Protein AF-0000000077539557 (afdb_homodimer)

pLDDT: mean 85.51, std 18.71, range [27.14, 98.75]

Nearest PDB structures (foldseek):
  7ya9-assembly1_A-2  TM=4.392E-01  e=1.458E+00  Homo sapiens
  8u1z-assembly1_A  TM=3.941E-01  e=1.534E+00  Homo sapiens
  3edt-assembly1_B  TM=2.872E-01  e=6.046E+00  Homo sapiens
  8u1z-assembly1_A  TM=3.940E-01  e=2.177E+00  Homo sapiens
  3edt-assembly1_B  TM=2.871E-01  e=6.018E+00  Homo sapiens

Solvent-accessible surface area (backbone atoms only — not comparable to full-atom values): 35504 Å² total; per-residue (Å²): 126,71,52,76,47,76,48,86,55,90,79,53,55,95,87,56,82,53,79,44,74,63,74,60,65,66,40,41,37,71,49,12,65,49,45,28,46,45,49,70,37,95,41,80,33,36,48,53,44,96,84,65,46,62,60,82,87,81,81,91,69,56,66,68,38,50,48,46,54,50,31,50,55,67,65,38,62,87,77,43,76,77,71,62,54,70,69,52,48,32,51,33,34,53,50,31,56,72,35,56,26,50,79,78,42,42,69,60,50,49,48,37,47,59,70,46,57,81,71,56,74,93,58,68,51,73,64,35,53,44,45,33,43,34,17,59,60,70,64,34,54,71,54,27,30,51,29,51,44,36,45,33,36,56,38,34,54,81,68,72,51,84,94,46,92,48,62,61,69,57,42,50,50,41,42,50,52,36,39,52,46,46,46,53,53,54,51,50,51,54,48,45,50,51,45,30,48,76,41,53,90,84,32,67,49,56,22,14,30,49,32,15,41,51,48,26,56,32,46,76,69,58,39,52,78,62,61,78,52,90,76,37,73,78,41,21,49,53,59,53,51,49,50,45,69,63,51,81,64,67,71,36,26,54,79,51,75,77,59,85,82,75,60,74,63,76,42,79,52,64,54,79,81,38,67,42,66,72,42,40,67,60,53,52,49,44,65,69,62,58,74,85,59,53,66,77,79,52,57,77,68,57,72,70,67,68,69,70,72,120,125,72,52,77,46,77,47,86,54,92,78,53,58,97,86,56,83,55,79,44,74,61,74,60,65,66,40,41,36,72,50,12,66,50,44,29,46,44,49,69,36,93,41,79,32,37,49,53,44,97,82,65,47,61,59,82,86,83,81,88,69,56,67,70,38,49,48,46,54,51,32,48,54,70,66,40,62,86,76,43,76,76,71,62,55,71,69,50,47,34,51,34,34,51,50,32,56,71,35,57,26,49,81,77,42,43,69,60,49,50,49,35,47,60,69,48,56,80,71,56,74,94,58,67,52,74,65,32,52,44,44,33,42,36,16,60,60,71,65,33,55,72,54,28,30,51,29,50,45,35,45,33,35,56,36,34,55,80,67,71,49,84,94,47,91,49,61,61,69,58,41,50,48,42,42,50,52,34,40,52,46,45,46,53,53,54,51,48,50,55,47,45,49,52,45,31,48,77,42,51,89,84,34,66,49,55,23,14,29,49,32,17,39,50,49,27,55,32,45,76,70,57,39,53,79,60,61,77,51,89,78,37,73,79,41,22,51,54,57,52,52,48,51,45,69,63,52,81,64,67,69,36,25,53,78,50,73,79,57,83,82,73,56,73,64,77,38,81,52,66,55,80,80,37,68,46,63,72,42,40,67,58,53,52,48,44,65,68,63,57,74,85,59,54,65,77,80,51,58,80,69,57,72,70,67,68,69,71,71,122

Foldseek 3Di:
DFDFDQDPDVPDPDPDGDTDTDADLVLLLVQFVQSVCQCCHPDPQVDQPPVRDGDDDDPDADPVLVVLVRCLSVVVVVPHDQEDDLVSLLSVLVVCQVRVRLPSCQVSLVSHCVVCVVVDDLADDPSLVSLCSSCLSNVPFVSNLSSLVNCLFPPQDQDDCVVRPDPPVSSVVSLVLFQVLVCLLLVVLVVLLVCLVPDDPDDVVLSVVQNVLSLVLCVVVPCNVVHADPPNHRDGLNVSLVSLVPRDDDWDFDADPPDPPPPPPPSPDTDDDHSSVVSVVSNVVSVVPRDRDGSVVCVVPVVPPPPPPD/DFDFDQDPDVPDPDPDGDTDTDADLVLLLVQFVQSVCQCCHPDPQVDQPPVRDGDDDDPDADPVLVVLVRCLSVVVVVPHDQEDDLVSLLSVLVVCVVRVRLPSCQVSLVSHCVVCVVVDDLADDPSLVSLCSSCLSNVPFVSNLSSLVNCLFPPQDQDDCVVRPDPPVSSVVSLVLFQVLVCLLLVVLVVLLVCLVPDDPDDVVLSVVQNVLSLVLCVVVPCNVVHADPPNHRDGLNVSLVSLVPRDFDWDFDPDPPDPPPPPPPSPDTDDDHSSVVSVVSNVCSVVPRDRDGSVVCVVPVVPPPPPPD

Organism: Fusarium solani (NCBI:txid169388)

InterPro domains:
  IPR011333 SKP1/BTB/POZ domain superfamily [G3DSA:3.30.710.10] (14-123)

Secondary structure (DSSP, 8-state):
----EE---TTS-TT---EE----HHHHHHH-HHHHHHHHSSSGGGS--TTS-------S--HHHHHHHH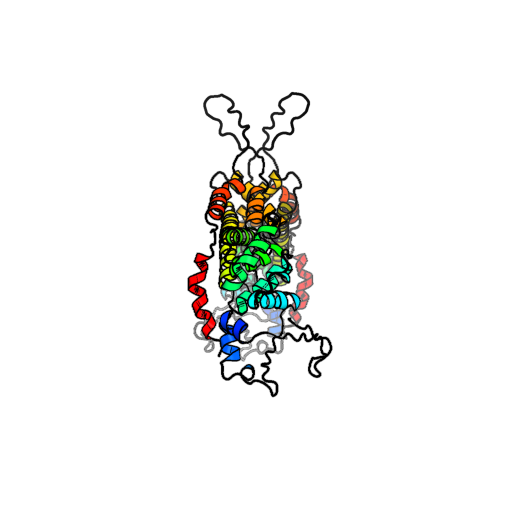HHHTT-GGGS-S---HHHHHHHHHHHHHHT-HHHHHHHHHHHHHHHHTT--SS-SHHHHHHHHHHHHTT-HHHHHHHHHHHHHH--S----TTS---HHHHHHHHHHHHHHHHHHHHHHHHHHHHHHH--SS-HHHHHHHHHHHHHHHHHTT-TTTTP-TT-TT--HHHHHHHHHT------B------TTSS-----PPP---HHHHHHHHHHHHHHHS----THHHHGGGGGSGGG--/----EE---TTS-TT---EE----HHHHHHH-HHHHHHHHSSSGGGS--TTS-------S--HHHHHHHHHHHTT-GGGS-S---HHHHHHHHHHHHHHT-HHHHHHHHHHHHHHHHTT--SS-SHHHHHHHHHHHHTT-HHHHHHHHHHHHHH--S----TTS---HHHHHHHHHHHHHHHHHHHHHHHHHHHHHHH--SS-HHHHHHHHHHHHHHHHHTT-TTTTP-TT-TT--HHHHHHHHHT------B------TTSS-----PPP---HHHHHHHHHHHHHHHS----THHHHGGGGGSGGG--

Radius of gyration: 45.43 Å; Cα contacts (8 Å, |Δi|>4): 745; chains: 2; bounding box: 87×124×84 Å

Sequence (620 aa):
MTERTLGESPGIRHGQVCYQMLASSAHLTQASPVFRKMLNGLFTEAVADSQGLYRITTTGWDPEALVIVLDIMHGHSRSVPRQLTLEMIAKVAMIVDYYDCLEIVEVFAGIWVDALAESQSGTYGKDSILWLLVSWVFQRQDIFEKMTGLALRHSERLITTGDVPIPHVILRRINEERQSALAQIFSKLYELLNTLCQESECSYECSSILLGSLMKELDKRGILKPQIKKPFEGYNIASAVKMIDTFASPTWYSRAERSNSGYYHSYNSVHTCSISGKMRPTVDRVKSKVPVLTLKDFRFSADYGQDAVPMTERTLGESPGIRHGQVCYQMLASSAHLTQASPVFRKMLNGLFTEAVADSQGLYRITTTGWDPEALVIVLDIMHGHSRSVPRQLTLEMIAKVAMIVDYYDCLEIVEVFAGIWVDALAESQSGTYGKDSILWLLVSWVFQRQDIFEKMTGLALRHSERLITTGDVPIPHVILRRINEERQSALAQIFSKLYELLNTLCQESECSYECSSILLGSLMKELDKRGILKPQIKKPFEGYNIASAVKMIDTFASPTWYSRAERSNSGYYHSYNSVHTCSISGKMRPTVDRVKSKVPVLTLKDFRFSADYGQDAVP

Structure (mmCIF, N/CA/C/O backbone):
data_AF-0000000077539557-model_v1
#
loop_
_entity.id
_entity.type
_entity.pdbx_description
1 polymer 'BTB domain-containing protein'
#
loop_
_atom_site.group_PDB
_atom_site.id
_atom_site.type_symbol
_atom_site.label_atom_id
_atom_site.label_alt_id
_atom_site.label_comp_id
_atom_site.label_asym_id
_atom_site.label_entity_id
_atom_site.label_seq_id
_atom_site.pdbx_PDB_ins_code
_atom_site.Cartn_x
_atom_site.Cartn_y
_atom_site.Cartn_z
_atom_site.occupancy
_atom_site.B_iso_or_equiv
_atom_site.auth_seq_id
_atom_site.auth_comp_id
_atom_site.auth_asym_id
_atom_site.auth_atom_id
_atom_site.pdbx_PDB_model_num
ATOM 1 N N . MET A 1 1 ? -16.844 -64.312 -30.141 1 27.16 1 MET A N 1
ATOM 2 C CA . MET A 1 1 ? -17.109 -63.219 -31.094 1 27.16 1 MET A CA 1
ATOM 3 C C . MET A 1 1 ? -17.953 -62.156 -30.469 1 27.16 1 MET A C 1
ATOM 5 O O . MET A 1 1 ? -19.031 -62.438 -29.922 1 27.16 1 MET A O 1
ATOM 9 N N . THR A 1 2 ? -17.281 -61.125 -29.938 1 37.91 2 THR A N 1
ATOM 10 C CA . THR A 1 2 ? -18.031 -60.031 -29.312 1 37.91 2 THR A CA 1
ATOM 11 C C . THR A 1 2 ? -19.031 -59.438 -30.297 1 37.91 2 THR A C 1
ATOM 13 O O . THR A 1 2 ? -18.656 -58.938 -31.359 1 37.91 2 THR A O 1
ATOM 16 N N . GLU A 1 3 ? -20.203 -60.094 -30.453 1 37.19 3 GLU A N 1
ATOM 17 C CA . GLU A 1 3 ? -21.234 -59.562 -31.344 1 37.19 3 GLU A CA 1
ATOM 18 C C . GLU A 1 3 ? -21.75 -58.219 -30.875 1 37.19 3 GLU A C 1
ATOM 20 O O . GLU A 1 3 ? -22.094 -58.062 -29.703 1 37.19 3 GLU A O 1
ATOM 25 N N . ARG A 1 4 ? -21.359 -57.094 -31.625 1 45 4 ARG A N 1
ATOM 26 C CA . ARG A 1 4 ? -21.828 -55.75 -31.453 1 45 4 ARG A CA 1
ATOM 27 C C . ARG A 1 4 ? -23.297 -55.594 -31.859 1 45 4 ARG A C 1
ATOM 29 O O . ARG A 1 4 ? -23.656 -55.875 -33 1 45 4 ARG A O 1
ATOM 36 N N . THR A 1 5 ? -24.234 -56.094 -31.031 1 40.53 5 THR A N 1
ATOM 37 C CA . THR A 1 5 ? -25.594 -55.719 -31.469 1 40.53 5 THR A CA 1
ATOM 38 C C . THR A 1 5 ? -25.969 -54.344 -30.953 1 40.53 5 THR A C 1
ATOM 40 O O . THR A 1 5 ? -25.875 -54.062 -29.75 1 40.53 5 THR A O 1
ATOM 43 N N . LEU A 1 6 ? -25.938 -53.312 -31.781 1 41.06 6 LEU A N 1
ATOM 44 C CA . LEU A 1 6 ? -26.391 -51.969 -31.5 1 41.06 6 LEU A CA 1
ATOM 45 C C . LEU A 1 6 ? -27.891 -51.938 -31.234 1 41.06 6 LEU A C 1
ATOM 47 O O . LEU A 1 6 ? -28.688 -52.406 -32.062 1 41.06 6 LEU A O 1
ATOM 51 N N . GLY A 1 7 ? -28.406 -52.625 -30.312 1 38.09 7 GLY A N 1
ATOM 52 C CA . GLY A 1 7 ? -29.859 -52.531 -30.203 1 38.09 7 GLY A CA 1
ATOM 53 C C . GLY A 1 7 ? -30.312 -51.344 -29.359 1 38.09 7 GLY A C 1
ATOM 54 O O . GLY A 1 7 ? -29.562 -50.812 -28.547 1 38.09 7 GLY A O 1
ATOM 55 N N . GLU A 1 8 ? -31.219 -50.531 -29.906 1 38.41 8 GLU A N 1
ATOM 56 C CA . GLU A 1 8 ? -31.969 -49.5 -29.188 1 38.41 8 GLU A CA 1
ATOM 57 C C . GLU A 1 8 ? -32.75 -50.125 -28.016 1 38.41 8 GLU A C 1
ATOM 59 O O . GLU A 1 8 ? -33.594 -50.969 -28.219 1 38.41 8 GLU A O 1
ATOM 64 N N . SER A 1 9 ? -32.094 -50.375 -26.969 1 43.72 9 SER A N 1
ATOM 65 C CA . SER A 1 9 ? -32.969 -50.844 -25.891 1 43.72 9 SER A CA 1
ATOM 66 C C . SER A 1 9 ? -33.906 -49.719 -25.422 1 43.72 9 SER A C 1
ATOM 68 O O . SER A 1 9 ? -33.531 -48.562 -25.375 1 43.72 9 SER A O 1
ATOM 70 N N . PRO A 1 10 ? -35.156 -50 -25.359 1 47.28 10 PRO A N 1
ATOM 71 C CA . PRO A 1 10 ? -36.281 -49.094 -25.141 1 47.28 10 PRO A CA 1
ATOM 72 C C . PRO A 1 10 ? -36.031 -48.156 -23.938 1 47.28 10 PRO A C 1
ATOM 74 O O . PRO A 1 10 ? -36.656 -47.094 -23.859 1 47.28 10 PRO A O 1
ATOM 77 N N . GLY A 1 11 ? -35.219 -48.406 -23.094 1 44.97 11 GLY A N 1
ATOM 78 C CA . GLY A 1 11 ? -35 -47.625 -21.891 1 44.97 11 GLY A CA 1
ATOM 79 C C . GLY A 1 11 ? -33.906 -46.594 -22.047 1 44.97 11 GLY A C 1
ATOM 80 O O . GLY A 1 11 ? -33.438 -46.031 -21.047 1 44.97 11 GLY A O 1
ATOM 81 N N . ILE A 1 12 ? -33.219 -46.719 -23.062 1 45.81 12 ILE A N 1
ATOM 82 C CA . ILE A 1 12 ? -32.125 -45.781 -23.156 1 45.81 12 ILE A CA 1
ATOM 83 C C . ILE A 1 12 ? -32.688 -44.375 -23.406 1 45.81 12 ILE A C 1
ATOM 85 O O . ILE A 1 12 ? -33.562 -44.188 -24.25 1 45.81 12 ILE A O 1
ATOM 89 N N . ARG A 1 13 ? -32.406 -43.531 -22.5 1 49.19 13 ARG A N 1
ATOM 90 C CA . ARG A 1 13 ? -32.781 -42.125 -22.719 1 49.19 13 ARG A CA 1
ATOM 91 C C . ARG A 1 13 ? -32.438 -41.688 -24.125 1 49.19 13 ARG A C 1
ATOM 93 O O . ARG A 1 13 ? -31.578 -42.25 -24.781 1 49.19 13 ARG A O 1
ATOM 100 N N . HIS A 1 14 ? -33.281 -40.688 -24.578 1 45.56 14 HIS A N 1
ATOM 101 C CA . HIS A 1 14 ? -33.094 -39.969 -25.828 1 45.56 14 HIS A CA 1
ATOM 102 C C . HIS A 1 14 ? -31.672 -39.438 -25.953 1 45.56 14 HIS A C 1
ATOM 104 O O . HIS A 1 14 ? -31.188 -38.781 -25.031 1 45.56 14 HIS A O 1
ATOM 110 N N . GLY A 1 15 ? -30.734 -40.094 -26.875 1 53.22 15 GLY A N 1
ATOM 111 C CA . GLY A 1 15 ? -29.375 -39.656 -27.188 1 53.22 15 GLY A CA 1
ATOM 112 C C . GLY A 1 15 ? -28.312 -40.625 -26.688 1 53.22 15 GLY A C 1
ATOM 113 O O . GLY A 1 15 ? -27.125 -40.438 -26.969 1 53.22 15 GLY A O 1
ATOM 114 N N . GLN A 1 16 ? -28.719 -41.438 -25.75 1 55.78 16 GLN A N 1
ATOM 115 C CA . GLN A 1 16 ? -27.672 -42.312 -25.25 1 55.78 16 GLN A CA 1
ATOM 116 C C . GLN A 1 16 ? -27.547 -43.562 -26.109 1 55.78 16 GLN A C 1
ATOM 118 O O . GLN A 1 16 ? -28.547 -44.094 -26.594 1 55.78 16 GLN A O 1
ATOM 123 N N . VAL A 1 17 ? -26.438 -43.781 -26.641 1 58.5 17 VAL A N 1
ATOM 124 C CA . VAL A 1 17 ? -26.172 -45 -27.422 1 58.5 17 VAL A CA 1
ATOM 125 C C . VAL A 1 17 ? -25.859 -46.156 -26.484 1 58.5 17 VAL A C 1
ATOM 127 O O . VAL A 1 17 ? -25.094 -46 -25.547 1 58.5 17 VAL A O 1
ATOM 130 N N . CYS A 1 18 ? -26.703 -47.156 -26.469 1 61.56 18 CYS A N 1
ATOM 131 C CA . CYS A 1 18 ? -26.484 -48.375 -25.688 1 61.56 18 CYS A CA 1
ATOM 132 C C . CYS A 1 18 ? -25.734 -49.438 -26.5 1 61.56 18 CYS A C 1
ATOM 134 O O . CYS A 1 18 ? -26.047 -49.656 -27.672 1 61.56 18 CYS A O 1
ATOM 136 N N . TYR A 1 19 ? -24.625 -49.75 -26 1 69 19 TYR A N 1
ATOM 137 C CA . TYR A 1 19 ? -23.859 -50.844 -26.594 1 69 19 TYR A CA 1
ATOM 138 C C . TYR A 1 19 ? -24.047 -52.125 -25.797 1 69 19 TYR A C 1
ATOM 140 O O . TYR A 1 19 ? -24.125 -52.125 -24.562 1 69 19 TYR A O 1
ATOM 148 N N . GLN A 1 20 ? -24.406 -53.156 -26.5 1 70.31 20 GLN A N 1
ATOM 149 C CA . GLN A 1 20 ? -24.484 -54.469 -25.859 1 70.31 20 GLN A CA 1
ATOM 150 C C . GLN A 1 20 ? -23.344 -55.375 -26.297 1 70.31 20 GLN A C 1
ATOM 152 O O . GLN A 1 20 ? -23.016 -55.438 -27.484 1 70.31 20 GLN A O 1
ATOM 157 N N . MET A 1 21 ? -22.656 -55.906 -25.297 1 73.81 21 MET A N 1
ATOM 158 C CA . MET A 1 21 ? -21.531 -56.812 -25.562 1 73.81 21 MET A CA 1
ATOM 159 C C . MET A 1 21 ? -21.703 -58.125 -24.812 1 73.81 21 MET A C 1
ATOM 161 O O . MET A 1 21 ? -22.203 -58.125 -23.688 1 73.81 21 MET A O 1
ATOM 165 N N . LEU A 1 22 ? -21.469 -59.125 -25.594 1 76.81 22 LEU A N 1
ATOM 166 C CA . LEU A 1 22 ? -21.469 -60.438 -24.953 1 76.81 22 LEU A CA 1
ATOM 167 C C . LEU A 1 22 ? -20.062 -60.844 -24.516 1 76.81 22 LEU A C 1
ATOM 169 O O . LEU A 1 22 ? -19.109 -60.75 -25.281 1 76.81 22 LEU A O 1
ATOM 173 N N . ALA A 1 23 ? -20.016 -61.156 -23.203 1 81.75 23 ALA A N 1
ATOM 174 C CA . ALA A 1 23 ? -18.734 -61.531 -22.625 1 81.75 23 ALA A CA 1
ATOM 175 C C . ALA A 1 23 ? -18.859 -62.75 -21.719 1 81.75 23 ALA A C 1
ATOM 177 O O . ALA A 1 23 ? -19.953 -63.031 -21.188 1 81.75 23 ALA A O 1
ATOM 178 N N . SER A 1 24 ? -17.766 -63.531 -21.703 1 84.69 24 SER A N 1
ATOM 179 C CA . SER A 1 24 ? -17.734 -64.688 -20.812 1 84.69 24 SER A CA 1
ATOM 180 C C . SER A 1 24 ? -17.641 -64.25 -19.359 1 84.69 24 SER A C 1
ATOM 182 O O . SER A 1 24 ? -16.719 -63.562 -18.969 1 84.69 24 SER A O 1
ATOM 184 N N . SER A 1 25 ? -18.594 -64.688 -18.578 1 82.88 25 SER A N 1
ATOM 185 C CA . SER A 1 25 ? -18.578 -64.438 -17.141 1 82.88 25 SER A CA 1
ATOM 186 C C . SER A 1 25 ? -17.328 -65.062 -16.484 1 82.88 25 SER A C 1
ATOM 188 O O . SER A 1 25 ? -16.75 -64.438 -15.57 1 82.88 25 SER A O 1
ATOM 190 N N . ALA A 1 26 ? -16.891 -66.062 -16.969 1 86 26 ALA A N 1
ATOM 191 C CA . ALA A 1 26 ? -15.711 -66.75 -16.438 1 86 26 ALA A CA 1
ATOM 192 C C . ALA A 1 26 ? -14.461 -65.875 -16.656 1 86 26 ALA A C 1
ATOM 194 O O . ALA A 1 26 ? -13.68 -65.688 -15.727 1 86 26 ALA A O 1
ATOM 195 N N . HIS A 1 27 ? -14.312 -65.438 -17.797 1 88.38 27 HIS A N 1
ATOM 196 C CA . HIS A 1 27 ? -13.164 -64.562 -18.125 1 88.38 27 HIS A CA 1
ATOM 197 C C . HIS A 1 27 ? -13.188 -63.281 -17.328 1 88.38 27 HIS A C 1
ATOM 199 O O . HIS A 1 27 ? -12.156 -62.844 -16.828 1 88.38 27 HIS A O 1
ATOM 205 N N . LEU A 1 28 ? -14.375 -62.75 -17.234 1 89.62 28 LEU A N 1
ATOM 206 C CA . LEU A 1 28 ? -14.516 -61.5 -16.516 1 89.62 28 LEU A CA 1
ATOM 207 C C . LEU A 1 28 ? -14.164 -61.656 -15.039 1 89.62 28 LEU A C 1
ATOM 209 O O . LEU A 1 28 ? -13.414 -60.875 -14.477 1 89.62 28 LEU A O 1
ATOM 213 N N . THR A 1 29 ? -14.68 -62.688 -14.461 1 88.62 29 THR A N 1
ATOM 214 C CA . THR A 1 29 ? -14.469 -62.969 -13.039 1 88.62 29 THR A CA 1
ATOM 215 C C . THR A 1 29 ? -13.008 -63.281 -12.758 1 88.62 29 THR A C 1
ATOM 217 O O . THR A 1 29 ? -12.484 -62.938 -11.695 1 88.62 29 THR A O 1
ATOM 220 N N . GLN A 1 30 ? -12.383 -63.844 -13.656 1 90.5 30 GLN A N 1
ATOM 221 C CA . GLN A 1 30 ? -10.984 -64.188 -13.477 1 90.5 30 GLN A CA 1
ATOM 222 C C . GLN A 1 30 ? -10.086 -62.969 -13.609 1 90.5 30 GLN A C 1
ATOM 224 O O . GLN A 1 30 ? -9.102 -62.844 -12.883 1 90.5 30 GLN A O 1
ATOM 229 N N . ALA A 1 31 ? -10.477 -62.094 -14.477 1 90.81 31 ALA A N 1
ATOM 230 C CA . ALA A 1 31 ? -9.633 -60.969 -14.867 1 90.81 31 ALA A CA 1
ATOM 231 C C . ALA A 1 31 ? -9.797 -59.812 -13.906 1 90.81 31 ALA A C 1
ATOM 233 O O . ALA A 1 31 ? -8.93 -58.938 -13.82 1 90.81 31 ALA A O 1
ATOM 234 N N . SER A 1 32 ? -10.922 -59.688 -13.164 1 92.5 32 SER A N 1
ATOM 235 C CA . SER A 1 32 ? -11.258 -58.5 -12.391 1 92.5 32 SER A CA 1
ATOM 236 C C . SER A 1 32 ? -12 -58.875 -11.109 1 92.5 32 SER A C 1
ATOM 238 O O . SER A 1 32 ? -13.047 -59.5 -11.148 1 92.5 32 SER A O 1
ATOM 240 N N . PRO A 1 33 ? -11.484 -58.438 -9.969 1 91.5 33 PRO A N 1
ATOM 241 C CA . PRO A 1 33 ? -12.234 -58.656 -8.727 1 91.5 33 PRO A CA 1
ATOM 242 C C . PRO A 1 33 ? -13.578 -57.938 -8.703 1 91.5 33 PRO A C 1
ATOM 244 O O . PRO A 1 33 ? -14.523 -58.406 -8.07 1 91.5 33 PRO A O 1
ATOM 247 N N . VAL A 1 34 ? -13.664 -56.875 -9.414 1 89.88 34 VAL A N 1
ATOM 248 C CA . VAL A 1 34 ? -14.898 -56.094 -9.469 1 89.88 34 VAL A CA 1
ATOM 249 C C . VAL A 1 34 ? -15.961 -56.875 -10.234 1 89.88 34 VAL A C 1
ATOM 251 O O . VAL A 1 34 ? -17.094 -57.031 -9.758 1 89.88 34 VAL A O 1
ATOM 254 N N . PHE A 1 35 ? -15.594 -57.406 -11.305 1 86.62 35 PHE A N 1
ATOM 255 C CA . PHE A 1 35 ? -16.531 -58.219 -12.062 1 86.62 35 PHE A CA 1
ATOM 256 C C . PHE A 1 35 ? -16.906 -59.469 -11.266 1 86.62 35 PHE A C 1
ATOM 258 O O . PHE A 1 35 ? -18.047 -59.938 -11.32 1 86.62 35 PHE A O 1
ATOM 265 N N . ARG A 1 36 ? -15.953 -59.969 -10.555 1 87.81 36 ARG A N 1
ATOM 266 C CA . ARG A 1 36 ? -16.219 -61.125 -9.711 1 87.81 36 ARG A CA 1
ATOM 267 C C . ARG A 1 36 ? -17.297 -60.812 -8.672 1 87.81 36 ARG A C 1
ATOM 269 O O . ARG A 1 36 ? -18.219 -61.594 -8.484 1 87.81 36 ARG A O 1
ATOM 276 N N . LYS A 1 37 ? -17.188 -59.688 -8.133 1 86.12 37 LYS A N 1
ATOM 277 C CA . LYS A 1 37 ? -18.172 -59.281 -7.137 1 86.12 37 LYS A CA 1
ATOM 278 C C . LYS A 1 37 ? -19.531 -59.031 -7.777 1 86.12 37 LYS A C 1
ATOM 280 O O . LYS A 1 37 ? -20.562 -59.406 -7.219 1 86.12 37 LYS A O 1
ATOM 285 N N . MET A 1 38 ? -19.547 -58.438 -8.906 1 83 38 MET A N 1
ATOM 286 C CA . MET A 1 38 ? -20.797 -58.094 -9.602 1 83 38 MET A CA 1
ATOM 287 C C . MET A 1 38 ? -21.547 -59.344 -10.016 1 83 38 MET A C 1
ATOM 289 O O . MET A 1 38 ? -22.781 -59.406 -9.953 1 83 38 MET A O 1
ATOM 293 N N . LEU A 1 39 ? -20.797 -60.344 -10.367 1 82.69 39 LEU A N 1
ATOM 294 C CA . LEU A 1 39 ? -21.406 -61.5 -10.969 1 82.69 39 LEU A CA 1
ATOM 295 C C . LEU A 1 39 ? -21.672 -62.594 -9.922 1 82.69 39 LEU A C 1
ATOM 297 O O . LEU A 1 39 ? -22.5 -63.469 -10.133 1 82.69 39 LEU A O 1
ATOM 301 N N . ASN A 1 40 ? -20.875 -62.625 -8.852 1 76.88 40 ASN A N 1
ATOM 302 C CA . ASN A 1 40 ? -21.094 -63.594 -7.805 1 76.88 40 ASN A CA 1
ATOM 303 C C . ASN A 1 40 ? -21.891 -63.031 -6.648 1 76.88 40 ASN A C 1
ATOM 305 O O . ASN A 1 40 ? -22.312 -63.75 -5.742 1 76.88 40 ASN A O 1
ATOM 309 N N . GLY A 1 41 ? -22.078 -61.75 -6.625 1 65.81 41 GLY A N 1
ATOM 310 C CA . GLY A 1 41 ? -22.734 -61.156 -5.473 1 65.81 41 GLY A CA 1
ATOM 311 C C . GLY A 1 41 ? -24.25 -61.188 -5.586 1 65.81 41 GLY A C 1
ATOM 312 O O . GLY A 1 41 ? -24.812 -61.875 -6.438 1 65.81 41 GLY A O 1
ATOM 313 N N . LEU A 1 42 ? -24.859 -60.625 -4.621 1 60.38 42 LEU A N 1
ATOM 314 C CA . LEU A 1 42 ? -26.312 -60.531 -4.406 1 60.38 42 LEU A CA 1
ATOM 315 C C . LEU A 1 42 ? -26.906 -59.438 -5.289 1 60.38 42 LEU A C 1
ATOM 317 O O . LEU A 1 42 ? -28.094 -59.125 -5.176 1 60.38 42 LEU A O 1
ATOM 321 N N . PHE A 1 43 ? -26.062 -59.094 -6.188 1 60.59 43 PHE A N 1
ATOM 322 C CA . PHE A 1 43 ? -26.562 -57.969 -6.969 1 60.59 43 PHE A CA 1
ATOM 323 C C . PHE A 1 43 ? -27.406 -58.438 -8.141 1 60.59 43 PHE A C 1
ATOM 325 O O . PHE A 1 43 ? -27.312 -59.625 -8.531 1 60.59 43 PHE A O 1
ATOM 332 N N . THR A 1 44 ? -28.266 -57.594 -8.57 1 57.16 44 THR A N 1
ATOM 333 C CA . THR A 1 44 ? -29.203 -57.875 -9.656 1 57.16 44 THR A CA 1
ATOM 334 C C . THR A 1 44 ? -28.469 -58.469 -10.859 1 57.16 44 THR A C 1
ATOM 336 O O . THR A 1 44 ? -29.031 -59.281 -11.602 1 57.16 44 THR A O 1
ATOM 339 N N . GLU A 1 45 ? -27.156 -58.219 -10.891 1 61.16 45 GLU A N 1
ATOM 340 C CA . GLU A 1 45 ? -26.344 -58.656 -12.016 1 61.16 45 GLU A CA 1
ATOM 341 C C . GLU A 1 45 ? -26 -60.125 -11.891 1 61.16 45 GLU A C 1
ATOM 343 O O . GLU A 1 45 ? -25.625 -60.781 -12.883 1 61.16 45 GLU A O 1
ATOM 348 N N . ALA A 1 46 ? -26.25 -60.562 -10.688 1 66.75 46 ALA A N 1
ATOM 349 C CA . ALA A 1 46 ? -25.859 -61.938 -10.414 1 66.75 46 ALA A CA 1
ATOM 350 C C . ALA A 1 46 ? -26.953 -62.906 -10.805 1 66.75 46 ALA A C 1
ATOM 352 O O . ALA A 1 46 ? -26.844 -64.125 -10.57 1 66.75 46 ALA A O 1
ATOM 353 N N . VAL A 1 47 ? -28.062 -62.312 -11.344 1 67.38 47 VAL A N 1
ATOM 354 C CA . VAL A 1 47 ? -29.141 -63.188 -11.727 1 67.38 47 VAL A CA 1
ATOM 355 C C . VAL A 1 47 ? -29.203 -63.312 -13.25 1 67.38 47 VAL A C 1
ATOM 357 O O . VAL A 1 47 ? -29.344 -62.312 -13.953 1 67.38 47 VAL A O 1
ATOM 360 N N . ALA A 1 48 ? -28.906 -64.562 -13.711 1 70.94 48 ALA A N 1
ATOM 361 C CA . ALA A 1 48 ? -28.969 -64.812 -15.148 1 70.94 48 ALA A CA 1
ATOM 362 C C . ALA A 1 48 ? -30.406 -64.688 -15.656 1 70.94 48 ALA A C 1
ATOM 364 O O . ALA A 1 48 ? -31.359 -65.062 -14.938 1 70.94 48 ALA A O 1
ATOM 365 N N . ASP A 1 49 ? -30.547 -64.125 -16.703 1 69.12 49 ASP A N 1
ATOM 366 C CA . ASP A 1 49 ? -31.875 -64.125 -17.297 1 69.12 49 ASP A CA 1
ATOM 367 C C . ASP A 1 49 ? -32.281 -65.5 -17.828 1 69.12 49 ASP A C 1
ATOM 369 O O . ASP A 1 49 ? -31.594 -66.5 -17.562 1 69.12 49 ASP A O 1
ATOM 373 N N . SER A 1 50 ? -33.375 -65.5 -18.438 1 70.69 50 SER A N 1
ATOM 374 C CA . SER A 1 50 ? -33.969 -66.75 -18.922 1 70.69 50 SER A CA 1
ATOM 375 C C . SER A 1 50 ? -33.062 -67.438 -19.922 1 70.69 50 SER A C 1
ATOM 377 O O . SER A 1 50 ? -33.125 -68.625 -20.094 1 70.69 50 SER A O 1
ATOM 379 N N . GLN A 1 51 ? -32.219 -66.688 -20.484 1 71.19 51 GLN A N 1
ATOM 380 C CA . GLN A 1 51 ? -31.297 -67.312 -21.453 1 71.19 51 GLN A CA 1
ATOM 381 C C . GLN A 1 51 ? -29.953 -67.625 -20.828 1 71.19 51 GLN A C 1
ATOM 383 O O . GLN A 1 51 ? -29 -68 -21.531 1 71.19 51 GLN A O 1
ATOM 388 N N . GLY A 1 52 ? -29.875 -67.375 -19.531 1 70 52 GLY A N 1
ATOM 389 C CA . GLY A 1 52 ? -28.641 -67.688 -18.828 1 70 52 GLY A CA 1
ATOM 390 C C . GLY A 1 52 ? -27.625 -66.562 -18.922 1 70 52 GLY A C 1
ATOM 391 O O . GLY A 1 52 ? -26.438 -66.812 -18.625 1 70 52 GLY A O 1
ATOM 392 N N . LEU A 1 53 ? -28.094 -65.438 -19.484 1 74 53 LEU A N 1
ATOM 393 C CA . LEU A 1 53 ? -27.188 -64.312 -19.656 1 74 53 LEU A CA 1
ATOM 394 C C . LEU A 1 53 ? -27.266 -63.375 -18.469 1 74 53 LEU A C 1
ATOM 396 O O . LEU A 1 53 ? -28.359 -63.125 -17.938 1 74 53 LEU A O 1
ATOM 400 N N . TYR A 1 54 ? -26.062 -63.062 -17.984 1 72.88 54 TYR A N 1
ATOM 401 C CA . TYR A 1 54 ? -25.969 -62 -17 1 72.88 54 TYR A CA 1
ATOM 402 C C . TYR A 1 54 ? -25.938 -60.656 -17.672 1 72.88 54 TYR A C 1
ATOM 404 O O . TYR A 1 54 ? -25.344 -60.5 -18.75 1 72.88 54 TYR A O 1
ATOM 412 N N . ARG A 1 55 ? -26.594 -59.688 -17.109 1 73.62 55 ARG A N 1
ATOM 413 C CA . ARG A 1 55 ? -26.609 -58.344 -17.703 1 73.62 55 ARG A CA 1
ATOM 414 C C . ARG A 1 55 ? -25.969 -57.312 -16.781 1 73.62 55 ARG A C 1
ATOM 416 O O . ARG A 1 55 ? -26.375 -57.156 -15.625 1 73.62 55 ARG A O 1
ATOM 423 N N . ILE A 1 56 ? -24.891 -56.844 -17.25 1 74.5 56 ILE A N 1
ATOM 424 C CA . ILE A 1 56 ? -24.219 -55.75 -16.531 1 74.5 56 ILE A CA 1
ATOM 425 C C . ILE A 1 56 ? -24.391 -54.438 -17.312 1 74.5 56 ILE A C 1
ATOM 427 O O . ILE A 1 56 ? -24.094 -54.375 -18.5 1 74.5 56 ILE A O 1
ATOM 431 N N . THR A 1 57 ? -24.984 -53.5 -16.625 1 74.06 57 THR A N 1
ATOM 432 C CA . THR A 1 57 ? -25.141 -52.188 -17.234 1 74.06 57 THR A CA 1
ATOM 433 C C . THR A 1 57 ? -24.109 -51.188 -16.672 1 74.06 57 THR A C 1
ATOM 435 O O . THR A 1 57 ? -23.938 -51.094 -15.445 1 74.06 57 THR A O 1
ATOM 438 N N . THR A 1 58 ? -23.297 -50.688 -17.516 1 77.38 58 THR A N 1
ATOM 439 C CA . THR A 1 58 ? -22.328 -49.688 -17.109 1 77.38 58 THR A CA 1
ATOM 440 C C . THR A 1 58 ? -22.531 -48.406 -17.891 1 77.38 58 THR A C 1
ATOM 442 O O . THR A 1 58 ? -23.016 -48.406 -19.016 1 77.38 58 THR A O 1
ATOM 445 N N . THR A 1 59 ? -22.422 -47.312 -17.156 1 77 59 THR A N 1
ATOM 446 C CA . THR A 1 59 ? -22.562 -46 -17.797 1 77 59 THR A CA 1
ATOM 447 C C . THR A 1 59 ? -21.281 -45.188 -17.656 1 77 59 THR A C 1
ATOM 449 O O . THR A 1 59 ? -20.531 -45.375 -16.703 1 77 59 THR A O 1
ATOM 452 N N . GLY A 1 60 ? -20.969 -44.469 -18.734 1 82.06 60 GLY A N 1
ATOM 453 C CA . GLY A 1 60 ? -19.922 -43.469 -18.594 1 82.06 60 GLY A CA 1
ATOM 454 C C . GLY A 1 60 ? -18.625 -43.844 -19.281 1 82.06 60 GLY A C 1
ATOM 455 O O . GLY A 1 60 ? -17.719 -43.031 -19.438 1 82.06 60 GLY A O 1
ATOM 456 N N . TRP A 1 61 ? -18.594 -45.219 -19.672 1 88.31 61 TRP A N 1
ATOM 457 C CA . TRP A 1 61 ? -17.359 -45.656 -20.328 1 88.31 61 TRP A CA 1
ATOM 458 C C . TRP A 1 61 ? -17.406 -45.375 -21.828 1 88.31 61 TRP A C 1
ATOM 460 O O . TRP A 1 61 ? -18.469 -45.469 -22.438 1 88.31 61 TRP A O 1
ATOM 470 N N . ASP A 1 62 ? -16.281 -45.062 -22.359 1 90.5 62 ASP A N 1
ATOM 471 C CA . ASP A 1 62 ? -16.141 -45.062 -23.812 1 90.5 62 ASP A CA 1
ATOM 472 C C . ASP A 1 62 ? -16.312 -46.469 -24.375 1 90.5 62 ASP A C 1
ATOM 474 O O . ASP A 1 62 ? -15.617 -47.406 -23.953 1 90.5 62 ASP A O 1
ATOM 478 N N . PRO A 1 63 ? -17.219 -46.656 -25.312 1 90.12 63 PRO A N 1
ATOM 479 C CA . PRO A 1 63 ? -17.5 -48 -25.781 1 90.12 63 PRO A CA 1
ATOM 480 C C . PRO A 1 63 ? -16.297 -48.656 -26.469 1 90.12 63 PRO A C 1
ATOM 482 O O . PRO A 1 63 ? -16.078 -49.875 -26.328 1 90.12 63 PRO A O 1
ATOM 485 N N . GLU A 1 64 ? -15.602 -47.906 -27.219 1 92 64 GLU A N 1
ATOM 486 C CA . GLU A 1 64 ? -14.438 -48.469 -27.891 1 92 64 GLU A CA 1
ATOM 487 C C . GLU A 1 64 ? -13.375 -48.906 -26.891 1 92 64 GLU A C 1
ATOM 489 O O . GLU A 1 64 ? -12.781 -50 -27.031 1 92 64 GLU A O 1
ATOM 494 N N . ALA A 1 65 ? -13.164 -48.156 -25.875 1 95.75 65 ALA A N 1
ATOM 495 C CA . ALA A 1 65 ? -12.203 -48.469 -24.828 1 95.75 65 ALA A CA 1
ATOM 496 C C . ALA A 1 65 ? -12.641 -49.75 -24.078 1 95.75 65 ALA A C 1
ATOM 498 O O . ALA A 1 65 ? -11.812 -50.594 -23.781 1 95.75 65 ALA A O 1
ATOM 499 N N . LEU A 1 66 ? -13.883 -49.812 -23.859 1 94 66 LEU A N 1
ATOM 500 C CA . LEU A 1 66 ? -14.406 -50.969 -23.141 1 94 66 LEU A CA 1
ATOM 501 C C . LEU A 1 66 ? -14.219 -52.219 -23.969 1 94 66 LEU A C 1
ATOM 503 O O . LEU A 1 66 ? -13.836 -53.281 -23.438 1 94 66 LEU A O 1
ATOM 507 N N . VAL A 1 67 ? -14.453 -52.125 -25.234 1 92.31 67 VAL A N 1
ATOM 508 C CA . VAL A 1 67 ? -14.312 -53.25 -26.125 1 92.31 67 VAL A CA 1
ATOM 509 C C . VAL A 1 67 ? -12.859 -53.75 -26.125 1 92.31 67 VAL A C 1
ATOM 511 O O . VAL A 1 67 ? -12.594 -54.938 -26.094 1 92.31 67 VAL A O 1
ATOM 514 N N . ILE A 1 68 ? -12.008 -52.875 -26.109 1 95.88 68 ILE A N 1
ATOM 515 C CA . ILE A 1 68 ? -10.586 -53.188 -26.109 1 95.88 68 ILE A CA 1
ATOM 516 C C . ILE A 1 68 ? -10.258 -54 -24.844 1 95.88 68 ILE A C 1
ATOM 518 O O . ILE A 1 68 ? -9.609 -55.031 -24.922 1 95.88 68 ILE A O 1
ATOM 522 N N . VAL A 1 69 ? -10.75 -53.594 -23.672 1 96 69 VAL A N 1
ATOM 523 C CA . VAL A 1 69 ? -10.477 -54.25 -22.406 1 96 69 VAL A CA 1
ATOM 524 C C . VAL A 1 69 ? -11.125 -55.625 -22.406 1 96 69 VAL A C 1
ATOM 526 O O . VAL A 1 69 ? -10.508 -56.625 -21.984 1 96 69 VAL A O 1
ATOM 529 N N . LEU A 1 70 ? -12.312 -55.719 -22.969 1 93 70 LEU A N 1
ATOM 530 C CA . LEU A 1 70 ? -13.023 -57 -23.031 1 93 70 LEU A CA 1
ATOM 531 C C . LEU A 1 70 ? -12.312 -57.969 -23.969 1 93 70 LEU A C 1
ATOM 533 O O . LEU A 1 70 ? -12.227 -59.156 -23.688 1 93 70 LEU A O 1
ATOM 537 N N . ASP A 1 71 ? -11.859 -57.438 -25.062 1 93.56 71 ASP A N 1
ATOM 538 C CA . ASP A 1 71 ? -11.117 -58.281 -26 1 93.56 71 ASP A CA 1
ATOM 539 C C . ASP A 1 71 ? -9.867 -58.844 -25.344 1 93.56 71 ASP A C 1
ATOM 541 O O . ASP A 1 71 ? -9.562 -60.031 -25.516 1 93.56 71 ASP A O 1
ATOM 545 N N . ILE A 1 72 ? -9.219 -58.062 -24.578 1 95.25 72 ILE A N 1
ATOM 546 C CA . ILE A 1 72 ? -8.023 -58.5 -23.875 1 95.25 72 ILE A CA 1
ATOM 547 C C . ILE A 1 72 ? -8.391 -59.562 -22.844 1 95.25 72 ILE A C 1
ATOM 549 O O . ILE A 1 72 ? -7.754 -60.625 -22.781 1 95.25 72 ILE A O 1
ATOM 553 N N . MET A 1 73 ? -9.438 -59.375 -22.094 1 92.75 73 MET A N 1
ATOM 554 C CA . MET A 1 73 ? -9.883 -60.312 -21.062 1 92.75 73 MET A CA 1
ATOM 555 C C . MET A 1 73 ? -10.25 -61.656 -21.672 1 92.75 73 MET A C 1
ATOM 557 O O . MET A 1 73 ? -10.109 -62.688 -21.016 1 92.75 73 MET A O 1
ATOM 561 N N . HIS A 1 74 ? -10.648 -61.625 -22.953 1 92.81 74 HIS A N 1
ATOM 562 C CA . HIS A 1 74 ? -11.109 -62.844 -23.609 1 92.81 74 HIS A CA 1
ATOM 563 C C . HIS A 1 74 ? -10.016 -63.469 -24.469 1 92.81 74 HIS A C 1
ATOM 565 O O . HIS A 1 74 ? -10.234 -64.438 -25.141 1 92.81 74 HIS A O 1
ATOM 571 N N . GLY A 1 75 ? -8.852 -62.75 -24.547 1 90.62 75 GLY A N 1
ATOM 572 C CA . GLY A 1 75 ? -7.727 -63.312 -25.297 1 90.62 75 GLY A CA 1
ATOM 573 C C . GLY A 1 75 ? -7.824 -63.062 -26.781 1 90.62 75 GLY A C 1
ATOM 574 O O . GLY A 1 75 ? -7.195 -63.75 -27.578 1 90.62 75 GLY A O 1
ATOM 575 N N . HIS A 1 76 ? -8.656 -62.094 -27.188 1 90.44 76 HIS A N 1
ATOM 576 C CA . HIS A 1 76 ? -8.766 -61.75 -28.594 1 90.44 76 HIS A CA 1
ATOM 577 C C . HIS A 1 76 ? -7.648 -60.781 -29.016 1 90.44 76 HIS A C 1
ATOM 579 O O . HIS A 1 76 ? -7.918 -59.656 -29.453 1 90.44 76 HIS A O 1
ATOM 585 N N . SER A 1 77 ? -6.504 -61.219 -29 1 90.19 77 SER A N 1
ATOM 586 C CA . SER A 1 77 ? -5.32 -60.406 -29.203 1 90.19 77 SER A CA 1
ATOM 587 C C . SER A 1 77 ? -5.281 -59.78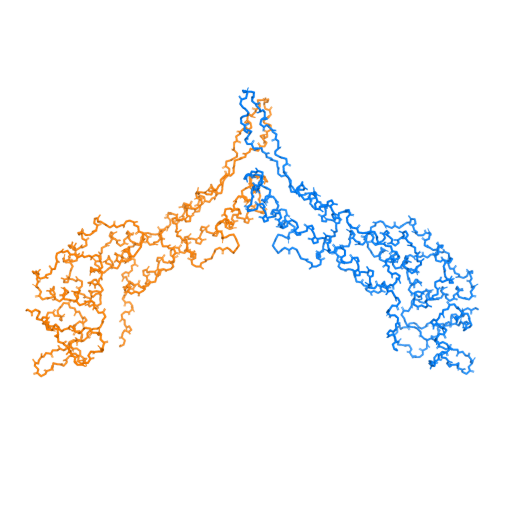1 -30.594 1 90.19 77 SER A C 1
ATOM 589 O O . SER A 1 77 ? -4.754 -58.688 -30.797 1 90.19 77 SER A O 1
ATOM 591 N N . ARG A 1 78 ? -5.867 -60.438 -31.562 1 92 78 ARG A N 1
ATOM 592 C CA . ARG A 1 78 ? -5.859 -59.969 -32.938 1 92 78 ARG A CA 1
ATOM 593 C C . ARG A 1 78 ? -6.785 -58.75 -33.094 1 92 78 ARG A C 1
ATOM 595 O O . ARG A 1 78 ? -6.582 -57.938 -33.969 1 92 78 ARG A O 1
ATOM 602 N N . SER A 1 79 ? -7.676 -58.719 -32.281 1 91.62 79 SER A N 1
ATOM 603 C CA . SER A 1 79 ? -8.664 -57.656 -32.344 1 91.62 79 SER A CA 1
ATOM 604 C C . SER A 1 79 ? -8.219 -56.438 -31.562 1 91.62 79 SER A C 1
ATOM 606 O O . SER A 1 79 ? -8.836 -55.375 -31.656 1 91.62 79 SER A O 1
ATOM 608 N N . VAL A 1 80 ? -7.168 -56.5 -30.844 1 94.94 80 VAL A N 1
ATOM 609 C CA . VAL A 1 80 ? -6.68 -55.406 -30.016 1 94.94 80 VAL A CA 1
ATOM 610 C C . VAL A 1 80 ? -5.73 -54.531 -30.828 1 94.94 80 VAL A C 1
ATOM 612 O O . VAL A 1 80 ? -4.723 -55 -31.359 1 94.94 80 VAL A O 1
ATOM 615 N N . PRO A 1 81 ? -6.07 -53.312 -30.953 1 96.19 81 PRO A N 1
ATOM 616 C CA . PRO A 1 81 ? -5.184 -52.438 -31.719 1 96.19 81 PRO A CA 1
ATOM 617 C C . PRO A 1 81 ? -3.775 -52.344 -31.125 1 96.19 81 PRO A C 1
ATOM 619 O O . PRO A 1 81 ? -3.615 -52.375 -29.906 1 96.19 81 PRO A O 1
ATOM 622 N N . ARG A 1 82 ? -2.795 -52.188 -31.953 1 93.88 82 ARG A N 1
ATOM 623 C CA . ARG A 1 82 ? -1.405 -52.125 -31.516 1 93.88 82 ARG A CA 1
ATOM 624 C C . ARG A 1 82 ? -0.982 -50.688 -31.203 1 93.88 82 ARG A C 1
ATOM 626 O O . ARG A 1 82 ? 0.028 -50.469 -30.531 1 93.88 82 ARG A O 1
ATOM 633 N N . GLN A 1 83 ? -1.759 -49.781 -31.75 1 94.81 83 GLN A N 1
ATOM 634 C CA . GLN A 1 83 ? -1.518 -48.344 -31.484 1 94.81 83 GLN A CA 1
ATOM 635 C C . GLN A 1 83 ? -2.801 -47.656 -31.047 1 94.81 83 GLN A C 1
ATOM 637 O O . GLN A 1 83 ? -3.875 -47.906 -31.594 1 94.81 83 GLN A O 1
ATOM 642 N N . LEU A 1 84 ? -2.584 -46.812 -30.047 1 96.62 84 LEU A N 1
ATOM 643 C CA . LEU A 1 84 ? -3.689 -46 -29.547 1 96.62 84 LEU A CA 1
ATOM 644 C C . LEU A 1 84 ? -3.252 -44.562 -29.359 1 96.62 84 LEU A C 1
ATOM 646 O O . LEU A 1 84 ? -2.064 -44.281 -29.188 1 96.62 84 LEU A O 1
ATOM 650 N N . THR A 1 85 ? -4.152 -43.625 -29.531 1 96.19 85 THR A N 1
ATOM 651 C CA . THR A 1 85 ? -3.891 -42.25 -29.125 1 96.19 85 THR A CA 1
ATOM 652 C C . THR A 1 85 ? -3.783 -42.125 -27.609 1 96.19 85 THR A C 1
ATOM 654 O O . THR A 1 85 ? -4.219 -43.031 -26.875 1 96.19 85 THR A O 1
ATOM 657 N N . LEU A 1 86 ? -3.199 -41.094 -27.172 1 96.38 86 LEU A N 1
ATOM 658 C CA . LEU A 1 86 ? -3.09 -40.875 -25.734 1 96.38 86 LEU A CA 1
ATOM 659 C C . LEU A 1 86 ? -4.469 -40.812 -25.078 1 96.38 86 LEU A C 1
ATOM 661 O O . LEU A 1 86 ? -4.672 -41.406 -24.016 1 96.38 86 LEU A O 1
ATOM 665 N N . GLU A 1 87 ? -5.422 -40.188 -25.688 1 96.38 87 GLU A N 1
ATOM 666 C CA . GLU A 1 87 ? -6.781 -40.094 -25.172 1 96.38 87 GLU A CA 1
ATOM 667 C C . GLU A 1 87 ? -7.391 -41.5 -25 1 96.38 87 GLU A C 1
ATOM 669 O O . GLU A 1 87 ? -8.023 -41.781 -23.984 1 96.38 87 GLU A O 1
ATOM 674 N N . MET A 1 88 ? -7.184 -42.281 -25.938 1 97.38 88 MET A N 1
ATOM 675 C CA . MET A 1 88 ? -7.738 -43.656 -25.891 1 97.38 88 MET A CA 1
ATOM 676 C C . MET A 1 88 ? -7.047 -44.469 -24.812 1 97.38 88 MET A C 1
ATOM 678 O O . MET A 1 88 ? -7.695 -45.25 -24.094 1 97.38 88 MET A O 1
ATOM 682 N N . ILE A 1 89 ? -5.742 -44.375 -24.766 1 97.75 89 ILE A N 1
ATOM 683 C CA . ILE A 1 89 ? -5.012 -45.062 -23.719 1 97.75 89 ILE A CA 1
ATOM 684 C C . ILE A 1 89 ? -5.535 -44.656 -22.344 1 97.75 89 ILE A C 1
ATOM 686 O O . ILE A 1 89 ? -5.699 -45.469 -21.453 1 97.75 89 ILE A O 1
ATOM 690 N N . ALA A 1 90 ? -5.773 -43.344 -22.203 1 96.81 90 ALA A N 1
ATOM 691 C CA . ALA A 1 90 ? -6.305 -42.812 -20.953 1 96.81 90 ALA A CA 1
ATOM 692 C C . ALA A 1 90 ? -7.676 -43.406 -20.641 1 96.81 90 ALA A C 1
ATOM 694 O O . ALA A 1 90 ? -7.957 -43.781 -19.5 1 96.81 90 ALA A O 1
ATOM 695 N N . LYS A 1 91 ? -8.5 -43.469 -21.609 1 96.69 91 LYS A N 1
ATOM 696 C CA . LYS A 1 91 ? -9.82 -44.062 -21.422 1 96.69 91 LYS A CA 1
ATOM 697 C C . LYS A 1 91 ? -9.711 -45.531 -21 1 96.69 91 LYS A C 1
ATOM 699 O O . LYS A 1 91 ? -10.445 -46 -20.125 1 96.69 91 LYS A O 1
ATOM 704 N N . VAL A 1 92 ? -8.867 -46.25 -21.609 1 97.69 92 VAL A N 1
ATOM 705 C CA . VAL A 1 92 ? -8.602 -47.656 -21.25 1 97.69 92 VAL A CA 1
ATOM 706 C C . VAL A 1 92 ? -8.086 -47.719 -19.812 1 97.69 92 VAL A C 1
ATOM 708 O O . VAL A 1 92 ? -8.539 -48.562 -19.016 1 97.69 92 VAL A O 1
ATOM 711 N N . ALA A 1 93 ? -7.184 -46.812 -19.547 1 97.75 93 ALA A N 1
ATOM 712 C CA . ALA A 1 93 ? -6.613 -46.75 -18.188 1 97.75 93 ALA A CA 1
ATOM 713 C C . ALA A 1 93 ? -7.703 -46.562 -17.141 1 97.75 93 ALA A C 1
ATOM 715 O O . ALA A 1 93 ? -7.664 -47.188 -16.078 1 97.75 93 ALA A O 1
ATOM 716 N N . MET A 1 94 ? -8.641 -45.719 -17.422 1 96.38 94 MET A N 1
ATOM 717 C CA . MET A 1 94 ? -9.742 -45.5 -16.484 1 96.38 94 MET A CA 1
ATOM 718 C C . MET A 1 94 ? -10.516 -46.781 -16.219 1 96.38 94 MET A C 1
ATOM 720 O O . MET A 1 94 ? -10.844 -47.062 -15.07 1 96.38 94 MET A O 1
ATOM 724 N N . ILE A 1 95 ? -10.773 -47.5 -17.172 1 95.75 95 ILE A N 1
ATOM 725 C CA . ILE A 1 95 ? -11.516 -48.75 -17.062 1 95.75 95 ILE A CA 1
ATOM 726 C C . ILE A 1 95 ? -10.688 -49.75 -16.281 1 95.75 95 ILE A C 1
ATOM 728 O O . ILE A 1 95 ? -11.195 -50.438 -15.391 1 95.75 95 ILE A O 1
ATOM 732 N N . VAL A 1 96 ? -9.469 -49.875 -16.641 1 96.81 96 VAL A N 1
ATOM 733 C CA . VAL A 1 96 ? -8.555 -50.812 -15.992 1 96.81 96 VAL A CA 1
ATOM 734 C C . VAL A 1 96 ? -8.461 -50.5 -14.5 1 96.81 96 VAL A C 1
ATOM 736 O O . VAL A 1 96 ? -8.469 -51.406 -13.664 1 96.81 96 VAL A O 1
ATOM 739 N N . ASP A 1 97 ? -8.344 -49.25 -14.211 1 94.62 97 ASP A N 1
ATOM 740 C CA . ASP A 1 97 ? -8.266 -48.812 -12.82 1 94.62 97 ASP A CA 1
ATOM 741 C C . ASP A 1 97 ? -9.547 -49.125 -12.062 1 94.62 97 ASP A C 1
ATOM 743 O O . ASP A 1 97 ? -9.492 -49.656 -10.938 1 94.62 97 ASP A O 1
ATOM 747 N N . TYR A 1 98 ? -10.656 -48.875 -12.672 1 92.94 98 TYR A N 1
ATOM 748 C CA . TYR A 1 98 ? -11.945 -49.125 -12.039 1 92.94 98 TYR A CA 1
ATOM 749 C C . TYR A 1 98 ? -12.172 -50.625 -11.797 1 92.94 98 TYR A C 1
ATOM 751 O O . TYR A 1 98 ? -12.602 -51.031 -10.719 1 92.94 98 TYR A O 1
ATOM 759 N N . TYR A 1 99 ? -11.875 -51.438 -12.766 1 93.75 99 TYR A N 1
ATOM 760 C CA . TYR A 1 99 ? -12.164 -52.844 -12.68 1 93.75 99 TYR A CA 1
ATOM 761 C C . TYR A 1 99 ? -10.977 -53.625 -12.117 1 93.75 99 TYR A C 1
ATOM 763 O O . TYR A 1 99 ? -11.016 -54.844 -12.008 1 93.75 99 TYR A O 1
ATOM 771 N N . ASP A 1 100 ? -9.891 -52.906 -11.789 1 94.44 100 ASP A N 1
ATOM 772 C CA . ASP A 1 100 ? -8.711 -53.5 -11.148 1 94.44 100 ASP A CA 1
ATOM 773 C C . ASP A 1 100 ? -8.18 -54.688 -11.938 1 94.44 100 ASP A C 1
ATOM 775 O O . ASP A 1 100 ? -8.016 -55.781 -11.398 1 94.44 100 ASP A O 1
ATOM 779 N N . CYS A 1 101 ? -7.895 -54.469 -13.188 1 95.75 101 CYS A N 1
ATOM 780 C CA . CYS A 1 101 ? -7.469 -55.562 -14.055 1 95.75 101 CYS A CA 1
ATOM 781 C C . CYS A 1 101 ? -6.184 -55.188 -14.789 1 95.75 101 CYS A C 1
ATOM 783 O O . CYS A 1 101 ? -6.035 -55.5 -15.977 1 95.75 101 CYS A O 1
ATOM 785 N N . LEU A 1 102 ? -5.289 -54.562 -14.133 1 95.5 102 LEU A N 1
ATOM 786 C CA . LEU A 1 102 ? -4.016 -54.125 -14.711 1 95.5 102 LEU A CA 1
ATOM 787 C C . LEU A 1 102 ? -3.223 -55.344 -15.211 1 95.5 102 LEU A C 1
ATOM 789 O O . LEU A 1 102 ? -2.623 -55.281 -16.281 1 95.5 102 LEU A O 1
ATOM 793 N N . GLU A 1 103 ? -3.262 -56.406 -14.531 1 94.31 103 GLU A N 1
ATOM 794 C CA . GLU A 1 103 ? -2.422 -57.562 -14.82 1 94.31 103 GLU A CA 1
ATOM 795 C C . GLU A 1 103 ? -2.666 -58.094 -16.234 1 94.31 103 GLU A C 1
ATOM 797 O O . GLU A 1 103 ? -1.719 -58.375 -16.969 1 94.31 103 GLU A O 1
ATOM 802 N N . ILE A 1 104 ? -3.92 -58.125 -16.594 1 94.25 104 ILE A N 1
ATOM 803 C CA . ILE A 1 104 ? -4.254 -58.75 -17.875 1 94.25 104 ILE A CA 1
ATOM 804 C C . ILE A 1 104 ? -3.967 -57.781 -19.016 1 94.25 104 ILE A C 1
ATOM 806 O O . ILE A 1 104 ? -3.809 -58.156 -20.172 1 94.25 104 ILE A O 1
ATOM 810 N N . VAL A 1 105 ? -3.865 -56.531 -18.688 1 96.31 105 VAL A N 1
ATOM 811 C CA . VAL A 1 105 ? -3.73 -55.5 -19.719 1 96.31 105 VAL A CA 1
ATOM 812 C C . VAL A 1 105 ? -2.275 -55.031 -19.812 1 96.31 105 VAL A C 1
ATOM 814 O O . VAL A 1 105 ? -1.896 -54.344 -20.75 1 96.31 105 VAL A O 1
ATOM 817 N N . GLU A 1 106 ? -1.443 -55.406 -19 1 95.81 106 GLU A N 1
ATOM 818 C CA . GLU A 1 106 ? -0.113 -54.844 -18.766 1 95.81 106 GLU A CA 1
ATOM 819 C C . GLU A 1 106 ? 0.745 -54.906 -20.016 1 95.81 106 GLU A C 1
ATOM 821 O O . GLU A 1 106 ? 1.41 -53.938 -20.359 1 95.81 106 GLU A O 1
ATOM 826 N N . VAL A 1 107 ? 0.76 -56.062 -20.688 1 95.25 107 VAL A N 1
ATOM 827 C CA . VAL A 1 107 ? 1.593 -56.25 -21.875 1 95.25 107 VAL A CA 1
ATOM 828 C C . VAL A 1 107 ? 1.179 -55.25 -22.969 1 95.25 107 VAL A C 1
ATOM 830 O O . VAL A 1 107 ? 2.023 -54.562 -23.547 1 95.25 107 VAL A O 1
ATOM 833 N N . PHE A 1 108 ? -0.122 -55.188 -23.219 1 96.62 108 PHE A N 1
ATOM 834 C CA . PHE A 1 108 ? -0.627 -54.281 -24.234 1 96.62 108 PHE A CA 1
ATOM 835 C C . PHE A 1 108 ? -0.37 -52.812 -23.828 1 96.62 108 PHE A C 1
ATOM 837 O O . PHE A 1 108 ? 0.033 -52 -24.656 1 96.62 108 PHE A O 1
ATOM 844 N N . ALA A 1 109 ? -0.606 -52.562 -22.547 1 96.75 109 ALA A N 1
ATOM 845 C CA . ALA A 1 109 ? -0.352 -51.219 -22.031 1 96.75 109 ALA A CA 1
ATOM 846 C C . ALA A 1 109 ? 1.096 -50.781 -22.266 1 96.75 109 ALA A C 1
ATOM 848 O O . ALA A 1 109 ? 1.362 -49.656 -22.672 1 96.75 109 ALA A O 1
ATOM 849 N N . GLY A 1 110 ? 2.031 -51.656 -22.031 1 96.62 110 GLY A N 1
ATOM 850 C CA . GLY A 1 110 ? 3.438 -51.406 -22.281 1 96.62 110 GLY A CA 1
ATOM 851 C C . GLY A 1 110 ? 3.725 -51.031 -23.719 1 96.62 110 GLY A C 1
ATOM 852 O O . GLY A 1 110 ? 4.465 -50.062 -23.984 1 96.62 110 GLY A O 1
ATOM 853 N N . ILE A 1 111 ? 3.098 -51.75 -24.609 1 95.75 111 ILE A N 1
ATOM 854 C CA . ILE A 1 111 ? 3.279 -51.531 -26.031 1 95.75 111 ILE A CA 1
ATOM 855 C C . ILE A 1 111 ? 2.744 -50.125 -26.406 1 95.75 111 ILE A C 1
ATOM 857 O O . ILE A 1 111 ? 3.43 -49.344 -27.062 1 95.75 111 ILE A O 1
ATOM 861 N N . TRP A 1 112 ? 1.485 -49.844 -25.969 1 97.12 112 TRP A N 1
ATOM 862 C CA . TRP A 1 112 ? 0.843 -48.562 -26.281 1 97.12 112 TRP A CA 1
ATOM 863 C C . TRP A 1 112 ? 1.65 -47.406 -25.734 1 97.12 112 TRP A C 1
ATOM 865 O O . TRP A 1 112 ? 1.909 -46.438 -26.453 1 97.12 112 TRP A O 1
ATOM 875 N N . VAL A 1 113 ? 2.127 -47.5 -24.516 1 96.94 113 VAL A N 1
ATOM 876 C CA . VAL A 1 113 ? 2.809 -46.406 -23.812 1 96.94 113 VAL A CA 1
ATOM 877 C C . VAL A 1 113 ? 4.188 -46.188 -24.438 1 96.94 113 VAL A C 1
ATOM 879 O O . VAL A 1 113 ? 4.582 -45.062 -24.688 1 96.94 113 VAL A O 1
ATOM 882 N N . ASP A 1 114 ? 4.891 -47.219 -24.734 1 95.12 114 ASP A N 1
ATOM 883 C CA . ASP A 1 114 ? 6.227 -47.125 -25.312 1 95.12 114 ASP A CA 1
ATOM 884 C C . ASP A 1 114 ? 6.172 -46.469 -26.703 1 95.12 114 ASP A C 1
ATOM 886 O O . ASP A 1 114 ? 7.066 -45.719 -27.078 1 95.12 114 ASP A O 1
ATOM 890 N N . ALA A 1 115 ? 5.133 -46.75 -27.375 1 94.38 115 ALA A N 1
ATOM 891 C CA . ALA A 1 115 ? 4.984 -46.219 -28.719 1 94.38 115 ALA A CA 1
ATOM 892 C C . ALA A 1 115 ? 4.805 -44.688 -28.688 1 94.38 115 ALA A C 1
ATOM 894 O O . ALA A 1 115 ? 5.246 -43.969 -29.594 1 94.38 115 ALA A O 1
ATOM 895 N N . LEU A 1 116 ? 4.203 -44.188 -27.609 1 94.25 116 LEU A N 1
ATOM 896 C CA . LEU A 1 116 ? 3.873 -42.781 -27.531 1 94.25 116 LEU A CA 1
ATOM 897 C C . LEU A 1 116 ? 4.879 -42.031 -26.656 1 94.25 116 LEU A C 1
ATOM 899 O O . LEU A 1 116 ? 4.977 -40.812 -26.734 1 94.25 116 LEU A O 1
ATOM 903 N N . ALA A 1 117 ? 5.594 -42.781 -25.859 1 87 117 ALA A N 1
ATOM 904 C CA . ALA A 1 117 ? 6.453 -42.156 -24.844 1 87 117 ALA A CA 1
ATOM 905 C C . ALA A 1 117 ? 7.551 -41.312 -25.5 1 87 117 ALA A C 1
ATOM 907 O O . ALA A 1 117 ? 7.941 -40.281 -24.969 1 87 117 ALA A O 1
ATOM 908 N N . GLU A 1 118 ? 7.906 -41.688 -26.672 1 83.62 118 GLU A N 1
ATOM 909 C CA . GLU A 1 118 ? 8.984 -41 -27.375 1 83.62 118 GLU A CA 1
ATOM 910 C C . GLU A 1 118 ? 8.516 -39.625 -27.859 1 83.62 118 GLU A C 1
ATOM 912 O O . GLU A 1 118 ? 9.32 -38.688 -27.984 1 83.62 118 GLU A O 1
ATOM 917 N N . SER A 1 119 ? 7.203 -39.469 -28.062 1 83.44 119 SER A N 1
ATOM 918 C CA . SER A 1 119 ? 6.668 -38.25 -28.625 1 83.44 119 SER A CA 1
ATOM 919 C C . SER A 1 119 ? 5.988 -37.406 -27.547 1 83.44 119 SER A C 1
ATOM 921 O O . SER A 1 119 ? 5.289 -36.438 -27.844 1 83.44 119 SER A O 1
ATOM 923 N N . GLN A 1 120 ? 6.328 -37.719 -26.344 1 84.75 120 GLN A N 1
ATOM 924 C CA . GLN A 1 120 ? 5.707 -37.031 -25.234 1 84.75 120 GLN A CA 1
ATOM 925 C C . GLN A 1 120 ? 6.152 -35.562 -25.172 1 84.75 120 GLN A C 1
ATOM 927 O O . GLN A 1 120 ? 7.344 -35.281 -25.312 1 84.75 120 GLN A O 1
ATOM 932 N N . SER A 1 121 ? 5.152 -34.688 -25.094 1 78.69 121 SER A N 1
ATOM 933 C CA . SER A 1 121 ? 5.457 -33.281 -24.953 1 78.69 121 SER A CA 1
ATOM 934 C C . SER A 1 121 ? 6.117 -32.969 -23.609 1 78.69 121 SER A C 1
ATOM 936 O O . SER A 1 121 ? 5.805 -33.625 -22.609 1 78.69 121 SER A O 1
ATOM 938 N N . GLY A 1 122 ? 7.055 -32.125 -23.578 1 85.38 122 GLY A N 1
ATOM 939 C CA . GLY A 1 122 ? 7.68 -31.641 -22.359 1 85.38 122 GLY A CA 1
ATOM 940 C C . GLY A 1 122 ? 6.969 -30.438 -21.766 1 85.38 122 GLY A C 1
ATOM 941 O O . GLY A 1 122 ? 7.445 -29.828 -20.812 1 85.38 122 GLY A O 1
ATOM 942 N N . THR A 1 123 ? 5.793 -30.172 -22.344 1 92 123 THR A N 1
ATOM 943 C CA . THR A 1 123 ? 5.062 -28.984 -21.906 1 92 123 THR A CA 1
ATOM 944 C C . THR A 1 123 ? 3.855 -29.391 -21.062 1 92 123 THR A C 1
ATOM 946 O O . THR A 1 123 ? 3.186 -30.375 -21.359 1 92 123 THR A O 1
ATOM 949 N N . TYR A 1 124 ? 3.674 -28.656 -20.047 1 95.19 124 TYR A N 1
ATOM 950 C CA . TYR A 1 124 ? 2.529 -28.906 -19.172 1 95.19 124 TYR A CA 1
ATOM 951 C C . TYR A 1 124 ? 1.224 -28.562 -19.875 1 95.19 124 TYR A C 1
ATOM 953 O O . TYR A 1 124 ? 1.106 -27.484 -20.484 1 95.19 124 TYR A O 1
ATOM 961 N N . GLY A 1 125 ? 0.244 -29.391 -19.75 1 93.5 125 GLY A N 1
ATOM 962 C CA . GLY A 1 125 ? -1.066 -29.219 -20.359 1 93.5 125 GLY A CA 1
ATOM 963 C C . GLY A 1 125 ? -1.99 -30.391 -20.156 1 93.5 125 GLY A C 1
ATOM 964 O O . GLY A 1 125 ? -1.784 -31.203 -19.25 1 93.5 125 GLY A O 1
ATOM 965 N N . LYS A 1 126 ? -2.99 -30.469 -21 1 92.31 126 LYS A N 1
ATOM 966 C CA . LYS A 1 126 ? -3.975 -31.547 -20.922 1 92.31 126 LYS A CA 1
ATOM 967 C C . LYS A 1 126 ? -3.311 -32.906 -21.078 1 92.31 126 LYS A C 1
ATOM 969 O O . LYS A 1 126 ? -3.629 -33.844 -20.344 1 92.31 126 LYS A O 1
ATOM 974 N N . ASP A 1 127 ? -2.387 -32.938 -21.984 1 93.81 127 ASP A N 1
ATOM 975 C CA . ASP A 1 127 ? -1.703 -34.219 -22.266 1 93.81 127 ASP A CA 1
ATOM 976 C C . ASP A 1 127 ? -0.906 -34.656 -21.047 1 93.81 127 ASP A C 1
ATOM 978 O O . ASP A 1 127 ? -0.835 -35.875 -20.75 1 93.81 127 ASP A O 1
ATOM 982 N N . SER A 1 128 ? -0.308 -33.719 -20.344 1 95 128 SER A N 1
ATOM 983 C CA . SER A 1 128 ? 0.471 -34.094 -19.172 1 95 128 SER A CA 1
ATOM 984 C C . SER A 1 128 ? -0.409 -34.75 -18.109 1 95 128 SER A C 1
ATOM 986 O O . SER A 1 128 ? 0.023 -35.656 -17.406 1 95 128 SER A O 1
ATOM 988 N N . ILE A 1 129 ? -1.613 -34.281 -18.031 1 94.94 129 ILE A N 1
ATOM 989 C CA . ILE A 1 129 ? -2.545 -34.812 -17.047 1 94.94 129 ILE A CA 1
ATOM 990 C C . ILE A 1 129 ? -2.971 -36.219 -17.469 1 94.94 129 ILE A C 1
ATOM 992 O O . ILE A 1 129 ? -3.068 -37.125 -16.625 1 94.94 129 ILE A O 1
ATOM 996 N N . LEU A 1 130 ? -3.195 -36.406 -18.734 1 95.5 130 LEU A N 1
ATOM 997 C CA . LEU A 1 130 ? -3.539 -37.719 -19.234 1 95.5 130 LEU A CA 1
ATOM 998 C C . LEU A 1 130 ? -2.395 -38.688 -19 1 95.5 130 LEU A C 1
ATOM 1000 O O . LEU A 1 130 ? -2.621 -39.844 -18.578 1 95.5 130 LEU A O 1
ATOM 1004 N N . TRP A 1 131 ? -1.22 -38.25 -19.281 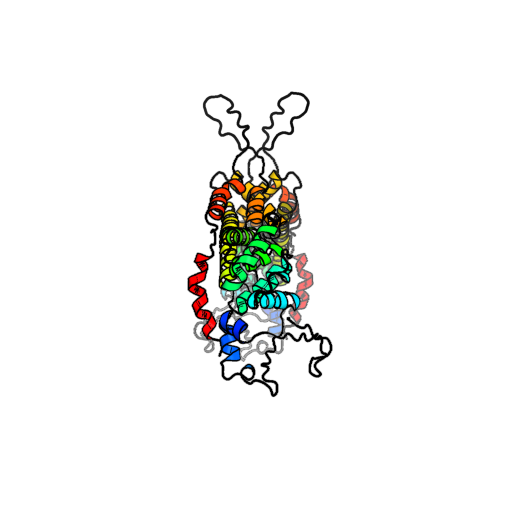1 96.5 131 TRP A N 1
ATOM 1005 C CA . TRP A 1 131 ? -0.044 -39.094 -19.047 1 96.5 131 TRP A CA 1
ATOM 1006 C C . TRP A 1 131 ? 0.116 -39.406 -17.562 1 96.5 131 TRP A C 1
ATOM 1008 O O . TRP A 1 131 ? 0.582 -40.5 -17.219 1 96.5 131 TRP A O 1
ATOM 1018 N N . LEU A 1 132 ? -0.25 -38.438 -16.734 1 96.75 132 LEU A N 1
ATOM 1019 C CA . LEU A 1 132 ? -0.189 -38.688 -15.305 1 96.75 132 LEU A CA 1
ATOM 1020 C C . LEU A 1 132 ? -1.109 -39.844 -14.906 1 96.75 132 LEU A C 1
ATOM 1022 O O . LEU A 1 132 ? -0.697 -40.75 -14.188 1 96.75 132 LEU A O 1
ATOM 1026 N N . LEU A 1 133 ? -2.301 -39.812 -15.414 1 96.81 133 LEU A N 1
ATOM 1027 C CA . LEU A 1 133 ? -3.232 -40.906 -15.164 1 96.81 133 LEU A CA 1
ATOM 1028 C C . LEU A 1 133 ? -2.678 -42.25 -15.695 1 96.81 133 LEU A C 1
ATOM 1030 O O . LEU A 1 133 ? -2.654 -43.25 -14.977 1 96.81 133 LEU A O 1
ATOM 1034 N N . VAL A 1 134 ? -2.229 -42.219 -16.906 1 97.25 134 VAL A N 1
ATOM 1035 C CA . VAL A 1 134 ? -1.73 -43.406 -17.594 1 97.25 134 VAL A CA 1
ATOM 1036 C C . VAL A 1 134 ? -0.549 -43.969 -16.828 1 97.25 134 VAL A C 1
ATOM 1038 O O . VAL A 1 134 ? -0.49 -45.188 -16.594 1 97.25 134 VAL A O 1
ATOM 1041 N N . SER A 1 135 ? 0.307 -43.094 -16.422 1 96.94 135 SER A N 1
ATOM 1042 C CA . SER A 1 135 ? 1.506 -43.562 -15.727 1 96.94 135 SER A CA 1
ATOM 1043 C C . SER A 1 135 ? 1.171 -44.094 -14.336 1 96.94 135 SER A C 1
ATOM 1045 O O . SER A 1 135 ? 1.818 -45.031 -13.844 1 96.94 135 SER A O 1
ATOM 1047 N N . TRP A 1 136 ? 0.153 -43.531 -13.734 1 97 136 TRP A N 1
ATOM 1048 C CA . TRP A 1 136 ? -0.304 -44 -12.438 1 97 136 TRP A CA 1
ATOM 1049 C C . TRP A 1 136 ? -0.923 -45.406 -12.555 1 97 136 TRP A C 1
ATOM 1051 O O . TRP A 1 136 ? -0.523 -46.312 -11.844 1 97 136 TRP A O 1
ATOM 10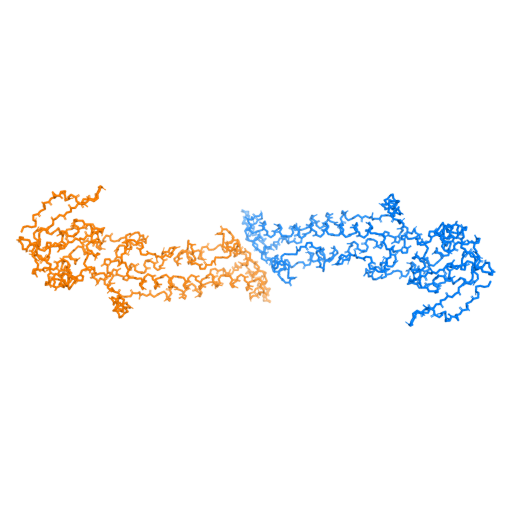61 N N . VAL A 1 137 ? -1.825 -45.562 -13.477 1 97.25 137 VAL A N 1
ATOM 1062 C CA . VAL A 1 137 ? -2.592 -46.781 -13.609 1 97.25 137 VAL A CA 1
ATOM 1063 C C . VAL A 1 137 ? -1.682 -47.906 -14.102 1 97.25 137 VAL A C 1
ATOM 1065 O O . VAL A 1 137 ? -1.726 -49.031 -13.57 1 97.25 137 VAL A O 1
ATOM 1068 N N . PHE A 1 138 ? -0.816 -47.594 -15.062 1 97.56 138 PHE A N 1
ATOM 1069 C CA . PHE A 1 138 ? 0.002 -48.656 -15.672 1 97.56 138 PHE A CA 1
ATOM 1070 C C . PHE A 1 138 ? 1.371 -48.719 -15 1 97.56 138 PHE A C 1
ATOM 1072 O O . PHE A 1 138 ? 2.281 -49.375 -15.516 1 97.56 138 PHE A O 1
ATOM 1079 N N . GLN A 1 139 ? 1.601 -47.969 -13.977 1 96.56 139 GLN A N 1
ATOM 1080 C CA . GLN A 1 139 ? 2.742 -48.062 -13.078 1 96.56 139 GLN A CA 1
ATOM 1081 C C . GLN A 1 139 ? 4.051 -47.75 -13.805 1 96.56 139 GLN A C 1
ATOM 1083 O O . GLN A 1 139 ? 5.027 -48.5 -13.664 1 96.56 139 GLN A O 1
ATOM 1088 N N . ARG A 1 140 ? 3.996 -46.688 -14.602 1 96.69 140 ARG A N 1
ATOM 1089 C CA . ARG A 1 140 ? 5.199 -46.25 -15.297 1 96.69 140 ARG A CA 1
ATOM 1090 C C . ARG A 1 140 ? 5.898 -45.125 -14.508 1 96.69 140 ARG A C 1
ATOM 1092 O O . ARG A 1 140 ? 5.594 -43.938 -14.68 1 96.69 140 ARG A O 1
ATOM 1099 N N . GLN A 1 141 ? 6.918 -45.531 -13.766 1 96.69 141 GLN A N 1
ATOM 1100 C CA . GLN A 1 141 ? 7.594 -44.656 -12.836 1 96.69 141 GLN A CA 1
ATOM 1101 C C . GLN A 1 141 ? 8.227 -43.469 -13.562 1 96.69 141 GLN A C 1
ATOM 1103 O O . GLN A 1 141 ? 8.117 -42.312 -13.117 1 96.69 141 GLN A O 1
ATOM 1108 N N . ASP A 1 142 ? 8.938 -43.688 -14.625 1 95.69 142 ASP A N 1
ATOM 1109 C CA . ASP A 1 142 ? 9.664 -42.656 -15.352 1 95.69 142 ASP A CA 1
ATOM 1110 C C . ASP A 1 142 ? 8.711 -41.562 -15.867 1 95.69 142 ASP A C 1
ATOM 1112 O O . ASP A 1 142 ? 8.953 -40.375 -15.688 1 95.69 142 ASP A O 1
ATOM 1116 N N . ILE A 1 143 ? 7.578 -41.969 -16.438 1 97.06 143 ILE A N 1
ATOM 1117 C CA . ILE A 1 143 ? 6.598 -41.031 -16.969 1 97.06 143 ILE A CA 1
ATOM 1118 C C . ILE A 1 143 ? 5.898 -40.312 -15.836 1 97.06 143 ILE A C 1
ATOM 1120 O O . ILE A 1 143 ? 5.652 -39.094 -15.922 1 97.06 143 ILE A O 1
ATOM 1124 N N . PHE A 1 144 ? 5.652 -41.031 -14.766 1 97.38 144 PHE A N 1
ATOM 1125 C CA . PHE A 1 144 ? 4.992 -40.438 -13.602 1 97.38 144 PHE A CA 1
ATOM 1126 C C . PHE A 1 144 ? 5.816 -39.312 -13.008 1 97.38 144 PHE A C 1
ATOM 1128 O O . PHE A 1 144 ? 5.297 -38.219 -12.766 1 97.38 144 PHE A O 1
ATOM 1135 N N . GLU A 1 145 ? 7.082 -39.594 -12.844 1 97.38 145 GLU A N 1
ATOM 1136 C CA . GLU A 1 145 ? 7.992 -38.562 -12.305 1 97.38 145 GLU A CA 1
ATOM 1137 C C . GLU A 1 145 ? 8.062 -37.344 -13.211 1 97.38 145 GLU A C 1
ATOM 1139 O O . GLU A 1 145 ? 8.016 -36.219 -12.727 1 97.38 145 GLU A O 1
ATOM 1144 N N . LYS A 1 146 ? 8.148 -37.625 -14.445 1 96.81 146 LYS A N 1
ATOM 1145 C CA . LYS A 1 146 ? 8.234 -36.531 -15.414 1 96.81 146 LYS A CA 1
ATOM 1146 C C . LYS A 1 146 ? 6.969 -35.688 -15.398 1 96.81 146 LYS A C 1
ATOM 1148 O O . LYS A 1 146 ? 7.047 -34.469 -15.359 1 96.81 146 LYS A O 1
ATOM 1153 N N . MET A 1 147 ? 5.805 -36.312 -15.375 1 96.69 147 MET A N 1
ATOM 1154 C CA . MET A 1 147 ? 4.543 -35.594 -15.469 1 96.69 147 MET A CA 1
ATOM 1155 C C . MET A 1 147 ? 4.242 -34.844 -14.172 1 96.69 147 MET A C 1
ATOM 1157 O O . MET A 1 147 ? 3.732 -33.719 -14.188 1 96.69 147 MET A O 1
ATOM 1161 N N . THR A 1 148 ? 4.531 -35.469 -13.031 1 97.44 148 THR A N 1
ATOM 1162 C CA . THR A 1 148 ? 4.359 -34.781 -11.766 1 97.44 148 THR A CA 1
ATOM 1163 C C . THR A 1 148 ? 5.301 -33.562 -11.68 1 97.44 148 THR A C 1
ATOM 1165 O O . THR A 1 148 ? 4.914 -32.5 -11.188 1 97.44 148 THR A O 1
ATOM 1168 N N . GLY A 1 149 ? 6.52 -33.781 -12.133 1 97 149 GLY A N 1
ATOM 1169 C CA . GLY A 1 149 ? 7.465 -32.688 -12.18 1 97 149 GLY A CA 1
ATOM 1170 C C . GLY A 1 149 ? 6.984 -31.516 -13.023 1 97 149 GLY A C 1
ATOM 1171 O O . GLY A 1 149 ? 7.098 -30.359 -12.617 1 97 149 GLY A O 1
ATOM 1172 N N . LEU A 1 150 ? 6.484 -31.828 -14.188 1 97 150 LEU A N 1
ATOM 1173 C CA . LEU A 1 150 ? 5.934 -30.812 -15.07 1 97 150 LEU A CA 1
ATOM 1174 C C . LEU A 1 150 ? 4.789 -30.062 -14.391 1 97 150 LEU A C 1
ATOM 1176 O O . LEU A 1 150 ? 4.73 -28.828 -14.43 1 97 150 LEU A O 1
ATOM 1180 N N . ALA A 1 151 ? 3.895 -30.781 -13.789 1 97 151 ALA A N 1
ATOM 1181 C CA . ALA A 1 151 ? 2.752 -30.172 -13.109 1 97 151 ALA A CA 1
ATOM 1182 C C . ALA A 1 151 ? 3.207 -29.297 -11.953 1 97 151 ALA A C 1
ATOM 1184 O O . ALA A 1 151 ? 2.703 -28.188 -11.781 1 97 151 ALA A O 1
ATOM 1185 N N . LEU A 1 152 ? 4.148 -29.766 -11.227 1 97.31 152 LEU A N 1
ATOM 1186 C CA . LEU A 1 152 ? 4.68 -29.047 -10.07 1 97.31 152 LEU A CA 1
ATOM 1187 C C . LEU A 1 152 ? 5.309 -27.734 -10.5 1 97.31 152 LEU A C 1
ATOM 1189 O O . LEU A 1 152 ? 5.055 -26.688 -9.891 1 97.31 152 LEU A O 1
ATOM 1193 N N . ARG A 1 153 ? 6.043 -27.75 -11.555 1 97.5 153 ARG A N 1
ATOM 1194 C CA . ARG A 1 153 ? 6.871 -26.609 -11.938 1 97.5 153 ARG A CA 1
ATOM 1195 C C . ARG A 1 153 ? 6.105 -25.641 -12.844 1 97.5 153 ARG A C 1
ATOM 1197 O O . ARG A 1 153 ? 6.422 -24.453 -12.906 1 97.5 153 ARG A O 1
ATOM 1204 N N . HIS A 1 154 ? 4.992 -26.172 -13.5 1 97.81 154 HIS A N 1
ATOM 1205 C CA . HIS A 1 154 ? 4.469 -25.359 -14.586 1 97.81 154 HIS A CA 1
ATOM 1206 C C . HIS A 1 154 ? 2.957 -25.188 -14.461 1 97.81 154 HIS A C 1
ATOM 1208 O O . HIS A 1 154 ? 2.344 -24.469 -15.266 1 97.81 154 HIS A O 1
ATOM 1214 N N . SER A 1 155 ? 2.318 -25.828 -13.461 1 97.44 155 SER A N 1
ATOM 1215 C CA . SER A 1 155 ? 0.899 -25.562 -13.266 1 97.44 155 SER A CA 1
ATOM 1216 C C . SER A 1 155 ? 0.682 -24.156 -12.703 1 97.44 155 SER A C 1
ATOM 1218 O O . SER A 1 155 ? 1.412 -23.719 -11.812 1 97.44 155 SER A O 1
ATOM 1220 N N . GLU A 1 156 ? -0.351 -23.484 -13.195 1 97.19 156 GLU A N 1
ATOM 1221 C CA . GLU A 1 156 ? -0.568 -22.109 -12.789 1 97.19 156 GLU A CA 1
ATOM 1222 C C . GLU A 1 156 ? -1.807 -21.969 -11.906 1 97.19 156 GLU A C 1
ATOM 1224 O O . GLU A 1 156 ? -2.193 -20.859 -11.531 1 97.19 156 GLU A O 1
ATOM 1229 N N . ARG A 1 157 ? -2.494 -23.078 -11.695 1 96.5 157 ARG A N 1
ATOM 1230 C CA . ARG A 1 157 ? -3.691 -23.125 -10.867 1 96.5 157 ARG A CA 1
ATOM 1231 C C . ARG A 1 157 ? -3.785 -24.453 -10.109 1 96.5 157 ARG A C 1
ATOM 1233 O O . ARG A 1 157 ? -2.994 -25.359 -10.352 1 96.5 157 ARG A O 1
ATOM 1240 N N . LEU A 1 158 ? -4.695 -24.453 -9.211 1 96.38 158 LEU A N 1
ATOM 1241 C CA . LEU A 1 158 ? -4.969 -25.703 -8.539 1 96.38 158 LEU A CA 1
ATOM 1242 C C . LEU A 1 158 ? -5.438 -26.766 -9.531 1 96.38 158 LEU A C 1
ATOM 1244 O O . LEU A 1 158 ? -6.324 -26.516 -10.352 1 96.38 158 LEU A O 1
ATOM 1248 N N . ILE A 1 159 ? -4.758 -27.891 -9.469 1 95.12 159 ILE A N 1
ATOM 1249 C CA . ILE A 1 159 ? -5.156 -29 -10.328 1 95.12 159 ILE A CA 1
ATOM 1250 C C . ILE A 1 159 ? -6.312 -29.766 -9.688 1 95.12 159 ILE A C 1
ATOM 1252 O O . ILE A 1 159 ? -6.238 -30.156 -8.523 1 95.12 159 ILE A O 1
ATOM 1256 N N . THR A 1 160 ? -7.344 -29.875 -10.438 1 89.62 160 THR A N 1
ATOM 1257 C CA . THR A 1 160 ? -8.508 -30.625 -9.977 1 89.62 160 THR A CA 1
ATOM 1258 C C . THR A 1 160 ? -8.766 -31.828 -10.891 1 89.62 160 THR A C 1
ATOM 1260 O O . THR A 1 160 ? -8.25 -31.891 -12 1 89.62 160 THR A O 1
ATOM 1263 N N . THR A 1 161 ? -9.352 -32.938 -10.43 1 75.31 161 THR A N 1
ATOM 1264 C CA . THR A 1 161 ? -9.547 -34.219 -11.117 1 75.31 161 THR A CA 1
ATOM 1265 C C . THR A 1 161 ? -10.453 -34.031 -12.336 1 75.31 161 THR A C 1
ATOM 1267 O O . THR A 1 161 ? -10.266 -34.688 -13.352 1 75.31 161 THR A O 1
ATOM 1270 N N . GLY A 1 162 ? -11.141 -32.969 -12.344 1 77.62 162 GLY A N 1
ATOM 1271 C CA . GLY A 1 162 ? -12.148 -32.906 -13.391 1 77.62 162 GLY A CA 1
ATOM 1272 C C . GLY A 1 162 ? -12.719 -34.281 -13.734 1 77.62 162 GLY A C 1
ATOM 1273 O O . GLY A 1 162 ? -13.195 -35 -12.859 1 77.62 162 GLY A O 1
ATOM 1274 N N . ASP A 1 163 ? -12.586 -34.781 -15.016 1 79.94 163 ASP A N 1
ATOM 1275 C CA . ASP A 1 163 ? -13.133 -36.062 -15.516 1 79.94 163 ASP A CA 1
ATOM 1276 C C . ASP A 1 163 ? -12.07 -37.156 -15.508 1 79.94 163 ASP A C 1
ATOM 1278 O O . ASP A 1 163 ? -12.352 -38.281 -15.875 1 79.94 163 ASP A O 1
ATOM 1282 N N . VAL A 1 164 ? -10.93 -36.812 -15 1 86.12 164 VAL A N 1
ATOM 1283 C CA . VAL A 1 164 ? -9.828 -37.781 -14.984 1 86.12 164 VAL A CA 1
ATOM 1284 C C . VAL A 1 164 ? -9.633 -38.312 -13.57 1 86.12 164 VAL A C 1
ATOM 1286 O O . VAL A 1 164 ? -9.398 -37.562 -12.633 1 86.12 164 VAL A O 1
ATOM 1289 N N . PRO A 1 165 ? -9.836 -39.625 -13.453 1 91.81 165 PRO A N 1
ATOM 1290 C CA . PRO A 1 165 ? -9.797 -40.188 -12.102 1 91.81 165 PRO A CA 1
ATOM 1291 C C . PRO A 1 165 ? -8.375 -40.344 -11.578 1 91.81 165 PRO A C 1
ATOM 1293 O O . PRO A 1 165 ? -7.973 -41.469 -11.25 1 91.81 165 PRO A O 1
ATOM 1296 N N . ILE A 1 166 ? -7.68 -39.312 -11.438 1 93.75 166 ILE A N 1
ATOM 1297 C CA . ILE A 1 166 ? -6.406 -39.312 -10.727 1 93.75 166 ILE A CA 1
ATOM 1298 C C . ILE A 1 166 ? -6.656 -39.25 -9.219 1 93.75 166 ILE A C 1
ATOM 1300 O O . ILE A 1 166 ? -7.469 -38.469 -8.75 1 93.75 166 ILE A O 1
ATOM 1304 N N . PRO A 1 167 ? -5.965 -40.125 -8.523 1 93.69 167 PRO A N 1
ATOM 1305 C CA . PRO A 1 167 ? -6.164 -40.094 -7.07 1 93.69 167 PRO A CA 1
ATOM 1306 C C . PRO A 1 167 ? -5.957 -38.688 -6.496 1 93.69 167 PRO A C 1
ATOM 1308 O O . PRO A 1 167 ? -4.973 -38 -6.824 1 93.69 167 PRO A O 1
ATOM 1311 N N . HIS A 1 168 ? -6.828 -38.312 -5.59 1 93.12 168 HIS A N 1
ATOM 1312 C CA . HIS A 1 168 ? -6.809 -37 -5.008 1 93.12 168 HIS A CA 1
ATOM 1313 C C . HIS A 1 168 ? -5.516 -36.75 -4.242 1 93.12 168 HIS A C 1
ATOM 1315 O O . HIS A 1 168 ? -5.043 -35.594 -4.172 1 93.12 168 HIS A O 1
ATOM 1321 N N . VAL A 1 169 ? -5 -37.719 -3.662 1 95.12 169 VAL A N 1
ATOM 1322 C CA . VAL A 1 169 ? -3.807 -37.562 -2.832 1 95.12 169 VAL A CA 1
ATOM 1323 C C . VAL A 1 169 ? -2.639 -37.094 -3.686 1 95.12 169 VAL A C 1
ATOM 1325 O O . VAL A 1 169 ? -1.794 -36.312 -3.215 1 95.12 169 VAL A O 1
ATOM 1328 N N . ILE A 1 170 ? -2.58 -37.5 -4.922 1 96.69 170 ILE A N 1
ATOM 1329 C CA . ILE A 1 170 ? -1.514 -37.094 -5.832 1 96.69 170 ILE A CA 1
ATOM 1330 C C . ILE A 1 170 ? -1.658 -35.625 -6.172 1 96.69 170 ILE A C 1
ATOM 1332 O O . ILE A 1 170 ? -0.702 -34.844 -6.043 1 96.69 170 ILE A O 1
ATOM 1336 N N . LEU A 1 171 ? -2.854 -35.25 -6.574 1 96.44 171 LEU A N 1
ATOM 1337 C CA . LEU A 1 171 ? -3.113 -33.875 -6.961 1 96.44 171 LEU A CA 1
ATOM 1338 C C . LEU A 1 171 ? -2.936 -32.938 -5.77 1 96.44 171 LEU A C 1
ATOM 1340 O O . LEU A 1 171 ? -2.4 -31.828 -5.918 1 96.44 171 LEU A O 1
ATOM 1344 N N . ARG A 1 172 ? -3.418 -33.375 -4.66 1 96.19 172 ARG A N 1
ATOM 1345 C CA . ARG A 1 172 ? -3.258 -32.562 -3.443 1 96.19 172 ARG A CA 1
ATOM 1346 C C . ARG A 1 172 ? -1.784 -32.312 -3.139 1 96.19 172 ARG A C 1
ATOM 1348 O O . ARG A 1 172 ? -1.393 -31.203 -2.801 1 96.19 172 ARG A O 1
ATOM 1355 N N . ARG A 1 173 ? -0.995 -33.344 -3.256 1 97.38 173 ARG A N 1
ATOM 1356 C CA . ARG A 1 173 ? 0.436 -33.25 -2.996 1 97.38 173 ARG A CA 1
ATOM 1357 C C . ARG A 1 173 ? 1.09 -32.281 -3.973 1 97.38 173 ARG A C 1
ATOM 1359 O O . ARG A 1 173 ? 1.885 -31.422 -3.57 1 97.38 173 ARG A O 1
ATOM 1366 N N . ILE A 1 174 ? 0.788 -32.375 -5.219 1 97.94 174 ILE A N 1
ATOM 1367 C CA . ILE A 1 174 ? 1.33 -31.469 -6.234 1 97.94 174 ILE A CA 1
ATOM 1368 C C . ILE A 1 174 ? 0.942 -30.031 -5.918 1 97.94 174 ILE A C 1
ATOM 1370 O O . ILE A 1 174 ? 1.795 -29.141 -5.91 1 97.94 174 ILE A O 1
ATOM 1374 N N . ASN A 1 175 ? -0.359 -29.812 -5.629 1 98 175 ASN A N 1
ATOM 1375 C CA . ASN A 1 175 ? -0.871 -28.484 -5.316 1 98 175 ASN A CA 1
ATOM 1376 C C . ASN A 1 175 ? -0.199 -27.906 -4.078 1 98 175 ASN A C 1
ATOM 1378 O O . ASN A 1 175 ? 0.17 -26.734 -4.062 1 98 175 ASN A O 1
ATOM 1382 N N . GLU A 1 176 ? -0.043 -28.719 -3.088 1 97.94 176 GLU A N 1
ATOM 1383 C CA . GLU A 1 176 ? 0.56 -28.281 -1.836 1 97.94 176 GLU A CA 1
ATOM 1384 C C . GLU A 1 176 ? 2.025 -27.906 -2.033 1 97.94 176 GLU A C 1
ATOM 1386 O O . GLU A 1 176 ? 2.482 -26.875 -1.529 1 97.94 176 GLU A O 1
ATOM 1391 N N . GLU A 1 177 ? 2.727 -28.719 -2.758 1 98.12 177 GLU A N 1
ATOM 1392 C CA . GLU A 1 177 ? 4.141 -28.469 -3.004 1 98.12 177 GLU A CA 1
ATOM 1393 C C . GLU A 1 177 ? 4.332 -27.203 -3.854 1 98.12 177 GLU A C 1
ATOM 1395 O O . GLU A 1 177 ? 5.227 -26.406 -3.592 1 98.12 177 GLU A O 1
ATOM 1400 N N . ARG A 1 178 ? 3.555 -27.031 -4.863 1 98.38 178 ARG A N 1
ATOM 1401 C CA . ARG A 1 178 ? 3.609 -25.844 -5.699 1 98.38 178 ARG A CA 1
ATOM 1402 C C . ARG A 1 178 ? 3.344 -24.578 -4.875 1 98.38 178 ARG A C 1
ATOM 1404 O O . ARG A 1 178 ? 4.105 -23.609 -4.945 1 98.38 178 ARG A O 1
ATOM 1411 N N . GLN A 1 179 ? 2.291 -24.656 -4.113 1 98.44 179 GLN A N 1
ATOM 1412 C CA . GLN A 1 179 ? 1.909 -23.5 -3.311 1 98.44 179 GLN A CA 1
ATOM 1413 C C . GLN A 1 179 ? 2.979 -23.172 -2.271 1 98.44 179 GLN A C 1
ATOM 1415 O O . GLN A 1 179 ? 3.248 -22 -1.993 1 98.44 179 GLN A O 1
ATOM 1420 N N . SER A 1 180 ? 3.531 -24.188 -1.688 1 98.25 180 SER A N 1
ATOM 1421 C CA . SER A 1 180 ? 4.59 -24 -0.703 1 98.25 180 SER A CA 1
ATOM 1422 C C . SER A 1 180 ? 5.801 -23.312 -1.323 1 98.25 180 SER A C 1
ATOM 1424 O O . SER A 1 180 ? 6.363 -22.391 -0.732 1 98.25 180 SER A O 1
ATOM 1426 N N . ALA A 1 181 ? 6.191 -23.766 -2.482 1 98.56 181 ALA A N 1
ATOM 1427 C CA . ALA A 1 181 ? 7.324 -23.172 -3.189 1 98.56 181 ALA A CA 1
ATOM 1428 C C . ALA A 1 181 ? 7.059 -21.719 -3.539 1 98.56 181 ALA A C 1
ATOM 1430 O O . ALA A 1 181 ? 7.898 -20.844 -3.289 1 98.56 181 ALA A O 1
ATOM 1431 N N . LEU A 1 182 ? 5.914 -21.438 -4.062 1 98.75 182 LEU A N 1
ATOM 1432 C CA . LEU A 1 182 ? 5.547 -20.078 -4.453 1 98.75 182 LEU A CA 1
ATOM 1433 C C . LEU A 1 182 ? 5.418 -19.172 -3.229 1 98.75 182 LEU A C 1
ATOM 1435 O O . LEU A 1 182 ? 5.785 -18 -3.281 1 98.75 182 LEU A O 1
ATOM 1439 N N . ALA A 1 183 ? 4.891 -19.734 -2.152 1 98.69 183 ALA A N 1
ATOM 1440 C CA . ALA A 1 183 ? 4.785 -18.984 -0.908 1 98.69 183 ALA A CA 1
ATOM 1441 C C . ALA A 1 183 ? 6.156 -18.516 -0.434 1 98.69 183 ALA A C 1
ATOM 1443 O O . ALA A 1 183 ? 6.305 -17.375 0.028 1 98.69 183 ALA A O 1
ATOM 1444 N N . GLN A 1 184 ? 7.109 -19.375 -0.528 1 98.56 184 GLN A N 1
ATOM 1445 C CA . GLN A 1 184 ? 8.461 -19.016 -0.11 1 98.56 184 GLN A CA 1
ATOM 1446 C C . GLN A 1 184 ? 9.016 -17.875 -0.952 1 98.56 184 GLN A C 1
ATOM 1448 O O . GLN A 1 184 ? 9.602 -16.938 -0.419 1 98.56 184 GLN A O 1
ATOM 1453 N N . ILE A 1 185 ? 8.789 -17.922 -2.225 1 98.69 185 ILE A N 1
ATOM 1454 C CA . ILE A 1 185 ? 9.312 -16.922 -3.148 1 98.69 185 ILE A CA 1
ATOM 1455 C C . ILE A 1 185 ? 8.633 -15.586 -2.885 1 98.69 185 ILE A C 1
ATOM 1457 O O . ILE A 1 185 ? 9.312 -14.57 -2.672 1 98.69 185 ILE A O 1
ATOM 1461 N N . PHE A 1 186 ? 7.328 -15.562 -2.848 1 98.75 186 PHE A N 1
ATOM 1462 C CA . PHE A 1 186 ? 6.59 -14.305 -2.746 1 98.75 186 PHE A CA 1
ATOM 1463 C C . PHE A 1 186 ? 6.707 -13.727 -1.342 1 98.75 186 PHE A C 1
ATOM 1465 O O . PHE A 1 186 ? 6.742 -12.508 -1.172 1 98.75 186 PHE A O 1
ATOM 1472 N N . SER A 1 187 ? 6.75 -14.609 -0.339 1 98.5 187 SER A N 1
ATOM 1473 C CA . SER A 1 187 ? 6.984 -14.117 1.014 1 98.5 187 SER A CA 1
ATOM 1474 C C . SER A 1 187 ? 8.328 -13.398 1.114 1 98.5 187 SER A C 1
ATOM 1476 O O . SER A 1 187 ? 8.422 -12.344 1.736 1 98.5 187 SER A O 1
ATOM 1478 N N . LYS A 1 188 ? 9.352 -13.977 0.524 1 98.62 188 LYS A N 1
ATOM 1479 C CA . LYS A 1 188 ? 10.68 -13.367 0.562 1 98.62 188 LYS A CA 1
ATOM 1480 C C . LYS A 1 188 ? 10.695 -12.047 -0.197 1 98.62 188 LYS A C 1
ATOM 1482 O O . LYS A 1 188 ? 11.367 -11.102 0.214 1 98.62 188 LYS A O 1
ATOM 1487 N N . LEU A 1 189 ? 10 -11.984 -1.317 1 98.44 189 LEU A N 1
ATOM 1488 C CA . LEU A 1 189 ? 9.914 -10.758 -2.1 1 98.44 189 LEU A CA 1
ATOM 1489 C C . LEU A 1 189 ? 9.297 -9.633 -1.277 1 98.44 189 LEU A C 1
ATOM 1491 O O . LEU A 1 189 ? 9.828 -8.523 -1.237 1 98.44 189 LEU A O 1
ATOM 1495 N N . TYR A 1 190 ? 8.242 -9.906 -0.656 1 98.25 190 TYR A N 1
ATOM 1496 C CA . TYR A 1 190 ? 7.547 -8.891 0.126 1 98.25 190 TYR A CA 1
ATOM 1497 C C . TYR A 1 190 ? 8.32 -8.555 1.394 1 98.25 190 TYR A C 1
ATOM 1499 O O . TYR A 1 190 ? 8.305 -7.41 1.855 1 98.25 190 TYR A O 1
ATOM 1507 N N . GLU A 1 191 ? 8.977 -9.562 1.969 1 98.12 191 GLU A N 1
ATOM 1508 C CA . GLU A 1 191 ? 9.898 -9.289 3.068 1 98.12 191 GLU A CA 1
ATOM 1509 C C . GLU A 1 191 ? 11.008 -8.336 2.633 1 98.12 191 GLU A C 1
ATOM 1511 O O . GLU A 1 191 ? 11.391 -7.434 3.385 1 98.12 191 GLU A O 1
ATOM 1516 N N . LEU A 1 192 ? 11.492 -8.602 1.487 1 98.31 192 LEU A N 1
ATOM 1517 C CA . LEU A 1 192 ? 12.547 -7.758 0.944 1 98.31 192 LEU A CA 1
ATOM 1518 C C . LEU A 1 192 ? 12.062 -6.324 0.77 1 98.31 192 LEU A C 1
ATOM 1520 O O . LEU A 1 192 ? 12.789 -5.375 1.067 1 98.31 192 LEU A O 1
ATOM 1524 N N . LEU A 1 193 ? 10.836 -6.121 0.257 1 97.94 193 LEU A N 1
ATOM 1525 C CA . LEU A 1 193 ? 10.227 -4.801 0.152 1 97.94 193 LEU A CA 1
ATOM 1526 C C . LEU A 1 193 ? 10.266 -4.074 1.492 1 97.94 193 LEU A C 1
ATOM 1528 O O . LEU A 1 193 ? 10.695 -2.922 1.564 1 97.94 193 LEU A O 1
ATOM 1532 N N . ASN A 1 194 ? 9.906 -4.781 2.512 1 97.12 194 ASN A N 1
ATOM 1533 C CA . ASN A 1 194 ? 9.844 -4.207 3.852 1 97.12 194 ASN A CA 1
ATOM 1534 C C . ASN A 1 194 ? 11.242 -3.91 4.395 1 97.12 194 ASN A C 1
ATOM 1536 O O . ASN A 1 194 ? 11.477 -2.852 4.98 1 97.12 194 ASN A O 1
ATOM 1540 N N . THR A 1 195 ? 12.117 -4.82 4.18 1 97.62 195 THR A N 1
ATOM 1541 C CA . THR A 1 195 ? 13.477 -4.672 4.68 1 97.62 195 THR A CA 1
ATOM 1542 C C . THR A 1 195 ? 14.18 -3.5 4 1 97.62 195 THR A C 1
ATOM 1544 O O . THR A 1 195 ? 14.844 -2.701 4.66 1 97.62 195 THR A O 1
ATOM 1547 N N . LEU A 1 196 ? 14.023 -3.434 2.703 1 98.06 196 LEU A N 1
ATOM 1548 C CA . LEU A 1 196 ? 14.648 -2.35 1.955 1 98.06 196 LEU A CA 1
ATOM 1549 C C . LEU A 1 196 ? 14.086 -0.998 2.383 1 98.06 196 LEU A C 1
ATOM 1551 O O . LEU A 1 196 ? 14.789 0.014 2.344 1 98.06 196 LEU A O 1
ATOM 1555 N N . CYS A 1 197 ? 12.844 -0.965 2.756 1 97.56 197 CYS A N 1
ATOM 1556 C CA . CYS A 1 197 ? 12.188 0.269 3.176 1 97.56 197 CYS A CA 1
ATOM 1557 C C . CYS A 1 197 ? 12.672 0.701 4.555 1 97.56 197 CYS A C 1
ATOM 1559 O O . CYS A 1 197 ? 12.828 1.895 4.816 1 97.56 197 CYS A O 1
ATOM 1561 N N . GLN A 1 198 ? 13 -0.208 5.434 1 94.88 198 GLN A N 1
ATOM 1562 C CA . GLN A 1 198 ? 13.258 0.084 6.84 1 94.88 198 GLN A CA 1
ATOM 1563 C C . GLN A 1 198 ? 14.75 0.116 7.133 1 94.88 198 GLN A C 1
ATOM 1565 O O . GLN A 1 198 ? 15.188 0.735 8.109 1 94.88 198 GLN A O 1
ATOM 1570 N N . GLU A 1 199 ? 15.477 -0.586 6.32 1 87.69 199 GLU A N 1
ATOM 1571 C CA . GLU A 1 199 ? 16.906 -0.751 6.59 1 87.69 199 GLU A CA 1
ATOM 1572 C C . GLU A 1 199 ? 17.734 -0.419 5.355 1 87.69 199 GLU A C 1
ATOM 1574 O O . GLU A 1 199 ? 17.219 -0.36 4.242 1 87.69 199 GLU A O 1
ATOM 1579 N N . SER A 1 200 ? 18.953 -0.09 5.637 1 87.44 200 SER A N 1
ATOM 1580 C CA . SER A 1 200 ? 19.969 0.115 4.598 1 87.44 200 SER A CA 1
ATOM 1581 C C . SER A 1 200 ? 21.203 -0.729 4.859 1 87.44 200 SER A C 1
ATOM 1583 O O . SER A 1 200 ? 22.141 -0.273 5.512 1 87.44 200 SER A O 1
ATOM 1585 N N . GLU A 1 201 ? 21.156 -1.906 4.379 1 87.12 201 GLU A N 1
ATOM 1586 C CA . GLU A 1 201 ? 22.266 -2.838 4.617 1 87.12 201 GLU A CA 1
ATOM 1587 C C . GLU A 1 201 ? 23.531 -2.379 3.916 1 87.12 201 GLU A C 1
ATOM 1589 O O . GLU A 1 201 ? 24.625 -2.418 4.5 1 87.12 201 GLU A O 1
ATOM 1594 N N . CYS A 1 202 ? 23.453 -1.964 2.777 1 92.69 202 CYS A N 1
ATOM 1595 C CA . CYS A 1 202 ? 24.594 -1.522 1.965 1 92.69 202 CYS A CA 1
ATOM 1596 C C . CYS A 1 202 ? 24.75 -0.009 2.031 1 92.69 202 CYS A C 1
ATOM 1598 O O . CYS A 1 202 ? 25.703 0.493 2.635 1 92.69 202 CYS A O 1
ATOM 1600 N N . SER A 1 203 ? 23.953 0.763 1.55 1 94.06 203 SER A N 1
ATOM 1601 C CA . SER A 1 203 ? 23.891 2.219 1.614 1 94.06 203 SER A CA 1
ATOM 1602 C C . SER A 1 203 ? 22.469 2.727 1.462 1 94.06 203 SER A C 1
ATOM 1604 O O . SER A 1 203 ? 21.578 1.979 1.042 1 94.06 203 SER A O 1
ATOM 1606 N N . TYR A 1 204 ? 22.297 3.885 1.864 1 95.88 204 TYR A N 1
ATOM 1607 C CA . TYR A 1 204 ? 20.984 4.504 1.704 1 95.88 204 TYR A CA 1
ATOM 1608 C C . TYR A 1 204 ? 20.578 4.535 0.238 1 95.88 204 TYR A C 1
ATOM 1610 O O . TYR A 1 204 ? 19.422 4.242 -0.096 1 95.88 204 TYR A O 1
ATOM 1618 N N . GLU A 1 205 ? 21.484 4.875 -0.611 1 95.19 205 GLU A N 1
ATOM 1619 C CA . GLU A 1 205 ? 21.234 4.941 -2.049 1 95.19 205 GLU A CA 1
ATOM 1620 C C . GLU A 1 205 ? 20.891 3.566 -2.615 1 95.19 205 GLU A C 1
ATOM 1622 O O . GLU A 1 205 ? 19.938 3.424 -3.389 1 95.19 205 GLU A O 1
ATOM 1627 N N . CYS A 1 206 ? 21.625 2.588 -2.176 1 95.69 206 CYS A N 1
ATOM 1628 C CA . CYS A 1 206 ? 21.422 1.227 -2.662 1 95.69 206 CYS A CA 1
ATOM 1629 C C . CYS A 1 206 ? 20.031 0.709 -2.289 1 95.69 206 CYS A C 1
ATOM 1631 O O . CYS A 1 206 ? 19.297 0.232 -3.148 1 95.69 206 CYS A O 1
ATOM 1633 N N . SER A 1 207 ? 19.688 0.824 -0.972 1 97.5 207 SER A N 1
ATOM 1634 C CA . SER A 1 207 ? 18.391 0.334 -0.523 1 97.5 207 SER A CA 1
ATOM 1635 C C . SER A 1 207 ? 17.25 1.104 -1.183 1 97.5 207 SER A C 1
ATOM 1637 O O . SER A 1 207 ? 16.203 0.532 -1.493 1 97.5 207 SER A O 1
ATOM 1639 N N . SER A 1 208 ? 17.469 2.395 -1.436 1 97.88 208 SER A N 1
ATOM 1640 C CA . SER A 1 208 ? 16.438 3.213 -2.049 1 97.88 208 SER A CA 1
ATOM 1641 C C . SER A 1 208 ? 16.188 2.799 -3.494 1 97.88 208 SER A C 1
ATOM 1643 O O . SER A 1 208 ? 15.039 2.617 -3.904 1 97.88 208 SER A O 1
ATOM 1645 N N . ILE A 1 209 ? 17.266 2.66 -4.234 1 97.56 209 ILE A N 1
ATOM 1646 C CA . ILE A 1 209 ? 17.094 2.369 -5.652 1 97.56 209 ILE A CA 1
ATOM 1647 C C . ILE A 1 209 ? 16.562 0.951 -5.828 1 97.56 209 ILE A C 1
ATOM 1649 O O . ILE A 1 209 ? 15.742 0.694 -6.715 1 97.56 209 ILE A O 1
ATOM 1653 N N . LEU A 1 210 ? 17 0.016 -4.953 1 98.25 210 LEU A N 1
ATOM 1654 C CA . LEU A 1 210 ? 16.484 -1.348 -5.016 1 98.25 210 LEU A CA 1
ATOM 1655 C C . LEU A 1 210 ? 15.008 -1.392 -4.625 1 98.25 210 LEU A C 1
ATOM 1657 O O . LEU A 1 210 ? 14.219 -2.092 -5.258 1 98.25 210 LEU A O 1
ATOM 1661 N N . LEU A 1 211 ? 14.664 -0.66 -3.596 1 98.44 211 LEU A N 1
ATOM 1662 C CA . LEU A 1 211 ? 13.273 -0.586 -3.166 1 98.44 211 LEU A CA 1
ATOM 1663 C C . LEU A 1 211 ? 12.383 -0.061 -4.289 1 98.44 211 LEU A C 1
ATOM 1665 O O . LEU A 1 211 ? 11.359 -0.668 -4.613 1 98.44 211 LEU A O 1
ATOM 1669 N N . GLY A 1 212 ? 12.773 1.059 -4.871 1 98.5 212 GLY A N 1
ATOM 1670 C CA . GLY A 1 212 ? 12 1.628 -5.961 1 98.5 212 GLY A CA 1
ATOM 1671 C C . GLY A 1 212 ? 11.875 0.699 -7.152 1 98.5 212 GLY A C 1
ATOM 1672 O O . GLY A 1 212 ? 10.789 0.561 -7.727 1 98.5 212 GLY A O 1
ATOM 1673 N N . SER A 1 213 ? 12.961 0.084 -7.516 1 98.12 213 SER A N 1
ATOM 1674 C CA . SER A 1 213 ? 12.938 -0.827 -8.656 1 98.12 213 SER A CA 1
ATOM 1675 C C . SER A 1 213 ? 12.039 -2.029 -8.383 1 98.12 213 SER A C 1
ATOM 1677 O O . SER A 1 213 ? 11.312 -2.473 -9.273 1 98.12 213 SER A O 1
ATOM 1679 N N . LEU A 1 214 ? 12.164 -2.555 -7.164 1 98.44 214 LEU A N 1
ATOM 1680 C CA . LEU A 1 214 ? 11.32 -3.688 -6.801 1 98.44 214 LEU A CA 1
ATOM 1681 C C . LEU A 1 214 ? 9.844 -3.297 -6.836 1 98.44 214 LEU A C 1
ATOM 1683 O O . LEU A 1 214 ? 9.016 -4.047 -7.355 1 98.44 214 LEU A O 1
ATOM 1687 N N . MET A 1 215 ? 9.547 -2.135 -6.312 1 98.25 215 MET A N 1
ATOM 1688 C CA . MET A 1 215 ? 8.172 -1.642 -6.336 1 98.25 215 MET A CA 1
ATOM 1689 C C . MET A 1 215 ? 7.66 -1.53 -7.766 1 98.25 215 MET A C 1
ATOM 1691 O O . MET A 1 215 ? 6.535 -1.942 -8.062 1 98.25 215 MET A O 1
ATOM 1695 N N . LYS A 1 216 ? 8.422 -0.999 -8.617 1 98.19 216 LYS A N 1
ATOM 1696 C CA . LYS A 1 216 ? 8.055 -0.834 -10.023 1 98.19 216 LYS A CA 1
ATOM 1697 C C . LYS A 1 216 ? 7.793 -2.184 -10.68 1 98.19 216 LYS A C 1
ATOM 1699 O O . LYS A 1 216 ? 6.809 -2.346 -11.406 1 98.19 216 LYS A O 1
ATOM 1704 N N . GLU A 1 217 ? 8.641 -3.133 -10.422 1 98.12 217 GLU A N 1
ATOM 1705 C CA . GLU A 1 217 ? 8.508 -4.465 -11.008 1 98.12 217 GLU A CA 1
ATOM 1706 C C . GLU A 1 217 ? 7.223 -5.145 -10.547 1 98.12 217 GLU A C 1
ATOM 1708 O O . GLU A 1 217 ? 6.512 -5.75 -11.344 1 98.12 217 GLU A O 1
ATOM 1713 N N . LEU A 1 218 ? 6.961 -5.051 -9.258 1 98.19 218 LEU A N 1
ATOM 1714 C CA . LEU A 1 218 ? 5.766 -5.684 -8.711 1 98.19 218 LEU A CA 1
ATOM 1715 C C . LEU A 1 218 ? 4.508 -4.965 -9.188 1 98.19 218 LEU A C 1
ATOM 1717 O O . LEU A 1 218 ? 3.486 -5.602 -9.461 1 98.19 218 LEU A O 1
ATOM 1721 N N . ASP A 1 219 ? 4.617 -3.656 -9.297 1 97.88 219 ASP A N 1
ATOM 1722 C CA . ASP A 1 219 ? 3.475 -2.875 -9.766 1 97.88 219 ASP A CA 1
ATOM 1723 C C . ASP A 1 219 ? 3.139 -3.211 -11.219 1 97.88 219 ASP A C 1
ATOM 1725 O O . ASP A 1 219 ? 1.971 -3.398 -11.562 1 97.88 219 ASP A O 1
ATOM 1729 N N . LYS A 1 220 ? 4.102 -3.246 -12.047 1 96.69 220 LYS A N 1
ATOM 1730 C CA . LYS A 1 220 ? 3.939 -3.57 -13.461 1 96.69 220 LYS A CA 1
ATOM 1731 C C . LYS A 1 220 ? 3.225 -4.906 -13.641 1 96.69 220 LYS A C 1
ATOM 1733 O O . LYS A 1 220 ? 2.49 -5.098 -14.609 1 96.69 220 LYS A O 1
ATOM 1738 N N . ARG A 1 221 ? 3.361 -5.785 -12.711 1 96.62 221 ARG A N 1
ATOM 1739 C CA . ARG A 1 221 ? 2.824 -7.141 -12.812 1 96.62 221 ARG A CA 1
ATOM 1740 C C . ARG A 1 221 ? 1.521 -7.273 -12.031 1 96.62 221 ARG A C 1
ATOM 1742 O O . ARG A 1 221 ? 0.942 -8.359 -11.961 1 96.62 221 ARG A O 1
ATOM 1749 N N . GLY A 1 222 ? 1.152 -6.16 -11.359 1 96.69 222 GLY A N 1
ATOM 1750 C CA . GLY A 1 222 ? -0.136 -6.109 -10.688 1 96.69 222 GLY A CA 1
ATOM 1751 C C . GLY A 1 222 ? -0.152 -6.855 -9.367 1 96.69 222 GLY A C 1
ATOM 1752 O O . GLY A 1 222 ? -1.217 -7.227 -8.875 1 96.69 222 GLY A O 1
ATOM 1753 N N . ILE A 1 223 ? 1.041 -7.109 -8.797 1 97.5 223 ILE A N 1
ATOM 1754 C CA . ILE A 1 223 ? 1.053 -7.914 -7.582 1 97.5 223 ILE A CA 1
ATOM 1755 C C . ILE A 1 223 ? 1.615 -7.09 -6.426 1 97.5 223 ILE A C 1
ATOM 1757 O O . ILE A 1 223 ? 1.925 -7.633 -5.363 1 97.5 223 ILE A O 1
ATOM 1761 N N . LEU A 1 224 ? 1.841 -5.805 -6.656 1 97.31 224 LEU A N 1
ATOM 1762 C CA . LEU A 1 224 ? 2.262 -4.93 -5.566 1 97.31 224 LEU A CA 1
ATOM 1763 C C . LEU A 1 224 ? 1.118 -4.695 -4.586 1 97.31 224 LEU A C 1
ATOM 1765 O O . LEU A 1 224 ? 1.282 -4.891 -3.377 1 97.31 224 LEU A O 1
ATOM 1769 N N . LYS A 1 225 ? -0.014 -4.195 -5.094 1 93.62 225 LYS A N 1
ATOM 1770 C CA . LYS A 1 225 ? -1.241 -3.986 -4.332 1 93.62 225 LYS A CA 1
ATOM 1771 C C . LYS A 1 225 ? -2.471 -4.363 -5.152 1 93.62 225 LYS A C 1
ATOM 1773 O O . LYS A 1 225 ? -2.764 -3.732 -6.172 1 93.62 225 LYS A O 1
ATOM 1778 N N . PRO A 1 226 ? -3.156 -5.473 -4.824 1 96.31 226 PRO A N 1
ATOM 1779 C CA . PRO A 1 226 ? -2.904 -6.312 -3.648 1 96.31 226 PRO A CA 1
ATOM 1780 C C . PRO A 1 226 ? -1.755 -7.297 -3.861 1 96.31 226 PRO A C 1
ATOM 1782 O O . PRO A 1 226 ? -1.405 -7.605 -5.004 1 96.31 226 PRO A O 1
ATOM 1785 N N . GLN A 1 227 ? -1.145 -7.711 -2.777 1 97.31 227 GLN A N 1
ATOM 1786 C CA . GLN A 1 227 ? -0.137 -8.766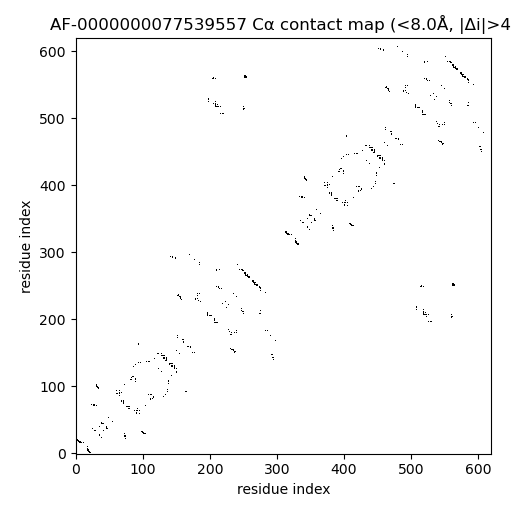 -2.826 1 97.31 227 GLN A CA 1
ATOM 1787 C C . GLN A 1 227 ? -0.748 -10.086 -3.281 1 97.31 227 GLN A C 1
ATOM 1789 O O . GLN A 1 227 ? -1.921 -10.359 -3.018 1 97.31 227 GLN A O 1
ATOM 1794 N N . ILE A 1 228 ? 0.011 -10.789 -3.928 1 97.5 228 ILE A N 1
ATOM 1795 C CA . ILE A 1 228 ? -0.474 -12.094 -4.363 1 97.5 228 ILE A CA 1
ATOM 1796 C C . ILE A 1 228 ? -0.557 -13.039 -3.168 1 97.5 228 ILE A C 1
ATOM 1798 O O . ILE A 1 228 ? 0.31 -13.016 -2.291 1 97.5 228 ILE A O 1
ATOM 1802 N N . LYS A 1 229 ? -1.612 -13.805 -3.143 1 97.06 229 LYS A N 1
ATOM 1803 C CA . LYS A 1 229 ? -1.844 -14.75 -2.053 1 97.06 229 LYS A CA 1
ATOM 1804 C C . LYS A 1 229 ? -2.088 -16.156 -2.588 1 97.06 229 LYS A C 1
ATOM 1806 O O . LYS A 1 229 ? -2.275 -16.344 -3.791 1 97.06 229 LYS A O 1
ATOM 1811 N N . LYS A 1 230 ? -2.025 -17.109 -1.664 1 97.06 230 LYS A N 1
ATOM 1812 C CA . LYS A 1 230 ? -2.436 -18.469 -2.006 1 97.06 230 LYS A CA 1
ATOM 1813 C C . LYS A 1 230 ? -3.811 -18.484 -2.67 1 97.06 230 LYS A C 1
ATOM 1815 O O . LYS A 1 230 ? -4.707 -17.734 -2.262 1 97.06 230 LYS A O 1
ATOM 1820 N N . PRO A 1 231 ? -3.994 -19.359 -3.783 1 97.69 231 PRO A N 1
ATOM 1821 C CA . PRO A 1 231 ? -3.143 -20.453 -4.254 1 97.69 231 PRO A CA 1
ATOM 1822 C C . PRO A 1 231 ? -2.172 -20.031 -5.348 1 97.69 231 PRO A C 1
ATOM 1824 O O . PRO A 1 231 ? -1.689 -20.859 -6.117 1 97.69 231 PRO A O 1
ATOM 1827 N N . PHE A 1 232 ? -1.946 -18.609 -5.473 1 98.06 232 PHE A N 1
ATOM 1828 C CA . PHE A 1 232 ? -0.983 -18 -6.383 1 98.06 232 PHE A CA 1
ATOM 1829 C C . PHE A 1 232 ? -1.386 -18.234 -7.832 1 98.06 232 PHE A C 1
ATOM 1831 O O . PHE A 1 232 ? -0.572 -18.672 -8.641 1 98.06 232 PHE A O 1
ATOM 1838 N N . GLU A 1 233 ? -2.668 -17.891 -8.047 1 97.12 233 GLU A N 1
ATOM 1839 C CA . GLU A 1 233 ? -3.24 -18.078 -9.383 1 97.12 233 GLU A CA 1
ATOM 1840 C C . GLU A 1 233 ? -2.445 -17.297 -10.43 1 97.12 233 GLU A C 1
ATOM 1842 O O . GLU A 1 233 ? -2.1 -16.141 -10.227 1 97.12 233 GLU A O 1
ATOM 1847 N N . GLY A 1 234 ? -2.115 -18.016 -11.516 1 96.81 234 GLY A N 1
ATOM 1848 C CA . GLY A 1 234 ? -1.438 -17.375 -12.625 1 96.81 234 GLY A CA 1
ATOM 1849 C C . GLY A 1 234 ? 0.07 -17.531 -12.578 1 96.81 234 GLY A C 1
ATOM 1850 O O . GLY A 1 234 ? 0.768 -17.141 -13.523 1 96.81 234 GLY A O 1
A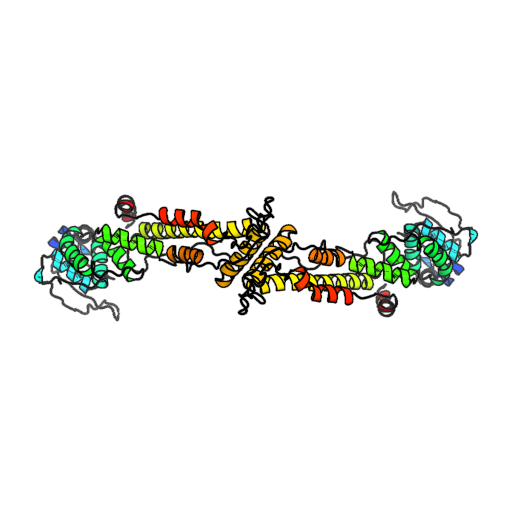TOM 1851 N N . TYR A 1 235 ? 0.513 -18.078 -11.508 1 97.69 235 TYR A N 1
ATOM 1852 C CA . TYR A 1 235 ? 1.955 -18.266 -11.383 1 97.69 235 TYR A CA 1
ATOM 1853 C C . TYR A 1 235 ? 2.309 -19.719 -11.18 1 97.69 235 TYR A C 1
ATOM 1855 O O . TYR A 1 235 ? 1.572 -20.469 -10.516 1 97.69 235 TYR A O 1
ATOM 1863 N N . ASN A 1 236 ? 3.307 -20.172 -11.766 1 98.12 236 ASN A N 1
ATOM 1864 C CA . ASN A 1 236 ? 3.963 -21.438 -11.492 1 98.12 236 ASN A CA 1
ATOM 1865 C C . ASN A 1 236 ? 5.402 -21.234 -11.023 1 98.12 236 ASN A C 1
ATOM 1867 O O . ASN A 1 236 ? 5.902 -20.109 -11 1 98.12 236 ASN A O 1
ATOM 1871 N N . ILE A 1 237 ? 6.074 -22.234 -10.594 1 98.19 237 ILE A N 1
ATOM 1872 C CA . ILE A 1 237 ? 7.402 -22.109 -10 1 98.19 237 ILE A CA 1
ATOM 1873 C C . ILE A 1 237 ? 8.391 -21.594 -11.047 1 98.19 237 ILE A C 1
ATOM 1875 O O . ILE A 1 237 ? 9.156 -20.672 -10.773 1 98.19 237 ILE A O 1
ATOM 1879 N N . ALA A 1 238 ? 8.289 -22.125 -12.227 1 97.44 238 ALA A N 1
ATOM 1880 C CA . ALA A 1 238 ? 9.219 -21.734 -13.289 1 97.44 238 ALA A CA 1
ATOM 1881 C C . ALA A 1 238 ? 9.062 -20.266 -13.664 1 97.44 238 ALA A C 1
ATOM 1883 O O . ALA A 1 238 ? 10.055 -19.547 -13.797 1 97.44 238 ALA A O 1
ATOM 1884 N N . SER A 1 239 ? 7.879 -19.844 -13.82 1 96.94 239 SER A N 1
ATOM 1885 C CA . SER A 1 239 ? 7.625 -18.453 -14.211 1 96.94 239 SER A CA 1
ATOM 1886 C C . SER A 1 239 ? 7.996 -17.484 -13.094 1 96.94 239 SER A C 1
ATOM 1888 O O . SER A 1 239 ? 8.445 -16.375 -13.359 1 96.94 239 SER A O 1
ATOM 1890 N N . ALA A 1 240 ? 7.77 -17.859 -11.852 1 98.31 240 ALA A N 1
ATOM 1891 C CA . ALA A 1 240 ? 8.133 -17.016 -10.719 1 98.31 240 ALA A CA 1
ATOM 1892 C C . ALA A 1 240 ? 9.648 -16.812 -10.648 1 98.31 240 ALA A C 1
ATOM 1894 O O . ALA A 1 240 ? 10.117 -15.695 -10.43 1 98.31 240 ALA A O 1
ATOM 1895 N N . VAL A 1 241 ? 10.352 -17.891 -10.875 1 98 241 VAL A N 1
ATOM 1896 C CA . VAL A 1 241 ? 11.812 -17.812 -10.883 1 98 241 VAL A CA 1
ATOM 1897 C C . VAL A 1 241 ? 12.281 -16.938 -12.039 1 98 241 VAL A C 1
ATOM 1899 O O . VAL A 1 241 ? 13.141 -16.078 -11.859 1 98 241 VAL A O 1
ATOM 1902 N N . LYS A 1 242 ? 11.734 -17.172 -13.148 1 97.38 242 LYS A N 1
ATOM 1903 C CA . LYS A 1 242 ? 12.086 -16.375 -14.328 1 97.38 242 LYS A CA 1
ATOM 1904 C C . LYS A 1 242 ? 11.781 -14.906 -14.109 1 97.38 242 LYS A C 1
ATOM 1906 O O . LYS A 1 242 ? 12.547 -14.039 -14.523 1 97.38 242 LYS A O 1
ATOM 1911 N N . MET A 1 243 ? 10.695 -14.648 -13.516 1 97.75 243 MET A N 1
ATOM 1912 C CA . MET A 1 243 ? 10.289 -13.281 -13.188 1 97.75 243 MET A CA 1
ATOM 1913 C C . MET A 1 243 ? 11.367 -12.578 -12.367 1 97.75 243 MET A C 1
ATOM 1915 O O . MET A 1 243 ? 11.789 -11.469 -12.711 1 97.75 243 MET A O 1
ATOM 1919 N N . ILE A 1 244 ? 11.883 -13.234 -11.344 1 98.19 244 ILE A N 1
ATOM 1920 C CA . ILE A 1 244 ? 12.898 -12.664 -10.461 1 98.19 244 ILE A CA 1
ATOM 1921 C C . ILE A 1 244 ? 14.195 -12.453 -11.242 1 98.19 244 ILE A C 1
ATOM 1923 O O . ILE A 1 244 ? 14.828 -11.398 -11.117 1 98.19 244 ILE A O 1
ATOM 1927 N N . ASP A 1 245 ? 14.477 -13.375 -12.07 1 96.69 245 ASP A N 1
ATOM 1928 C CA . ASP A 1 245 ? 15.719 -13.32 -12.836 1 96.69 245 ASP A CA 1
ATOM 1929 C C . ASP A 1 245 ? 15.688 -12.172 -13.844 1 96.69 245 ASP A C 1
ATOM 1931 O O . ASP A 1 245 ? 16.734 -11.672 -14.25 1 96.69 245 ASP A O 1
ATOM 1935 N N . THR A 1 246 ? 14.508 -11.766 -14.227 1 96.5 246 THR A N 1
ATOM 1936 C CA . THR A 1 246 ? 14.391 -10.789 -15.297 1 96.5 246 THR A CA 1
ATOM 1937 C C . THR A 1 246 ? 14.055 -9.406 -14.734 1 96.5 246 THR A C 1
ATOM 1939 O O . THR A 1 246 ? 13.766 -8.477 -15.484 1 96.5 246 THR A O 1
ATOM 1942 N N . PHE A 1 247 ? 14.023 -9.312 -13.422 1 97.12 247 PHE A N 1
ATOM 1943 C CA . PHE A 1 247 ? 13.828 -7.992 -12.828 1 97.12 247 PHE A CA 1
ATOM 1944 C C . PHE A 1 247 ? 14.859 -7.004 -13.359 1 97.12 247 PHE A C 1
ATOM 1946 O O . PHE A 1 247 ? 16.031 -7.344 -13.523 1 97.12 247 PHE A O 1
ATOM 1953 N N . ALA A 1 248 ? 14.383 -5.797 -13.633 1 95.06 248 ALA A N 1
ATOM 1954 C CA . ALA A 1 248 ? 15.289 -4.734 -14.055 1 95.06 248 ALA A CA 1
ATOM 1955 C C . ALA A 1 248 ? 16.312 -4.422 -12.969 1 95.06 248 ALA A C 1
ATOM 1957 O O . ALA A 1 248 ? 15.977 -4.379 -11.781 1 95.06 248 ALA A O 1
ATOM 1958 N N . SER A 1 249 ? 17.562 -4.293 -13.312 1 93.19 249 SER A N 1
ATOM 1959 C CA . SER A 1 249 ? 18.656 -3.912 -12.422 1 93.19 249 SER A CA 1
ATOM 1960 C C . SER A 1 249 ? 19.172 -2.516 -12.75 1 93.19 249 SER A C 1
ATOM 1962 O O . SER A 1 249 ? 19.859 -2.324 -13.758 1 93.19 249 SER A O 1
ATOM 1964 N N . PRO A 1 250 ? 18.844 -1.618 -11.875 1 93.62 250 PRO A N 1
ATOM 1965 C CA . PRO A 1 250 ? 19.344 -0.265 -12.148 1 93.62 250 PRO A CA 1
ATOM 1966 C C . PRO A 1 250 ? 20.859 -0.183 -12.188 1 93.62 250 PRO A C 1
ATOM 1968 O O . PRO A 1 250 ? 21.547 -0.861 -11.414 1 93.62 250 PRO A O 1
ATOM 1971 N N . THR A 1 251 ? 21.328 0.608 -13.172 1 92.5 251 THR A N 1
ATOM 1972 C CA . THR A 1 251 ? 22.766 0.879 -13.281 1 92.5 251 THR A CA 1
ATOM 1973 C C . THR A 1 251 ? 23.094 2.26 -12.727 1 92.5 251 THR A C 1
ATOM 1975 O O . THR A 1 251 ? 22.609 3.273 -13.227 1 92.5 251 THR A O 1
ATOM 1978 N N . TRP A 1 252 ? 23.953 2.244 -11.648 1 89.69 252 TRP A N 1
ATOM 1979 C CA . TRP A 1 252 ? 24.297 3.514 -11.016 1 89.69 252 TRP A CA 1
ATOM 1980 C C . TRP A 1 252 ? 25.641 3.428 -10.312 1 89.69 252 TRP A C 1
ATOM 1982 O O . TRP A 1 252 ? 26.203 2.336 -10.156 1 89.69 252 TRP A O 1
ATOM 1992 N N . TYR A 1 253 ? 26.172 4.621 -10.008 1 86.94 253 TYR A N 1
ATOM 1993 C CA . TYR A 1 253 ? 27.5 4.723 -9.406 1 86.94 253 TYR A CA 1
ATOM 1994 C C . TYR A 1 253 ? 27.453 5.516 -8.109 1 86.94 253 TYR A C 1
ATOM 1996 O O . TYR A 1 253 ? 26.688 6.473 -7.988 1 86.94 253 TYR A O 1
ATOM 2004 N N . SER A 1 254 ? 28.062 4.969 -7.047 1 77.56 254 SER A N 1
ATOM 2005 C CA . SER A 1 254 ? 28.203 5.707 -5.797 1 77.56 254 SER A CA 1
ATOM 2006 C C . SER A 1 254 ? 29.531 6.445 -5.73 1 77.56 254 SER A C 1
ATOM 2008 O O . SER A 1 254 ? 30.453 6.156 -6.508 1 77.56 254 SER A O 1
ATOM 2010 N N . ARG A 1 255 ? 29.562 7.473 -4.84 1 65 255 ARG A N 1
ATOM 2011 C CA . ARG A 1 255 ? 30.797 8.211 -4.672 1 65 255 ARG A CA 1
ATOM 2012 C C . ARG A 1 255 ? 31.906 7.305 -4.148 1 65 255 ARG A C 1
ATOM 2014 O O . ARG A 1 255 ? 31.703 6.531 -3.213 1 65 255 ARG A O 1
ATOM 2021 N N . ALA A 1 256 ? 32.75 7.055 -4.961 1 54.06 256 ALA A N 1
ATOM 2022 C CA . ALA A 1 256 ? 33.938 6.281 -4.547 1 54.06 256 ALA A CA 1
ATOM 2023 C C . ALA A 1 256 ? 34.625 6.941 -3.363 1 54.06 256 ALA A C 1
ATOM 2025 O O . ALA A 1 256 ? 34.781 8.164 -3.33 1 54.06 256 ALA A O 1
ATOM 2026 N N . GLU A 1 257 ? 34.281 6.445 -2.062 1 48.19 257 GLU A N 1
ATOM 2027 C CA . GLU A 1 257 ? 35.188 6.906 -1.002 1 48.19 257 GLU A CA 1
ATOM 2028 C C . GLU A 1 257 ? 36.594 7.113 -1.524 1 48.19 257 GLU A C 1
ATOM 2030 O O . GLU A 1 257 ? 37.094 6.312 -2.318 1 48.19 257 GLU A O 1
ATOM 2035 N N . ARG A 1 258 ? 37.062 8.383 -1.501 1 44.81 258 ARG A N 1
ATOM 2036 C CA . ARG A 1 258 ? 38.469 8.711 -1.817 1 44.81 258 ARG A CA 1
ATOM 2037 C C . ARG A 1 258 ? 39.406 7.727 -1.165 1 44.81 258 ARG A C 1
ATOM 2039 O O . ARG A 1 258 ? 39.375 7.52 0.049 1 44.81 258 ARG A O 1
ATOM 2046 N N . SER A 1 259 ? 39.812 6.625 -1.756 1 42.72 259 SER A N 1
ATOM 2047 C CA . SER A 1 259 ? 40.969 6.008 -1.137 1 42.72 259 SER A CA 1
ATOM 2048 C C . SER A 1 259 ? 42.062 7.043 -0.827 1 42.72 259 SER A C 1
ATOM 2050 O O . SER A 1 259 ? 42.156 8.07 -1.497 1 42.72 259 SER A O 1
ATOM 2052 N N . ASN A 1 260 ? 42.688 7.199 0.321 1 41.88 260 ASN A N 1
ATOM 2053 C CA . ASN A 1 260 ? 43.812 8 0.75 1 41.88 260 ASN A CA 1
ATOM 2054 C C . ASN A 1 260 ? 44.812 8.234 -0.395 1 41.88 260 ASN A C 1
ATOM 2056 O O . ASN A 1 260 ? 45.719 9.039 -0.27 1 41.88 260 ASN A O 1
ATOM 2060 N N . SER A 1 261 ? 45.375 7.066 -0.999 1 43.16 261 SER A N 1
ATOM 2061 C CA . SER A 1 261 ? 46.719 7.109 -1.627 1 43.16 261 SER A CA 1
ATOM 2062 C C . SER A 1 261 ? 46.656 7.891 -2.936 1 43.16 261 SER A C 1
ATOM 2064 O O . SER A 1 261 ? 47.656 7.926 -3.672 1 43.16 261 SER A O 1
ATOM 2066 N N . GLY A 1 262 ? 46.156 9.031 -3.229 1 42.31 262 GLY A N 1
ATOM 2067 C CA . GLY A 1 262 ? 46.219 9.93 -4.367 1 42.31 262 GLY A CA 1
ATOM 2068 C C . GLY A 1 262 ? 45.594 9.359 -5.621 1 42.31 262 GLY A C 1
ATOM 2069 O O . GLY A 1 262 ? 45.594 10 -6.672 1 42.31 262 GLY A O 1
ATOM 2070 N N . TYR A 1 263 ? 45.875 8.062 -5.84 1 40.28 263 TYR A N 1
ATOM 2071 C CA . TYR A 1 263 ? 45.406 7.523 -7.113 1 40.28 263 TYR A CA 1
ATOM 2072 C C . TYR A 1 263 ? 43.875 7.598 -7.211 1 40.28 263 TYR A C 1
ATOM 2074 O O . TYR A 1 263 ? 43.188 7.438 -6.207 1 40.28 263 TYR A O 1
ATOM 2082 N N . TYR A 1 264 ? 43.406 8.5 -8.062 1 40.56 264 TYR A N 1
ATOM 2083 C CA . TYR A 1 264 ? 42.031 8.602 -8.477 1 40.56 264 TYR A CA 1
ATOM 2084 C C . TYR A 1 264 ? 41.344 7.238 -8.477 1 40.56 264 TYR A C 1
ATOM 2086 O O . TYR A 1 264 ? 41.719 6.352 -9.25 1 40.56 264 TYR A O 1
ATOM 2094 N N . HIS A 1 265 ? 41.312 6.531 -7.379 1 41.25 265 HIS A N 1
ATOM 2095 C CA . HIS A 1 265 ? 40.469 5.367 -7.492 1 41.25 265 HIS A CA 1
ATOM 2096 C C . HIS A 1 265 ? 39.344 5.602 -8.508 1 41.25 265 HIS A C 1
ATOM 2098 O O . HIS A 1 265 ? 38.688 6.637 -8.469 1 41.25 265 HIS A O 1
ATOM 2104 N N . SER A 1 266 ? 39.562 5.344 -9.719 1 43 266 SER A N 1
ATOM 2105 C CA . SER A 1 266 ? 38.594 5.188 -10.797 1 43 266 SER A CA 1
ATOM 2106 C C . SER A 1 266 ? 37.219 4.781 -10.266 1 43 266 SER A C 1
ATOM 2108 O O . SER A 1 266 ? 37.094 3.756 -9.594 1 43 266 SER A O 1
ATOM 2110 N N . TYR A 1 267 ? 36.531 5.52 -9.477 1 47.38 267 TYR A N 1
ATOM 2111 C CA . TYR A 1 267 ? 35.188 5.504 -8.898 1 47.38 267 TYR A CA 1
ATOM 2112 C C . TYR A 1 267 ? 34.281 4.562 -9.68 1 47.38 267 TYR A C 1
ATOM 2114 O O . TYR A 1 267 ? 33.062 4.531 -9.445 1 47.38 267 TYR A O 1
ATOM 2122 N N . ASN A 1 268 ? 34.594 4.281 -11.031 1 53.66 268 ASN A N 1
ATOM 2123 C CA . ASN A 1 268 ? 33.688 4.035 -12.141 1 53.66 268 ASN A CA 1
ATOM 2124 C C . ASN A 1 268 ? 33 2.676 -12.008 1 53.66 268 ASN A C 1
ATOM 2126 O O . ASN A 1 268 ? 32.75 2.002 -13.016 1 53.66 268 ASN A O 1
ATOM 2130 N N . SER A 1 269 ? 33.031 2.098 -10.773 1 73.06 269 SER A N 1
ATOM 2131 C CA . SER A 1 269 ? 32.375 0.807 -11.023 1 73.06 269 SER A CA 1
ATOM 2132 C C . SER A 1 269 ? 30.891 0.856 -10.719 1 73.06 269 SER A C 1
ATOM 2134 O O . SER A 1 269 ? 30.453 1.634 -9.875 1 73.06 269 SER A O 1
ATOM 2136 N N . VAL A 1 270 ? 30.156 0.231 -11.492 1 84.44 270 VAL A N 1
ATOM 2137 C CA . VAL A 1 270 ? 28.719 0.057 -11.375 1 84.44 270 VAL A CA 1
ATOM 2138 C C . VAL A 1 270 ? 28.391 -0.648 -10.062 1 84.44 270 VAL A C 1
ATOM 2140 O O . VAL A 1 270 ? 29.062 -1.595 -9.672 1 84.44 270 VAL A O 1
ATOM 2143 N N . HIS A 1 271 ? 27.516 -0.032 -9.25 1 89.12 271 HIS A N 1
ATOM 2144 C CA . HIS A 1 271 ? 27.016 -0.722 -8.062 1 89.12 271 HIS A CA 1
ATOM 2145 C C . HIS A 1 271 ? 26.453 -2.092 -8.414 1 89.12 271 HIS A C 1
ATOM 2147 O O . HIS A 1 271 ? 25.734 -2.23 -9.406 1 89.12 271 HIS A O 1
ATOM 2153 N N . THR A 1 272 ? 26.719 -3.096 -7.613 1 91.62 272 THR A N 1
ATOM 2154 C CA . THR A 1 272 ? 26.5 -4.461 -8.078 1 91.62 272 THR A CA 1
ATOM 2155 C C . THR A 1 272 ? 25.266 -5.062 -7.41 1 91.62 272 THR A C 1
ATOM 2157 O O . THR A 1 272 ? 24.766 -6.105 -7.84 1 91.62 272 THR A O 1
ATOM 2160 N N . CYS A 1 273 ? 24.656 -4.453 -6.359 1 94.44 273 CYS A N 1
ATOM 2161 C CA . CYS A 1 273 ? 23.469 -5.012 -5.699 1 94.44 273 CYS A CA 1
ATOM 2162 C C . CYS A 1 273 ? 22.281 -5.031 -6.648 1 94.44 273 CYS A C 1
ATOM 2164 O O . CYS A 1 273 ? 22.094 -4.105 -7.438 1 94.44 273 CYS A O 1
ATOM 2166 N N . SER A 1 274 ? 21.547 -6.141 -6.625 1 96.69 274 SER A N 1
ATOM 2167 C CA . SER A 1 274 ? 20.344 -6.309 -7.434 1 96.69 274 SER A CA 1
ATOM 2168 C C . SER A 1 274 ? 19.281 -7.117 -6.688 1 96.69 274 SER A C 1
ATOM 2170 O O . SER A 1 274 ? 19.594 -7.832 -5.734 1 96.69 274 SER A O 1
ATOM 2172 N N . ILE A 1 275 ? 18.062 -6.945 -7.109 1 98.12 275 ILE A N 1
ATOM 2173 C CA . ILE A 1 275 ? 16.969 -7.703 -6.504 1 98.12 275 ILE A CA 1
ATOM 2174 C C . ILE A 1 275 ? 17.188 -9.195 -6.754 1 98.12 275 ILE A C 1
ATOM 2176 O O . ILE A 1 275 ? 17.016 -10.016 -5.844 1 98.12 275 ILE A O 1
ATOM 2180 N N . SER A 1 276 ? 17.562 -9.555 -8.023 1 97.75 276 SER A N 1
ATOM 2181 C CA . SER A 1 276 ? 17.812 -10.953 -8.367 1 97.75 276 SER A CA 1
ATOM 2182 C C . SER A 1 276 ? 18.922 -11.539 -7.488 1 97.75 276 SER A C 1
ATOM 2184 O O . SER A 1 276 ? 18.828 -12.695 -7.062 1 97.75 276 SER A O 1
ATOM 2186 N N . GLY A 1 277 ? 19.953 -10.703 -7.25 1 97.19 277 GLY A N 1
ATOM 2187 C CA . GLY A 1 277 ? 21.031 -11.148 -6.371 1 97.19 277 GLY A CA 1
ATOM 2188 C C . GLY A 1 277 ? 20.562 -11.406 -4.949 1 97.19 277 GLY A C 1
ATOM 2189 O O . GLY A 1 277 ? 20.938 -12.406 -4.34 1 97.19 277 GLY A O 1
ATOM 2190 N N . LYS A 1 278 ? 19.719 -10.57 -4.434 1 97.56 278 LYS A N 1
ATOM 2191 C CA . LYS A 1 278 ? 19.219 -10.703 -3.066 1 97.56 278 LYS A CA 1
ATOM 2192 C C . LYS A 1 278 ? 18.25 -11.867 -2.947 1 97.56 278 LYS A C 1
ATOM 2194 O O . LYS A 1 278 ? 18.109 -12.461 -1.875 1 97.56 278 LYS A O 1
ATOM 2199 N N . MET A 1 279 ? 17.578 -12.258 -4.047 1 98.44 279 MET A N 1
ATOM 2200 C CA . MET A 1 279 ? 16.578 -13.32 -4.047 1 98.44 279 MET A CA 1
ATOM 2201 C C . MET A 1 279 ? 17.203 -14.672 -4.363 1 98.44 279 MET A C 1
ATOM 2203 O O . MET A 1 279 ? 16.578 -15.719 -4.18 1 98.44 279 MET A O 1
ATOM 2207 N N . ARG A 1 280 ? 18.453 -14.703 -4.773 1 97.75 280 ARG A N 1
ATOM 2208 C CA . ARG A 1 280 ? 19.125 -15.891 -5.309 1 97.75 280 ARG A CA 1
ATOM 2209 C C . ARG A 1 280 ? 19.109 -17.031 -4.289 1 97.75 280 ARG A C 1
ATOM 2211 O O . ARG A 1 280 ? 18.781 -18.156 -4.629 1 97.75 280 ARG A O 1
ATOM 2218 N N . PRO A 1 281 ? 19.422 -16.703 -3 1 98.06 281 PRO A N 1
ATOM 2219 C CA . PRO A 1 281 ? 19.422 -17.812 -2.037 1 98.06 281 PRO A CA 1
ATOM 2220 C C . PRO A 1 281 ? 18.047 -18.5 -1.933 1 98.06 281 PRO A C 1
ATOM 2222 O O . PRO A 1 281 ? 17.969 -19.719 -1.896 1 98.06 281 PRO A O 1
ATOM 2225 N N . THR A 1 282 ? 17 -17.75 -1.925 1 98.31 282 THR A N 1
ATOM 2226 C CA . THR A 1 282 ? 15.648 -18.297 -1.807 1 98.31 282 THR A CA 1
ATOM 2227 C C . THR A 1 282 ? 15.258 -19.062 -3.07 1 98.31 282 THR A C 1
ATOM 2229 O O . THR A 1 282 ? 14.719 -20.156 -2.994 1 98.31 282 THR A O 1
ATOM 2232 N N . VAL A 1 283 ? 15.578 -18.469 -4.227 1 98.31 283 VAL A N 1
ATOM 2233 C CA . VAL A 1 283 ? 15.258 -19.078 -5.508 1 98.31 283 VAL A CA 1
ATOM 2234 C C . VAL A 1 283 ? 15.992 -20.422 -5.637 1 98.31 283 VAL A C 1
ATOM 2236 O O . VAL A 1 283 ? 15.406 -21.422 -6.035 1 98.31 283 VAL A O 1
ATOM 2239 N N . ASP A 1 284 ? 17.25 -20.438 -5.23 1 97.94 284 ASP A N 1
ATOM 2240 C CA . ASP A 1 284 ? 18.047 -21.656 -5.301 1 97.94 284 ASP A CA 1
ATOM 2241 C C . ASP A 1 284 ? 17.516 -22.719 -4.348 1 97.94 284 ASP A C 1
ATOM 2243 O O . ASP A 1 284 ? 17.453 -23.891 -4.695 1 97.94 284 ASP A O 1
ATOM 2247 N N . ARG A 1 285 ? 17.125 -22.297 -3.205 1 97.69 285 ARG A N 1
ATOM 2248 C CA . ARG A 1 285 ? 16.547 -23.219 -2.227 1 97.69 285 ARG A CA 1
ATOM 2249 C C . ARG A 1 285 ? 15.25 -23.828 -2.746 1 97.69 285 ARG A C 1
ATOM 2251 O O . ARG A 1 285 ? 15.039 -25.031 -2.635 1 97.69 285 ARG A O 1
ATOM 2258 N N . VAL A 1 286 ? 14.383 -23.047 -3.332 1 97.5 286 VAL A N 1
ATOM 2259 C CA . VAL A 1 286 ? 13.102 -23.516 -3.852 1 97.5 286 VAL A CA 1
ATOM 2260 C C . VAL A 1 286 ? 13.344 -24.5 -4.992 1 97.5 286 VAL A C 1
ATOM 2262 O O . VAL A 1 286 ? 12.711 -25.562 -5.043 1 97.5 286 VAL A O 1
ATOM 2265 N N . LYS A 1 287 ? 14.289 -24.203 -5.844 1 95.69 287 LYS A N 1
ATOM 2266 C CA . LYS A 1 287 ? 14.594 -25.078 -6.977 1 95.69 287 LYS A CA 1
ATOM 2267 C C . LYS A 1 287 ? 15.109 -26.438 -6.5 1 95.69 287 LYS A C 1
ATOM 2269 O O . LYS A 1 287 ? 14.766 -27.469 -7.066 1 95.69 287 LYS A O 1
ATOM 2274 N N . SER A 1 288 ? 15.875 -26.359 -5.445 1 95.12 288 SER A N 1
ATOM 2275 C CA . SER A 1 288 ? 16.5 -27.594 -4.961 1 95.12 288 SER A CA 1
ATOM 2276 C C . SER A 1 288 ? 15.539 -28.406 -4.109 1 95.12 288 SER A C 1
ATOM 2278 O O . SER A 1 288 ? 15.68 -29.625 -3.994 1 95.12 288 SER A O 1
ATOM 2280 N N . LYS A 1 289 ? 14.516 -27.781 -3.529 1 94.69 289 LYS A N 1
ATOM 2281 C CA . LYS A 1 289 ? 13.656 -28.453 -2.562 1 94.69 289 LYS A CA 1
ATOM 2282 C C . LYS A 1 289 ? 12.398 -29 -3.236 1 94.69 289 LYS A C 1
ATOM 2284 O O . LYS A 1 289 ? 11.641 -29.75 -2.625 1 94.69 289 LYS A O 1
ATOM 2289 N N . VAL A 1 290 ? 12.18 -28.625 -4.461 1 94.19 290 VAL A N 1
ATOM 2290 C CA . VAL A 1 290 ? 11.047 -29.203 -5.168 1 94.19 290 VAL A CA 1
ATOM 2291 C C . VAL A 1 290 ? 11.203 -30.719 -5.246 1 94.19 290 VAL A C 1
ATOM 2293 O O . VAL A 1 290 ? 12.203 -31.219 -5.773 1 94.19 290 VAL A O 1
ATOM 2296 N N . PRO A 1 291 ? 10.258 -31.438 -4.73 1 95.56 291 PRO A N 1
ATOM 2297 C CA . PRO A 1 291 ? 10.438 -32.906 -4.629 1 95.56 291 PRO A CA 1
ATOM 2298 C C . PRO A 1 291 ? 10.25 -33.594 -5.969 1 95.56 291 PRO A C 1
ATOM 2300 O O . PRO A 1 291 ? 9.547 -33.094 -6.848 1 95.56 291 PRO A O 1
ATOM 2303 N N . VAL A 1 292 ? 10.914 -34.719 -6.078 1 95.94 292 VAL A N 1
ATOM 2304 C CA . VAL A 1 292 ? 10.625 -35.688 -7.121 1 95.94 292 VAL A CA 1
ATOM 2305 C C . VAL A 1 292 ? 9.602 -36.719 -6.605 1 95.94 292 VAL A C 1
ATOM 2307 O O . VAL A 1 292 ? 9.883 -37.469 -5.668 1 95.94 292 VAL A O 1
ATOM 2310 N N . LEU A 1 293 ? 8.43 -36.688 -7.191 1 97.06 293 LEU A N 1
ATOM 2311 C CA . LEU A 1 293 ? 7.371 -37.594 -6.734 1 97.06 293 LEU A CA 1
ATOM 2312 C C . LEU A 1 293 ? 7.426 -38.906 -7.477 1 97.06 293 LEU A C 1
ATOM 2314 O O . LEU A 1 293 ? 7.566 -38.938 -8.703 1 97.06 293 LEU A O 1
ATOM 2318 N N . THR A 1 294 ? 7.34 -39.969 -6.699 1 97.25 294 THR A N 1
ATOM 2319 C CA . THR A 1 294 ? 7.348 -41.312 -7.25 1 97.25 294 THR A CA 1
ATOM 2320 C C . THR A 1 294 ? 6.043 -42.031 -6.934 1 97.25 294 THR A C 1
ATOM 2322 O O . THR A 1 294 ? 5.27 -41.594 -6.078 1 97.25 294 THR A O 1
ATOM 2325 N N . LEU A 1 295 ? 5.828 -43.156 -7.645 1 96.94 295 LEU A N 1
ATOM 2326 C CA . LEU A 1 295 ? 4.629 -43.969 -7.414 1 96.94 295 LEU A CA 1
ATOM 2327 C C . LEU A 1 295 ? 4.598 -44.5 -5.984 1 96.94 295 LEU A C 1
ATOM 2329 O O . LEU A 1 295 ? 3.533 -44.562 -5.371 1 96.94 295 LEU A O 1
ATOM 2333 N N . LYS A 1 296 ? 5.738 -44.812 -5.414 1 94.81 296 LYS A N 1
ATOM 2334 C CA . LYS A 1 296 ? 5.863 -45.406 -4.074 1 94.81 296 LYS A CA 1
ATOM 2335 C C . LYS A 1 296 ? 5.375 -44.406 -3.01 1 94.81 296 LYS A C 1
ATOM 2337 O O . LYS A 1 296 ? 4.957 -44.844 -1.927 1 94.81 296 LYS A O 1
ATOM 2342 N N . ASP A 1 297 ? 5.461 -43.156 -3.32 1 94.75 297 ASP A N 1
ATOM 2343 C CA . ASP A 1 297 ? 5.027 -42.125 -2.383 1 94.75 297 ASP A CA 1
ATOM 2344 C C . ASP A 1 297 ? 3.527 -42.219 -2.105 1 94.75 297 ASP A C 1
ATOM 2346 O O . ASP A 1 297 ? 3.043 -41.719 -1.093 1 94.75 297 ASP A O 1
ATOM 2350 N N . PHE A 1 298 ? 2.742 -42.906 -2.996 1 94 298 PHE A N 1
ATOM 2351 C CA . PHE A 1 298 ? 1.288 -42.844 -2.906 1 94 298 PHE A CA 1
ATOM 2352 C C . PHE A 1 298 ? 0.705 -44.25 -2.756 1 94 298 PHE A C 1
ATOM 2354 O O . PHE A 1 298 ? -0.515 -44.406 -2.684 1 94 298 PHE A O 1
ATOM 2361 N N . ARG A 1 299 ? 1.29 -45.312 -2.854 1 80.44 299 ARG A N 1
ATOM 2362 C CA . ARG A 1 299 ? 0.788 -46.688 -2.775 1 80.44 299 ARG A CA 1
ATOM 2363 C C . ARG A 1 299 ? 0.271 -47 -1.376 1 80.44 299 ARG A C 1
ATOM 2365 O O . ARG A 1 299 ? -0.721 -47.719 -1.221 1 80.44 299 ARG A O 1
ATOM 2372 N N . PHE A 1 300 ? 0.94 -46.656 -0.385 1 62.12 300 PHE A N 1
ATOM 2373 C CA . PHE A 1 300 ? 0.458 -47.125 0.912 1 62.12 300 PHE A CA 1
ATOM 2374 C C . PHE A 1 300 ? -0.791 -46.344 1.328 1 62.12 300 PHE A C 1
ATOM 2376 O O . PHE A 1 300 ? -1.658 -46.906 2.018 1 62.12 300 PHE A O 1
ATOM 2383 N N . SER A 1 301 ? -1.099 -45.281 0.827 1 50.34 301 SER A N 1
ATOM 2384 C CA . SER A 1 301 ? -2.229 -44.5 1.298 1 50.34 301 SER A CA 1
ATOM 2385 C C . SER A 1 301 ? -3.51 -44.844 0.558 1 50.34 301 SER A C 1
ATOM 2387 O O . SER A 1 301 ? -4.598 -44.406 0.933 1 50.34 301 SER A O 1
ATOM 2389 N N . ALA A 1 302 ? -3.586 -45.5 -0.643 1 49.06 302 ALA A N 1
ATOM 2390 C CA . ALA A 1 302 ? -4.77 -45.812 -1.437 1 49.06 302 ALA A CA 1
ATOM 2391 C C . ALA A 1 302 ? -5.582 -46.938 -0.786 1 49.06 302 ALA A C 1
ATOM 2393 O O . ALA A 1 302 ? -6.762 -47.094 -1.103 1 49.06 302 ALA A O 1
ATOM 2394 N N . ASP A 1 303 ? -5.102 -47.812 -0.044 1 42.91 303 ASP A N 1
ATOM 2395 C CA . ASP A 1 303 ? -5.887 -48.875 0.563 1 42.91 303 ASP A CA 1
ATOM 2396 C C . ASP A 1 303 ? -7.016 -48.312 1.421 1 42.91 303 ASP A C 1
ATOM 2398 O O . ASP A 1 303 ? -7.961 -49.031 1.766 1 42.91 303 ASP A O 1
ATOM 2402 N N . TYR A 1 304 ? -6.973 -47.125 1.953 1 38.56 304 TYR A N 1
ATOM 2403 C CA . TYR A 1 304 ? -8 -46.75 2.92 1 38.56 304 TYR A CA 1
ATOM 2404 C C . TYR A 1 304 ? -9.258 -46.25 2.217 1 38.56 304 TYR A C 1
ATOM 2406 O O . TYR A 1 304 ? -10.305 -46.062 2.852 1 38.56 304 TYR A O 1
ATOM 2414 N N . GLY A 1 305 ? -9.258 -45.844 0.997 1 37.94 305 GLY A N 1
ATOM 2415 C CA . GLY A 1 305 ? -10.469 -45.219 0.501 1 37.94 305 GLY A CA 1
ATOM 2416 C C . GLY A 1 305 ? -11.453 -46.219 -0.097 1 37.94 305 GLY A C 1
ATOM 2417 O O . GLY A 1 305 ? -12.523 -45.844 -0.572 1 37.94 305 GLY A O 1
ATOM 2418 N N . GLN A 1 306 ? -11.117 -47.438 -0.38 1 36.72 306 GLN A N 1
ATOM 2419 C CA . GLN A 1 306 ? -12.07 -48.344 -1.033 1 36.72 306 GLN A CA 1
ATOM 2420 C C . GLN A 1 306 ? -13.156 -48.781 -0.061 1 36.72 306 GLN A C 1
ATOM 2422 O O . GLN A 1 306 ? -14.102 -49.469 -0.454 1 36.72 306 GLN A O 1
ATOM 2427 N N . ASP A 1 307 ? -13.102 -48.688 1.235 1 32.59 307 ASP A N 1
ATOM 2428 C CA . ASP A 1 307 ? -14.141 -49.25 2.096 1 32.59 307 ASP A CA 1
ATOM 2429 C C . ASP A 1 307 ? -15.438 -48.438 1.985 1 32.59 307 ASP A C 1
ATOM 2431 O O . ASP A 1 307 ? -16.453 -48.812 2.598 1 32.59 307 ASP A O 1
ATOM 2435 N N . ALA A 1 308 ? -15.43 -47.219 1.561 1 33.19 308 ALA A N 1
ATOM 2436 C CA . ALA A 1 308 ? -16.719 -46.594 1.802 1 33.19 308 ALA A CA 1
ATOM 2437 C C . ALA A 1 308 ? -17.734 -46.969 0.719 1 33.19 308 ALA A C 1
ATOM 2439 O O . ALA A 1 308 ? -18.672 -46.219 0.448 1 33.19 308 ALA A O 1
ATOM 2440 N N . VAL A 1 309 ? -17.344 -47.812 -0.245 1 29.3 309 VAL A N 1
ATOM 2441 C CA . VAL A 1 309 ? -18.547 -48.094 -1.028 1 29.3 309 VAL A CA 1
ATOM 2442 C C . VAL A 1 309 ? -19.516 -48.938 -0.213 1 29.3 309 VAL A C 1
ATOM 2444 O O . VAL A 1 309 ? -19.203 -50.062 0.144 1 29.3 309 VAL A O 1
ATOM 2447 N N . PRO A 1 310 ? -20.328 -48.281 0.633 1 27.36 310 PRO A N 1
ATOM 2448 C CA . PRO A 1 310 ? -21.453 -49.094 1.088 1 27.36 310 PRO A CA 1
ATOM 2449 C C . PRO A 1 310 ? -22.297 -49.625 -0.064 1 27.36 310 PRO A C 1
ATOM 2451 O O . PRO A 1 310 ? -22.344 -49 -1.13 1 27.36 310 PRO A O 1
ATOM 2454 N N . MET B 1 1 ? -19.953 53.906 44.375 1 27.14 1 MET B N 1
ATOM 2455 C CA . MET B 1 1 ? -19.094 53.031 45.156 1 27.14 1 MET B CA 1
ATOM 2456 C C . MET B 1 1 ? -19.531 51.562 45.031 1 27.14 1 MET B C 1
ATOM 2458 O O . MET B 1 1 ? -20.703 51.25 45.281 1 27.14 1 MET B O 1
ATOM 2462 N N . THR B 1 2 ? -18.953 50.875 44.062 1 37.97 2 THR B N 1
ATOM 2463 C CA . THR B 1 2 ? -19.328 49.469 43.906 1 37.97 2 THR B CA 1
ATOM 2464 C C . THR B 1 2 ? -19.062 48.688 45.188 1 37.97 2 THR B C 1
ATOM 2466 O O . THR B 1 2 ? -17.938 48.625 45.656 1 37.97 2 THR B O 1
ATOM 2469 N N . GLU B 1 3 ? -20 48.781 46.156 1 37.41 3 GLU B N 1
ATOM 2470 C CA . GLU B 1 3 ? -19.844 48.062 47.406 1 37.41 3 GLU B CA 1
ATOM 2471 C C . GLU B 1 3 ? -19.859 46.562 47.156 1 37.41 3 GLU B C 1
ATOM 2473 O O . GLU B 1 3 ? -20.766 46.031 46.5 1 37.41 3 GLU B O 1
ATOM 2478 N N . ARG B 1 4 ? -18.656 45.875 47.344 1 45.53 4 ARG B N 1
ATOM 2479 C CA . ARG B 1 4 ? -18.453 44.438 47.281 1 45.53 4 ARG B CA 1
ATOM 2480 C C . ARG B 1 4 ? -19.078 43.75 48.531 1 45.53 4 ARG B C 1
ATOM 2482 O O . ARG B 1 4 ? -18.672 44.062 49.656 1 45.53 4 ARG B O 1
ATOM 2489 N N . THR B 1 5 ? -20.391 43.625 48.594 1 41.22 5 THR B N 1
ATOM 2490 C CA . THR B 1 5 ? -20.812 42.812 49.719 1 41.22 5 THR B CA 1
ATOM 2491 C C . THR B 1 5 ? -20.781 41.344 49.344 1 41.22 5 THR B C 1
ATOM 2493 O O . THR B 1 5 ? -21.375 40.906 48.375 1 41.22 5 THR B O 1
ATOM 2496 N N . LEU B 1 6 ? -19.766 40.625 49.781 1 40.97 6 LEU B N 1
ATOM 2497 C CA . LEU B 1 6 ? -19.656 39.156 49.656 1 40.97 6 LEU B CA 1
ATOM 2498 C C . LEU B 1 6 ? -20.781 38.469 50.406 1 40.97 6 LEU B C 1
ATOM 2500 O O . LEU B 1 6 ? -20.953 38.688 51.594 1 40.97 6 LEU B O 1
ATOM 2504 N N . GLY B 1 7 ? -21.984 38.688 50.125 1 37.88 7 GLY B N 1
ATOM 2505 C CA . GLY B 1 7 ? -22.953 37.969 50.938 1 37.88 7 GLY B CA 1
ATOM 2506 C C . GLY B 1 7 ? -23.25 36.562 50.438 1 37.88 7 GLY B C 1
ATOM 2507 O O . GLY B 1 7 ? -23.047 36.281 49.25 1 37.88 7 GLY B O 1
ATOM 2508 N N . GLU B 1 8 ? -23.125 35.594 51.281 1 38.28 8 GLU B N 1
ATOM 2509 C CA . GLU B 1 8 ? -23.609 34.219 51.062 1 38.28 8 GLU B CA 1
ATOM 2510 C C . GLU B 1 8 ? -25.109 34.219 50.812 1 38.28 8 GLU B C 1
ATOM 2512 O O . GLU B 1 8 ? -25.906 34.656 51.625 1 38.28 8 GLU B O 1
ATOM 2517 N N . SER B 1 9 ? -25.5 34.5 49.625 1 44.06 9 SER B N 1
ATOM 2518 C CA . SER B 1 9 ? -26.938 34.344 49.469 1 44.06 9 SER B CA 1
ATOM 2519 C C . SER B 1 9 ? -27.344 32.875 49.531 1 44.06 9 SER B C 1
ATOM 2521 O O . SER B 1 9 ? -26.625 32 49.062 1 44.06 9 SER B O 1
ATOM 2523 N N . PRO B 1 10 ? -28.281 32.594 50.344 1 46.84 10 PRO B N 1
ATOM 2524 C CA . PRO B 1 10 ? -28.734 31.281 50.781 1 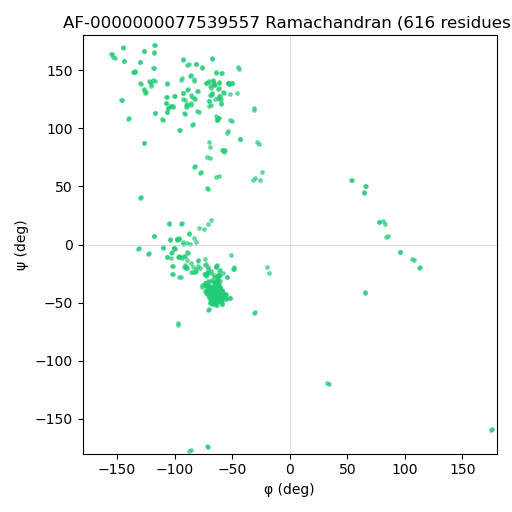46.84 10 PRO B CA 1
ATOM 2525 C C . PRO B 1 10 ? -29.016 30.344 49.625 1 46.84 10 PRO B C 1
ATOM 2527 O O . PRO B 1 10 ? -29.062 29.125 49.781 1 46.84 10 PRO B O 1
ATOM 2530 N N . GLY B 1 11 ? -29.031 30.734 48.438 1 45.03 11 GLY B N 1
ATOM 2531 C CA . GLY B 1 11 ? -29.344 29.891 47.281 1 45.03 11 GLY B CA 1
ATOM 2532 C C . GLY B 1 11 ? -28.125 29.469 46.5 1 45.03 11 GLY B C 1
ATOM 2533 O O . GLY B 1 11 ? -28.234 28.969 45.375 1 45.03 11 GLY B O 1
ATOM 2534 N N . ILE B 1 12 ? -27.109 30.062 46.812 1 45.62 12 ILE B N 1
ATOM 2535 C CA . ILE B 1 12 ? -25.953 29.688 46.031 1 45.62 12 ILE B CA 1
ATOM 2536 C C . ILE B 1 12 ? -25.531 28.266 46.344 1 45.62 12 ILE B C 1
ATOM 2538 O O . ILE B 1 12 ? -25.484 27.859 47.5 1 45.62 12 ILE B O 1
ATOM 2542 N N . ARG B 1 13 ? -25.547 27.453 45.344 1 49.34 13 ARG B N 1
ATOM 2543 C CA . ARG B 1 13 ? -25.062 26.094 45.531 1 49.34 13 ARG B CA 1
ATOM 2544 C C . ARG B 1 13 ? -23.75 26.078 46.312 1 49.34 13 ARG B C 1
ATOM 2546 O O . ARG B 1 13 ? -23.031 27.078 46.344 1 49.34 13 ARG B O 1
ATOM 2553 N N . HIS B 1 14 ? -23.562 24.922 47 1 44.59 14 HIS B N 1
ATOM 2554 C CA . HIS B 1 14 ? -22.344 24.578 47.719 1 44.59 14 HIS B CA 1
ATOM 2555 C C . HIS B 1 14 ? -21.125 24.734 46.812 1 44.59 14 HIS B C 1
ATOM 2557 O O . HIS B 1 14 ? -21.094 24.203 45.688 1 44.59 14 HIS B O 1
ATOM 2563 N N . GLY B 1 15 ? -20.219 25.875 47.031 1 52.66 15 GLY B N 1
ATOM 2564 C CA . GLY B 1 15 ? -18.953 26.125 46.344 1 52.66 15 GLY B CA 1
ATOM 2565 C C . GLY B 1 15 ? -19 27.344 45.438 1 52.66 15 GLY B C 1
ATOM 2566 O O . GLY B 1 15 ? -17.984 27.719 44.844 1 52.66 15 GLY B O 1
ATOM 2567 N N . GLN B 1 16 ? -20.219 27.719 45.094 1 55.5 16 GLN B N 1
ATOM 2568 C CA . GLN B 1 16 ? -20.234 28.859 44.188 1 55.5 16 GLN B CA 1
ATOM 2569 C C . GLN B 1 16 ? -20.172 30.188 44.938 1 55.5 16 GLN B C 1
ATOM 2571 O O . GLN B 1 16 ? -20.734 30.297 46.031 1 55.5 16 GLN B O 1
ATOM 2576 N N . VAL B 1 17 ? -19.203 30.922 44.688 1 57.97 17 VAL B N 1
ATOM 2577 C CA . VAL B 1 17 ? -19.078 32.25 45.312 1 57.97 17 VAL B CA 1
ATOM 2578 C C . VAL B 1 17 ? -19.984 33.25 44.594 1 57.97 17 VAL B C 1
ATOM 2580 O O . VAL B 1 17 ? -20.031 33.281 43.344 1 57.97 17 VAL B O 1
ATOM 2583 N N . CYS B 1 18 ? -20.984 33.75 45.281 1 61.06 18 CYS B N 1
ATOM 2584 C CA . CYS B 1 18 ? -21.875 34.781 44.75 1 61.06 18 CYS B CA 1
ATOM 2585 C C . CYS B 1 18 ? -21.344 36.156 45.062 1 61.06 18 CYS B C 1
ATOM 2587 O O . CYS B 1 18 ? -20.906 36.438 46.188 1 61.06 18 CYS B O 1
ATOM 2589 N N . TYR B 1 19 ? -21.094 36.844 44.031 1 67.75 19 TYR B N 1
ATOM 2590 C CA . TYR B 1 19 ? -20.719 38.25 44.188 1 67.75 19 TYR B CA 1
ATOM 2591 C C . TYR B 1 19 ? -21.906 39.156 43.906 1 67.75 19 TYR B C 1
ATOM 2593 O O . TYR B 1 19 ? -22.703 38.906 43 1 67.75 19 TYR B O 1
ATOM 2601 N N . GLN B 1 20 ? -22.141 40 44.844 1 69.56 20 GLN B N 1
ATOM 2602 C CA . GLN B 1 20 ? -23.188 41 44.625 1 69.56 20 GLN B CA 1
ATOM 2603 C C . GLN B 1 20 ? -22.578 42.375 44.375 1 69.56 20 GLN B C 1
ATOM 2605 O O . GLN B 1 20 ? -21.672 42.781 45.094 1 69.56 20 GLN B O 1
ATOM 2610 N N . MET B 1 21 ? -23.016 42.969 43.25 1 73.19 21 MET B N 1
ATOM 2611 C CA . MET B 1 21 ? -22.531 44.281 42.906 1 73.19 21 MET B CA 1
ATOM 2612 C C . MET B 1 21 ? -23.688 45.25 42.656 1 73.19 21 MET B C 1
ATOM 2614 O O . MET B 1 21 ? -24.734 44.844 42.156 1 73.19 21 MET B O 1
ATOM 2618 N N . LEU B 1 22 ? -23.5 46.375 43.281 1 75.94 22 LEU B N 1
ATOM 2619 C CA . LEU B 1 22 ? -24.484 47.438 43.031 1 75.94 22 LEU B CA 1
ATOM 2620 C C . LEU B 1 22 ? -24.047 48.312 41.875 1 75.94 22 LEU B C 1
ATOM 2622 O O . LEU B 1 22 ? -22.906 48.781 41.844 1 75.94 22 LEU B O 1
ATOM 2626 N N . ALA B 1 23 ? -24.969 48.375 40.906 1 81 23 ALA B N 1
ATOM 2627 C CA . ALA B 1 23 ? -24.688 49.188 39.719 1 81 23 ALA B CA 1
ATOM 2628 C C . ALA B 1 23 ? -25.891 50.031 39.312 1 81 23 ALA B C 1
ATOM 2630 O O . ALA B 1 23 ? -27.031 49.719 39.625 1 81 23 ALA B O 1
ATOM 2631 N N . SER B 1 24 ? -25.531 51.188 38.75 1 84.12 24 SER B N 1
ATOM 2632 C CA . SER B 1 24 ? -26.594 52.094 38.25 1 84.12 24 SER B CA 1
ATOM 2633 C C . SER B 1 24 ? -27.266 51.5 37 1 84.12 24 SER B C 1
ATOM 2635 O O . SER B 1 24 ? -26.594 51.219 36 1 84.12 24 SER B O 1
ATOM 2637 N N . SER B 1 25 ? -28.547 51.344 37.094 1 82.19 25 SER B N 1
ATOM 2638 C CA . SER B 1 25 ? -29.297 50.844 35.938 1 82.19 25 SER B CA 1
ATOM 2639 C C . SER B 1 25 ? -29.188 51.812 34.781 1 82.19 25 SER B C 1
ATOM 2641 O O . SER B 1 25 ? -29.141 51.375 33.625 1 82.19 25 SER B O 1
ATOM 2643 N N . ALA B 1 26 ? -29.078 53 35.031 1 85.75 26 ALA B N 1
ATOM 2644 C CA . ALA B 1 26 ? -28.953 54 34 1 85.75 26 ALA B CA 1
ATOM 2645 C C . ALA B 1 26 ? -27.656 53.844 33.219 1 85.75 26 ALA B C 1
ATOM 2647 O O . ALA B 1 26 ? -27.641 53.875 31.984 1 85.75 26 ALA B O 1
ATOM 2648 N N . HIS B 1 27 ? -26.625 53.719 33.938 1 88.19 27 HIS B N 1
ATOM 2649 C CA . HIS B 1 27 ? -25.312 53.531 33.312 1 88.19 27 HIS B CA 1
ATOM 2650 C C . HIS B 1 27 ? -25.25 52.25 32.5 1 88.19 27 HIS B C 1
ATOM 2652 O O . HIS B 1 27 ? -24.703 52.219 31.406 1 88.19 27 HIS B O 1
ATOM 2658 N N . LEU B 1 28 ? -25.844 51.25 33.094 1 89.31 28 LEU B N 1
ATOM 2659 C CA . LEU B 1 28 ? -25.828 49.938 32.438 1 89.31 28 LEU B CA 1
ATOM 2660 C C . LEU B 1 28 ? -26.609 50 31.125 1 89.31 28 LEU B C 1
ATOM 2662 O O . LEU B 1 28 ? -26.141 49.531 30.078 1 89.31 28 LEU B O 1
ATOM 2666 N N . THR B 1 29 ? -27.75 50.562 31.188 1 88.31 29 THR B N 1
ATOM 2667 C CA . THR B 1 29 ? -28.641 50.656 30.031 1 88.31 29 THR B CA 1
ATOM 2668 C C . THR B 1 29 ? -28.016 51.531 28.938 1 88.31 29 THR B C 1
ATOM 2670 O O . THR B 1 29 ? -28.203 51.25 27.75 1 88.31 29 THR B O 1
ATOM 2673 N N . GLN B 1 30 ? -27.312 52.438 29.312 1 90.31 30 GLN B N 1
ATOM 2674 C CA . GLN B 1 30 ? -26.672 53.344 28.344 1 90.31 30 GLN B CA 1
ATOM 2675 C C . GLN B 1 30 ? -25.469 52.656 27.688 1 90.31 30 GLN B C 1
ATOM 2677 O O . GLN B 1 30 ? -25.234 52.844 26.484 1 90.31 30 GLN B O 1
ATOM 2682 N N . ALA B 1 31 ? -24.797 51.906 28.438 1 90.62 31 ALA B N 1
ATOM 2683 C CA . ALA B 1 31 ? -23.516 51.344 28.016 1 90.62 31 ALA B CA 1
ATOM 2684 C C . ALA B 1 31 ? -23.703 50.062 27.188 1 90.62 31 ALA B C 1
ATOM 2686 O O . ALA B 1 31 ? -22.812 49.688 26.438 1 90.62 31 ALA B O 1
ATOM 2687 N N . SER B 1 32 ? -24.844 49.344 27.328 1 92.5 32 SER B N 1
ATOM 2688 C CA . SER B 1 32 ? -25.016 48.031 26.75 1 92.5 32 SER B CA 1
ATOM 2689 C C . SER B 1 32 ? -26.453 47.781 26.312 1 92.5 32 SER B C 1
ATOM 2691 O O . SER B 1 32 ? -27.375 47.906 27.109 1 92.5 32 SER B O 1
ATOM 2693 N N . PRO B 1 33 ? -26.656 47.438 25.062 1 91.44 33 PRO B N 1
ATOM 2694 C CA . PRO B 1 33 ? -28.016 47.094 24.625 1 91.44 33 PRO B CA 1
ATOM 2695 C C . PRO B 1 33 ? -28.562 45.875 25.344 1 91.44 33 PRO B C 1
ATOM 2697 O O . PRO B 1 33 ? -29.766 45.75 25.531 1 91.44 33 PRO B O 1
ATOM 2700 N N . VAL B 1 34 ? -27.672 45 25.734 1 89.81 34 VAL B N 1
ATOM 2701 C CA . VAL B 1 34 ? -28.094 43.781 26.438 1 89.81 34 VAL B CA 1
ATOM 2702 C C . VAL B 1 34 ? -28.641 44.156 27.812 1 89.81 34 VAL B C 1
ATOM 2704 O O . VAL B 1 34 ? -29.719 43.688 28.203 1 89.81 34 VAL B O 1
ATOM 2707 N N . PHE B 1 35 ? -27.953 44.938 28.484 1 86.44 35 PHE B N 1
ATOM 2708 C CA . PHE B 1 35 ? -28.438 45.406 29.781 1 86.44 35 PHE B CA 1
ATOM 2709 C C . PHE B 1 35 ? -29.734 46.188 29.625 1 86.44 35 PHE B C 1
ATOM 2711 O O . PHE B 1 35 ? -30.625 46.094 30.469 1 86.44 35 PHE B O 1
ATOM 2718 N N . ARG B 1 36 ? -29.797 46.906 28.562 1 87.69 36 ARG B N 1
ATOM 2719 C CA . ARG B 1 36 ? -31.016 47.656 28.297 1 87.69 36 ARG B CA 1
ATOM 2720 C C . ARG B 1 36 ? -32.219 46.719 28.141 1 87.69 36 ARG B C 1
ATOM 2722 O O . ARG B 1 36 ? -33.281 47 28.703 1 87.69 36 ARG B O 1
ATOM 2729 N N . LYS B 1 37 ? -31.984 45.719 27.484 1 86 37 LYS B N 1
ATOM 2730 C CA . LYS B 1 37 ? -33.062 44.75 27.281 1 86 37 LYS B CA 1
ATOM 2731 C C . LYS B 1 37 ? -33.406 44.031 28.578 1 86 37 LYS B C 1
ATOM 2733 O O . LYS B 1 37 ? -34.562 43.781 28.859 1 86 37 LYS B O 1
ATOM 2738 N N . MET B 1 38 ? -32.438 43.688 29.344 1 83 38 MET B N 1
ATOM 2739 C CA . MET B 1 38 ? -32.656 42.969 30.594 1 83 38 MET B CA 1
ATOM 2740 C C . MET B 1 38 ? -33.438 43.812 31.594 1 83 38 MET B C 1
ATOM 2742 O O . MET B 1 38 ? -34.25 43.312 32.344 1 83 38 MET B O 1
ATOM 2746 N N . LEU B 1 39 ? -33.156 45.062 31.547 1 82.5 39 LEU B N 1
ATOM 2747 C CA . LEU B 1 39 ? -33.688 45.938 32.594 1 82.5 39 LEU B CA 1
ATOM 2748 C C . LEU B 1 39 ? -35 46.594 32.156 1 82.5 39 LEU B C 1
ATOM 2750 O O . LEU B 1 39 ? -35.781 47.062 32.969 1 82.5 39 LEU B O 1
ATOM 2754 N N . ASN B 1 40 ? -35.156 46.781 30.828 1 76.56 40 ASN B N 1
ATOM 2755 C CA . ASN B 1 40 ? -36.406 47.375 30.344 1 76.56 40 ASN B CA 1
ATOM 2756 C C . ASN B 1 40 ? -37.406 46.281 29.891 1 76.56 40 ASN B C 1
ATOM 2758 O O . ASN B 1 40 ? -38.562 46.594 29.594 1 76.56 40 ASN B O 1
ATOM 2762 N N . GLY B 1 41 ? -36.969 45.094 29.797 1 65.25 41 GLY B N 1
ATOM 27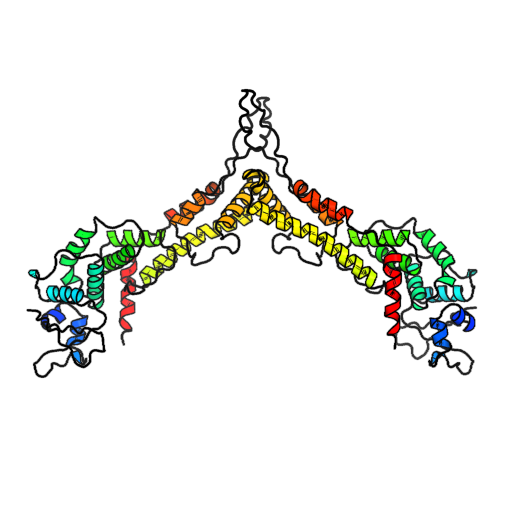63 C CA . GLY B 1 41 ? -37.844 44.094 29.25 1 65.25 41 GLY B CA 1
ATOM 2764 C C . GLY B 1 41 ? -38.75 43.438 30.297 1 65.25 41 GLY B C 1
ATOM 2765 O O . GLY B 1 41 ? -38.875 43.969 31.406 1 65.25 41 GLY B O 1
ATOM 2766 N N . LEU B 1 42 ? -39.5 42.531 29.859 1 60.16 42 LEU B N 1
ATOM 2767 C CA . LEU B 1 42 ? -40.5 41.75 30.578 1 60.16 42 LEU B CA 1
ATOM 2768 C C . LEU B 1 42 ? -39.844 40.719 31.453 1 60.16 42 LEU B C 1
ATOM 2770 O O . LEU B 1 42 ? -40.531 39.875 32.062 1 60.16 42 LEU B O 1
ATOM 2774 N N . PHE B 1 43 ? -38.594 40.969 31.547 1 59.78 43 PHE B N 1
ATOM 2775 C CA . PHE B 1 43 ? -37.906 39.875 32.25 1 59.78 43 PHE B CA 1
ATOM 2776 C C . PHE B 1 43 ? -37.906 40.156 33.75 1 59.78 43 PHE B C 1
ATOM 2778 O O . PHE B 1 43 ? -38.125 41.281 34.188 1 59.78 43 PHE B O 1
ATOM 2785 N N . THR B 1 44 ? -37.812 39.094 34.5 1 56.75 44 THR B N 1
ATOM 2786 C CA . THR B 1 44 ? -37.844 39.125 35.938 1 56.75 44 THR B CA 1
ATOM 2787 C C . THR B 1 44 ? -36.875 40.188 36.469 1 56.75 44 THR B C 1
ATOM 2789 O O . THR B 1 44 ? -37.125 40.812 37.531 1 56.75 44 THR B O 1
ATOM 2792 N N . GLU B 1 45 ? -35.906 40.562 35.625 1 60.84 45 GLU B N 1
ATOM 2793 C CA . GLU B 1 45 ? -34.875 41.5 36.031 1 60.84 45 GLU B CA 1
ATOM 2794 C C . GLU B 1 45 ? -35.406 42.938 35.969 1 60.84 45 GLU B C 1
ATOM 2796 O O . GLU B 1 45 ? -34.844 43.844 36.562 1 60.84 45 GLU B O 1
ATOM 2801 N N . ALA B 1 46 ? -36.531 42.969 35.312 1 65.56 46 ALA B N 1
ATOM 2802 C CA . ALA B 1 46 ? -37.062 44.312 35.062 1 65.56 46 ALA B CA 1
ATOM 2803 C C . ALA B 1 46 ? -37.969 44.75 36.219 1 65.56 46 ALA B C 1
ATOM 2805 O O . ALA B 1 46 ? -38.562 45.812 36.188 1 65.56 46 ALA B O 1
ATOM 2806 N N . VAL B 1 47 ? -38.031 43.781 37.219 1 66.44 47 VAL B N 1
ATOM 2807 C CA . VAL B 1 47 ? -38.906 44.156 38.344 1 66.44 47 VAL B CA 1
ATOM 2808 C C . VAL B 1 47 ? -38.031 44.5 39.531 1 66.44 47 VAL B C 1
ATOM 2810 O O . VAL B 1 47 ? -37.219 43.688 40 1 66.44 47 VAL B O 1
ATOM 2813 N N . ALA B 1 48 ? -38.094 45.781 39.906 1 69.12 48 ALA B N 1
ATOM 2814 C CA . ALA B 1 48 ? -37.344 46.219 41.094 1 69.12 48 ALA B CA 1
ATOM 2815 C C . ALA B 1 48 ? -37.906 45.594 42.344 1 69.12 48 ALA B C 1
ATOM 2817 O O . ALA B 1 48 ? -39.094 45.344 42.469 1 69.12 48 ALA B O 1
ATOM 2818 N N . ASP B 1 49 ? -37.062 45.219 43.125 1 68.31 49 ASP B N 1
ATOM 2819 C CA . ASP B 1 49 ? -37.531 44.688 44.406 1 68.31 49 ASP B CA 1
ATOM 2820 C C . ASP B 1 49 ? -38.062 45.812 45.281 1 68.31 49 ASP B C 1
ATOM 2822 O O . ASP B 1 49 ? -38.219 46.938 44.844 1 68.31 49 ASP B O 1
ATOM 2826 N N . SER B 1 50 ? -38.375 45.469 46.469 1 69.88 50 SER B N 1
ATOM 2827 C CA . SER B 1 50 ? -39 46.375 47.406 1 69.88 50 SER B CA 1
ATOM 2828 C C . SER B 1 50 ? -38.094 47.562 47.688 1 69.88 50 SER B C 1
ATOM 2830 O O . SER B 1 50 ? -38.562 48.625 48.094 1 69.88 50 SER B O 1
ATOM 2832 N N . GLN B 1 51 ? -36.875 47.375 47.469 1 70.12 51 GLN B N 1
ATOM 2833 C CA . GLN B 1 51 ? -35.938 48.469 47.719 1 70.12 51 GLN B CA 1
ATOM 2834 C C . GLN B 1 51 ? -35.625 49.219 46.469 1 70.12 51 GLN B C 1
ATOM 2836 O O . GLN B 1 51 ? -34.719 50.094 46.438 1 70.12 51 GLN B O 1
ATOM 2841 N N . GLY B 1 52 ? -36.312 48.844 45.375 1 68.94 52 GLY B N 1
ATOM 2842 C CA . GLY B 1 52 ? -36.094 49.531 44.125 1 68.94 52 GLY B CA 1
ATOM 2843 C C . GLY B 1 52 ? -34.906 49.031 43.344 1 68.94 52 GLY B C 1
ATOM 2844 O O . GLY B 1 52 ? -34.438 49.688 42.438 1 68.94 52 GLY B O 1
ATOM 2845 N N . LEU B 1 53 ? -34.344 47.938 43.906 1 73.12 53 LEU B N 1
ATOM 2846 C CA . LEU B 1 53 ? -33.156 47.406 43.281 1 73.12 53 LEU B CA 1
ATOM 2847 C C . LEU B 1 53 ? -33.531 46.312 42.281 1 73.12 53 LEU B C 1
ATOM 2849 O O . LEU B 1 53 ? -34.438 45.531 42.531 1 73.12 53 LEU B O 1
ATOM 2853 N N . TYR B 1 54 ? -32.938 46.5 41.094 1 71.56 54 TYR B N 1
ATOM 2854 C CA . TYR B 1 54 ? -33.031 45.406 40.125 1 71.56 54 TYR B CA 1
ATOM 2855 C C . TYR B 1 54 ? -31.969 44.344 40.375 1 71.56 54 TYR B C 1
ATOM 2857 O O . TYR B 1 54 ? -30.859 44.656 40.812 1 71.56 54 TYR B O 1
ATOM 2865 N N . ARG B 1 55 ? -32.312 43.125 40.188 1 72.5 55 ARG B N 1
ATOM 2866 C CA . ARG B 1 55 ? -31.375 42.031 40.438 1 72.5 55 ARG B CA 1
ATOM 2867 C C . ARG B 1 55 ? -31.078 41.281 39.156 1 72.5 55 ARG B C 1
ATOM 2869 O O . ARG B 1 55 ? -32 40.75 38.5 1 72.5 55 ARG B O 1
ATOM 2876 N N . ILE B 1 56 ? -29.875 41.406 38.75 1 73.62 56 ILE B N 1
ATOM 2877 C CA . ILE B 1 56 ? -29.406 40.625 37.594 1 73.62 56 ILE B CA 1
ATOM 2878 C C . ILE B 1 56 ? -28.469 39.531 38.094 1 73.62 56 ILE B C 1
ATOM 2880 O O . ILE B 1 56 ? -27.5 39.781 38.812 1 73.62 56 ILE B O 1
ATOM 2884 N N . THR B 1 57 ? -28.844 38.312 37.781 1 73.31 57 THR B N 1
ATOM 2885 C CA . THR B 1 57 ? -27.984 37.188 38.125 1 73.31 57 THR B CA 1
ATOM 2886 C C . THR B 1 57 ? -27.25 36.688 36.875 1 73.31 57 THR B C 1
ATOM 2888 O O . THR B 1 57 ? -27.859 36.469 35.844 1 73.31 57 THR B O 1
ATOM 2891 N N . THR B 1 58 ? -25.969 36.75 36.938 1 77.12 58 THR B N 1
ATOM 2892 C CA . THR B 1 58 ? -25.156 36.25 35.844 1 77.12 58 THR B CA 1
ATOM 2893 C C . THR B 1 58 ? -24.219 35.125 36.344 1 77.12 58 THR B C 1
ATOM 2895 O O . THR B 1 58 ? -23.828 35.125 37.531 1 77.12 58 THR B O 1
ATOM 2898 N N . THR B 1 59 ? -24.141 34.094 35.562 1 76.75 59 THR B N 1
ATOM 2899 C CA . THR B 1 59 ? -23.266 32.969 35.906 1 76.75 59 THR B CA 1
ATOM 2900 C C . THR B 1 59 ? -22.172 32.812 34.844 1 76.75 59 THR B C 1
ATOM 2902 O O . THR B 1 59 ? -22.359 33.125 33.688 1 76.75 59 THR B O 1
ATOM 2905 N N . GLY B 1 60 ? -20.984 32.5 35.375 1 81.88 60 GLY B N 1
ATOM 2906 C CA . GLY B 1 60 ? -19.953 32.062 34.438 1 81.88 60 GLY B CA 1
ATOM 2907 C C . GLY B 1 60 ? -18.875 33.094 34.188 1 81.88 60 GLY B C 1
ATOM 2908 O O . GLY B 1 60 ? -17.828 32.781 33.625 1 81.88 60 GLY B O 1
ATOM 2909 N N . TRP B 1 61 ? -19.203 34.375 34.688 1 87.94 61 TRP B N 1
ATOM 2910 C CA . TRP B 1 61 ? -18.188 35.406 34.469 1 87.94 61 TRP B CA 1
ATOM 2911 C C . TRP B 1 61 ? -17.172 35.406 35.594 1 87.94 61 TRP B C 1
ATOM 2913 O O . TRP B 1 61 ? -17.5 35.125 36.75 1 87.94 61 TRP B O 1
ATOM 2923 N N . ASP B 1 62 ? -15.977 35.688 35.219 1 90.44 62 ASP B N 1
ATOM 2924 C CA . ASP B 1 62 ? -14.977 36.031 36.25 1 90.44 62 ASP B CA 1
ATOM 2925 C C . ASP B 1 62 ? -15.359 37.281 37 1 90.44 62 ASP B C 1
ATOM 2927 O O . ASP B 1 62 ? -15.578 38.344 36.406 1 90.44 62 ASP B O 1
ATOM 2931 N N . PRO B 1 63 ? -15.422 37.219 38.312 1 90 63 PRO B N 1
ATOM 2932 C CA . PRO B 1 63 ? -15.914 38.375 39.094 1 90 63 PRO B CA 1
ATOM 2933 C C . PRO B 1 63 ? -15.008 39.594 38.938 1 90 63 PRO B C 1
ATOM 2935 O O . PRO B 1 63 ? -15.492 40.719 38.906 1 90 63 PRO B O 1
ATOM 2938 N N . GLU B 1 64 ? -13.758 39.344 38.938 1 91.81 64 GLU B N 1
ATOM 2939 C CA . GLU B 1 64 ? -12.836 40.469 38.812 1 91.81 64 GLU B CA 1
ATOM 2940 C C . GLU B 1 64 ? -12.984 41.156 37.469 1 91.81 64 GLU B C 1
ATOM 2942 O O . GLU B 1 64 ? -12.992 42.406 37.375 1 91.81 64 GLU B O 1
ATOM 2947 N N . ALA B 1 65 ? -13.148 40.406 36.438 1 95.56 65 ALA B N 1
ATOM 2948 C CA . ALA B 1 65 ? -13.344 40.938 35.094 1 95.56 65 ALA B CA 1
ATOM 2949 C C . ALA B 1 65 ? -14.648 41.75 35 1 95.56 65 ALA B C 1
ATOM 2951 O O . ALA B 1 65 ? -14.695 42.812 34.406 1 95.56 65 ALA B O 1
ATOM 2952 N N . LEU B 1 66 ? -15.609 41.188 35.625 1 93.88 66 LEU B N 1
ATOM 2953 C CA . LEU B 1 66 ? -16.906 41.875 35.625 1 93.88 66 LEU B CA 1
ATOM 2954 C C . LEU B 1 66 ? -16.828 43.219 36.344 1 93.88 66 LEU B C 1
ATOM 2956 O O . LEU B 1 66 ? -17.391 44.219 35.844 1 93.88 66 LEU B O 1
ATOM 2960 N N . VAL B 1 67 ? -16.141 43.219 37.438 1 92.19 67 VAL B N 1
ATOM 2961 C CA . VAL B 1 67 ? -16 44.438 38.188 1 92.19 67 VAL B CA 1
ATOM 2962 C C . VAL B 1 67 ? -15.281 45.5 37.375 1 92.19 67 VAL B C 1
ATOM 2964 O O . VAL B 1 67 ? -15.664 46.688 37.375 1 92.19 67 VAL B O 1
ATOM 2967 N N . ILE B 1 68 ? -14.352 45.125 36.688 1 95.69 68 ILE B N 1
ATOM 2968 C CA . ILE B 1 68 ? -13.602 46.031 35.844 1 95.69 68 ILE B CA 1
ATOM 2969 C C . ILE B 1 68 ? -14.539 46.688 34.812 1 95.69 68 ILE B C 1
ATOM 2971 O O . ILE B 1 68 ? -14.547 47.906 34.625 1 95.69 68 ILE B O 1
ATOM 2975 N N . VAL B 1 69 ? -15.406 45.875 34.156 1 95.94 69 VAL B N 1
ATOM 2976 C CA . VAL B 1 69 ? -16.328 46.375 33.125 1 95.94 69 VAL B CA 1
ATOM 2977 C C . VAL B 1 69 ? -17.359 47.312 33.781 1 95.94 69 VAL B C 1
ATOM 2979 O O . VAL B 1 69 ? -17.656 48.375 33.25 1 95.94 69 VAL B O 1
ATOM 2982 N N . LEU B 1 70 ? -17.781 46.938 34.969 1 92.81 70 LEU B N 1
ATOM 2983 C CA . LEU B 1 70 ? -18.766 47.781 35.656 1 92.81 70 LEU B CA 1
ATOM 2984 C C . LEU B 1 70 ? -18.156 49.094 36.094 1 92.81 70 LEU B C 1
ATOM 2986 O O . LEU B 1 70 ? -18.812 50.156 36.031 1 92.81 70 LEU B O 1
ATOM 2990 N N . ASP B 1 71 ? -16.953 49.031 36.562 1 93.44 71 ASP B N 1
ATOM 2991 C CA . ASP B 1 71 ? -16.266 50.25 36.938 1 93.44 71 ASP B CA 1
ATOM 2992 C C . ASP B 1 71 ? -16.125 51.188 35.75 1 93.44 71 ASP B C 1
ATOM 2994 O O . ASP B 1 71 ? -16.359 52.406 35.875 1 93.44 71 ASP B O 1
ATOM 2998 N N . ILE B 1 72 ? -15.859 50.656 34.625 1 95.19 72 ILE B N 1
ATOM 2999 C CA . ILE B 1 72 ? -15.727 51.469 33.406 1 95.19 72 ILE B CA 1
ATOM 3000 C C . ILE B 1 72 ? -17.078 52.062 33.031 1 95.19 72 ILE B C 1
ATOM 3002 O O . ILE B 1 72 ? -17.188 53.25 32.75 1 95.19 72 ILE B O 1
ATOM 3006 N N . MET B 1 73 ? -18.125 51.312 33.094 1 92.62 73 MET B N 1
ATOM 3007 C CA . MET B 1 73 ? -19.484 51.75 32.75 1 92.62 73 MET B CA 1
ATOM 3008 C C . MET B 1 73 ? -19.922 52.875 33.656 1 92.62 73 MET B C 1
ATOM 3010 O O . MET B 1 73 ? -20.719 53.75 33.25 1 92.62 73 MET B O 1
ATOM 3014 N N . HIS B 1 74 ? -19.359 52.906 34.875 1 92.62 74 HIS B N 1
ATOM 3015 C CA . HIS B 1 74 ? -19.781 53.875 35.875 1 92.62 74 HIS B CA 1
ATOM 3016 C C . HIS B 1 74 ? -18.812 55.031 35.938 1 92.62 74 HIS B C 1
ATOM 3018 O O . HIS B 1 74 ? -18.969 55.938 36.781 1 92.62 74 HIS B O 1
ATOM 3024 N N . GLY B 1 75 ? -17.719 54.969 35.156 1 90.62 75 GLY B N 1
ATOM 3025 C CA . GLY B 1 75 ? -16.766 56.062 35.094 1 90.62 75 GLY B CA 1
ATOM 3026 C C . GLY B 1 75 ? -15.789 56.062 36.25 1 90.62 75 GLY B C 1
ATOM 3027 O O . GLY B 1 75 ? -15.195 57.094 36.562 1 90.62 75 GLY B O 1
ATOM 3028 N N . HIS B 1 76 ? -15.633 54.906 36.906 1 90.31 76 HIS B N 1
ATOM 3029 C CA . HIS B 1 76 ? -14.656 54.781 38 1 90.31 76 HIS B CA 1
ATOM 3030 C C . HIS B 1 76 ? -13.258 54.531 37.438 1 90.31 76 HIS B C 1
ATOM 3032 O O . HIS B 1 76 ? -12.664 53.5 37.75 1 90.31 76 HIS B O 1
ATOM 3038 N N . SER B 1 77 ? -12.719 55.406 36.812 1 90.12 77 SER B N 1
ATOM 3039 C CA . SER B 1 77 ? -11.469 55.25 36.062 1 90.12 77 SER B CA 1
ATOM 3040 C C . SER B 1 77 ? -10.297 54.969 37 1 90.12 77 SER B C 1
ATOM 3042 O O . SER B 1 77 ? -9.352 54.281 36.625 1 90.12 77 SER B O 1
ATOM 3044 N N . ARG B 1 78 ? -10.383 55.438 38.188 1 91.88 78 ARG B N 1
ATOM 3045 C CA . ARG B 1 78 ? -9.297 55.281 39.156 1 91.88 78 ARG B CA 1
ATOM 3046 C C . ARG B 1 78 ? -9.258 53.844 39.656 1 91.88 78 ARG B C 1
ATOM 3048 O O . ARG B 1 78 ? -8.195 53.344 40.062 1 91.88 78 ARG B O 1
ATOM 3055 N N . SER B 1 79 ? -10.312 53.25 39.594 1 91.56 79 SER B N 1
ATOM 3056 C CA . SER B 1 79 ? -10.414 51.875 40.094 1 91.56 79 SER B CA 1
ATOM 3057 C C . SER B 1 79 ? -10.078 50.875 39 1 91.56 79 SER B C 1
ATOM 3059 O O . SER B 1 79 ? -9.953 49.688 39.281 1 91.56 79 SER B O 1
ATOM 3061 N N . VAL B 1 80 ? -9.898 51.281 37.844 1 94.75 80 VAL B N 1
ATOM 3062 C CA . VAL B 1 80 ? -9.625 50.375 36.719 1 94.75 80 VAL B CA 1
ATOM 3063 C C . VAL B 1 80 ? -8.117 50.156 36.594 1 94.75 80 VAL B C 1
ATOM 3065 O O . VAL B 1 80 ? -7.359 51.125 36.438 1 94.75 80 VAL B O 1
ATOM 3068 N N . PRO B 1 81 ? -7.711 48.969 36.688 1 96.12 81 PRO B N 1
ATOM 3069 C CA . PRO B 1 81 ? -6.273 48.688 36.562 1 96.12 81 PRO B CA 1
ATOM 3070 C C . PRO B 1 81 ? -5.711 49.156 35.219 1 96.12 81 PRO B C 1
ATOM 3072 O O . PRO B 1 81 ? -6.383 49.031 34.188 1 96.12 81 PRO B O 1
ATOM 3075 N N . ARG B 1 82 ? -4.48 49.562 35.219 1 93.75 82 ARG B N 1
ATOM 3076 C CA . ARG B 1 82 ? -3.846 50.062 34 1 93.75 82 ARG B CA 1
ATOM 3077 C C . ARG B 1 82 ? -3.145 48.938 33.25 1 93.75 82 ARG B C 1
ATOM 3079 O O . ARG B 1 82 ? -2.836 49.094 32.062 1 93.75 82 ARG B O 1
ATOM 3086 N N . GLN B 1 83 ? -2.887 47.875 34 1 94.75 83 GLN B N 1
ATOM 3087 C CA . GLN B 1 83 ? -2.279 46.688 33.375 1 94.75 83 GLN B CA 1
ATOM 3088 C C . GLN B 1 83 ? -3.057 45.438 33.75 1 94.75 83 GLN B C 1
ATOM 3090 O O . GLN B 1 83 ? -3.514 45.281 34.875 1 94.75 83 GLN B O 1
ATOM 3095 N N . LEU B 1 84 ? -3.182 44.625 32.719 1 96.62 84 LEU B N 1
ATOM 3096 C CA . LEU B 1 84 ? -3.83 43.344 32.906 1 96.62 84 LEU B CA 1
ATOM 3097 C C . LEU B 1 84 ? -3.027 42.219 32.219 1 96.62 84 LEU B C 1
ATOM 3099 O O . LEU B 1 84 ? -2.26 42.469 31.297 1 96.62 84 LEU B O 1
ATOM 3103 N N . THR B 1 85 ? -3.094 41.031 32.781 1 96.19 85 THR B N 1
ATOM 3104 C CA . THR B 1 85 ? -2.564 39.844 32.094 1 96.19 85 THR B CA 1
ATOM 3105 C C . THR B 1 85 ? -3.402 39.531 30.844 1 96.19 85 THR B C 1
ATOM 3107 O O . THR B 1 85 ? -4.535 40 30.719 1 96.19 85 THR B O 1
ATOM 3110 N N . LEU B 1 86 ? -2.84 38.812 29.969 1 96.38 86 LEU B N 1
ATOM 3111 C CA . LEU B 1 86 ? -3.57 38.406 28.781 1 96.38 86 LEU B CA 1
ATOM 3112 C C . LEU B 1 86 ? -4.84 37.656 29.156 1 96.38 86 LEU B C 1
ATOM 3114 O O . LEU B 1 86 ? -5.902 37.875 28.562 1 96.38 86 LEU B O 1
ATOM 3118 N N . GLU B 1 87 ? -4.785 36.781 30.109 1 96.38 87 GLU B N 1
ATOM 3119 C CA . GLU B 1 87 ? -5.945 36 30.562 1 96.38 87 GLU B CA 1
ATOM 3120 C C . GLU B 1 87 ? -7.059 36.938 31.047 1 96.38 87 GLU B C 1
ATOM 3122 O O . GLU B 1 87 ? -8.227 36.719 30.719 1 96.38 87 GLU B O 1
ATOM 3127 N N . MET B 1 88 ? -6.688 37.906 31.75 1 97.31 88 MET B N 1
ATOM 3128 C CA . MET B 1 88 ? -7.676 38.844 32.281 1 97.31 88 MET B CA 1
ATOM 3129 C C . MET B 1 88 ? -8.281 39.688 31.172 1 97.31 88 MET B C 1
ATOM 3131 O O . MET B 1 88 ? -9.484 39.938 31.172 1 97.31 88 MET B O 1
ATOM 3135 N N . ILE B 1 89 ? -7.426 40.156 30.297 1 97.75 89 ILE B N 1
ATOM 3136 C CA . ILE B 1 89 ? -7.934 40.906 29.156 1 97.75 89 ILE B CA 1
ATOM 3137 C C . ILE B 1 89 ? -8.938 40.062 28.375 1 97.75 89 ILE B C 1
ATOM 3139 O O . ILE B 1 89 ? -9.977 40.562 27.938 1 97.75 89 ILE B O 1
ATOM 3143 N N . ALA B 1 90 ? -8.594 38.781 28.203 1 96.81 90 ALA B N 1
ATOM 3144 C CA . ALA B 1 90 ? -9.492 37.875 27.5 1 96.81 90 ALA B CA 1
ATOM 3145 C C . ALA B 1 90 ? -10.828 37.75 28.234 1 96.81 90 ALA B C 1
ATOM 3147 O O . ALA B 1 90 ? -11.891 37.75 27.609 1 96.81 90 ALA B O 1
ATOM 3148 N N . LYS B 1 91 ? -10.781 37.594 29.5 1 96.62 91 LYS B N 1
ATOM 3149 C CA . LYS B 1 91 ? -12 37.5 30.281 1 96.62 91 LYS B CA 1
ATOM 3150 C C . LYS B 1 91 ? -12.844 38.781 30.141 1 96.62 91 LYS B C 1
ATOM 3152 O O . LYS B 1 91 ? -14.062 38.719 30.016 1 96.62 91 LYS B O 1
ATOM 3157 N N . VAL B 1 92 ? -12.242 39.906 30.188 1 97.69 92 VAL B N 1
ATOM 3158 C CA . VAL B 1 92 ? -12.922 41.188 29.969 1 97.69 92 VAL B CA 1
ATOM 3159 C C . VAL B 1 92 ? -13.523 41.219 28.578 1 97.69 92 VAL B C 1
ATOM 3161 O O . VAL B 1 92 ? -14.68 41.625 28.391 1 97.69 92 VAL B O 1
ATOM 3164 N N . ALA B 1 93 ? -12.711 40.75 27.641 1 97.69 93 ALA B N 1
ATOM 3165 C CA . ALA B 1 93 ? -13.172 40.719 26.266 1 97.69 93 ALA B CA 1
ATOM 3166 C C . ALA B 1 93 ? -14.445 39.906 26.125 1 97.69 93 ALA B C 1
ATOM 3168 O O . ALA B 1 93 ? -15.359 40.281 25.391 1 97.69 93 ALA B O 1
ATOM 3169 N N . MET B 1 94 ? -14.508 38.812 26.781 1 96.25 94 MET B N 1
ATOM 3170 C CA . MET B 1 94 ? -15.688 37.938 26.734 1 96.25 94 MET B CA 1
ATOM 3171 C C . MET B 1 94 ? -16.922 38.688 27.234 1 96.25 94 MET B C 1
ATOM 3173 O O . MET B 1 94 ? -17.984 38.594 26.609 1 96.25 94 MET B O 1
ATOM 3177 N N . ILE B 1 95 ? -16.797 39.375 28.234 1 95.62 95 ILE B N 1
ATOM 3178 C CA . ILE B 1 95 ? -17.906 40.125 28.828 1 95.62 95 ILE B CA 1
ATOM 3179 C C . ILE B 1 95 ? -18.312 41.25 27.891 1 95.62 95 ILE B C 1
ATOM 3181 O O . ILE B 1 95 ? -19.5 41.469 27.641 1 95.62 95 ILE B O 1
ATOM 3185 N N . VAL B 1 96 ? -17.359 41.969 27.406 1 96.75 96 VAL B N 1
ATOM 3186 C CA . VAL B 1 96 ? -17.594 43.062 26.5 1 96.75 96 VAL B CA 1
ATOM 3187 C C . VAL B 1 96 ? -18.328 42.594 25.25 1 96.75 96 VAL B C 1
ATOM 3189 O O . VAL B 1 96 ? -19.266 43.25 24.781 1 96.75 96 VAL B O 1
ATOM 3192 N N . ASP B 1 97 ? -17.891 41.469 24.75 1 94.56 97 ASP B N 1
ATOM 3193 C CA . ASP B 1 97 ? -18.516 40.875 23.578 1 94.56 97 ASP B CA 1
ATOM 3194 C C . ASP B 1 97 ? -19.953 40.469 23.859 1 94.56 97 ASP B C 1
ATOM 3196 O O . ASP B 1 97 ? -20.859 40.75 23.078 1 94.56 97 ASP B O 1
ATOM 3200 N N . TYR B 1 98 ? -20.172 39.875 24.984 1 92.94 98 TYR B N 1
ATOM 3201 C CA . TYR B 1 98 ? -21.5 39.406 25.344 1 92.94 98 TYR B CA 1
ATOM 3202 C C . TYR B 1 98 ? -22.453 40.594 25.562 1 92.94 98 TYR B C 1
ATOM 3204 O O . TYR B 1 98 ? -23.594 40.562 25.078 1 92.94 98 TYR B O 1
ATOM 3212 N N . TYR B 1 99 ? -22.016 41.594 26.25 1 93.62 99 TYR B N 1
ATOM 3213 C CA . TYR B 1 99 ? -22.891 42.688 26.609 1 93.62 99 TYR B CA 1
ATOM 3214 C C . TYR B 1 99 ? -22.828 43.812 25.562 1 93.62 99 TYR B C 1
ATOM 3216 O O . TYR B 1 99 ? -23.453 44.844 25.719 1 93.62 99 TYR B O 1
ATOM 3224 N N . ASP B 1 100 ? -22.031 43.594 24.5 1 94.38 100 ASP B N 1
ATOM 3225 C CA . ASP B 1 100 ? -21.938 44.531 23.375 1 94.38 100 ASP B CA 1
ATOM 3226 C C . ASP B 1 100 ? -21.625 45.938 23.844 1 94.38 100 ASP B C 1
ATOM 3228 O O . ASP B 1 100 ? -22.359 46.875 23.516 1 94.38 100 ASP B O 1
ATOM 3232 N N . CYS B 1 101 ? -20.562 46.094 24.562 1 95.69 101 CYS B N 1
ATOM 3233 C CA . CYS B 1 101 ? -20.234 47.406 25.141 1 95.69 101 CYS B CA 1
ATOM 3234 C C . CYS B 1 101 ? -18.797 47.781 24.828 1 95.69 101 CYS B C 1
ATOM 3236 O O . CYS B 1 101 ? -18.094 48.312 25.688 1 95.69 101 CYS B O 1
ATOM 3238 N N . LEU B 1 102 ? -18.344 47.5 23.656 1 95.31 102 LEU B N 1
ATOM 3239 C CA . LEU B 1 102 ? -16.984 47.781 23.203 1 95.31 102 LEU B CA 1
ATOM 3240 C C . LEU B 1 102 ? -16.688 49.281 23.297 1 95.31 102 LEU B C 1
ATOM 3242 O O . LEU B 1 102 ? -15.609 49.688 23.719 1 95.31 102 LEU B O 1
ATOM 3246 N N . GLU B 1 103 ? -17.625 50.094 22.984 1 94.25 103 GLU B N 1
ATOM 3247 C CA . GLU B 1 103 ? -17.406 51.531 22.859 1 94.25 103 GLU B CA 1
ATOM 3248 C C . GLU B 1 103 ? -16.906 52.125 24.172 1 94.25 103 GLU B C 1
ATOM 3250 O O . GLU B 1 103 ? -15.969 52.906 24.188 1 94.25 103 GLU B O 1
ATOM 3255 N N . ILE B 1 104 ? -17.5 51.688 25.25 1 94.19 104 ILE B N 1
ATOM 3256 C CA . ILE B 1 104 ? -17.188 52.281 26.531 1 94.19 104 ILE B CA 1
ATOM 3257 C C . ILE B 1 104 ? -15.852 51.75 27.047 1 94.19 104 ILE B C 1
ATOM 3259 O O . ILE B 1 104 ? -15.203 52.375 27.891 1 94.19 104 ILE B O 1
ATOM 3263 N N . VAL B 1 105 ? -15.445 50.625 26.531 1 96.31 105 VAL B N 1
ATOM 3264 C CA . VAL B 1 105 ? -14.258 49.969 27.062 1 96.31 105 VAL B CA 1
ATOM 3265 C C . VAL B 1 105 ? -13.07 50.219 26.125 1 96.31 105 VAL B C 1
ATOM 3267 O O . VAL B 1 105 ? -11.922 49.938 26.484 1 96.31 105 VAL B O 1
ATOM 3270 N N . GLU B 1 106 ? -13.211 50.781 25.062 1 95.81 106 GLU B N 1
ATOM 3271 C CA . GLU B 1 106 ? -12.273 50.844 23.953 1 95.81 106 GLU B CA 1
ATOM 3272 C C . GLU B 1 106 ? -10.953 51.5 24.375 1 95.81 106 GLU B C 1
ATOM 3274 O O . GLU B 1 106 ? -9.883 50.969 24.047 1 95.81 106 GLU B O 1
ATOM 3279 N N . VAL B 1 107 ? -11.031 52.625 25.062 1 95.31 107 VAL B N 1
ATOM 3280 C CA . VAL B 1 107 ? -9.844 53.375 25.453 1 95.31 107 VAL B CA 1
ATOM 3281 C C . VAL B 1 107 ? -8.977 52.5 26.375 1 95.31 107 VAL B C 1
ATOM 3283 O O . VAL B 1 107 ? -7.77 52.375 26.172 1 95.31 107 VAL B O 1
ATOM 3286 N N . PHE B 1 108 ? -9.625 51.906 27.375 1 96.62 108 PHE B N 1
ATOM 3287 C CA . PHE B 1 108 ? -8.898 51.062 28.312 1 96.62 108 PHE B CA 1
ATOM 3288 C C . PHE B 1 108 ? -8.344 49.844 27.609 1 96.62 108 PHE B C 1
ATOM 3290 O O . PHE B 1 108 ? -7.203 49.438 27.844 1 96.62 108 PHE B O 1
ATOM 3297 N N . ALA B 1 109 ? -9.18 49.25 26.75 1 96.69 109 ALA B N 1
ATOM 3298 C CA . ALA B 1 109 ? -8.742 48.094 25.969 1 96.69 109 ALA B CA 1
ATOM 3299 C C . ALA B 1 109 ? -7.48 48.406 25.172 1 96.69 109 ALA B C 1
ATOM 3301 O O . ALA B 1 109 ? -6.555 47.594 25.125 1 96.69 109 ALA B O 1
ATOM 3302 N N . GLY B 1 110 ? -7.43 49.531 24.547 1 96.62 110 GLY B N 1
ATOM 3303 C CA . GLY B 1 110 ? -6.254 49.969 23.797 1 96.62 110 GLY B CA 1
ATOM 3304 C C . GLY B 1 110 ? -4.996 50 24.656 1 96.62 110 GLY B C 1
ATOM 3305 O O . GLY B 1 110 ? -3.938 49.562 24.219 1 96.62 110 GLY B O 1
ATOM 3306 N N . ILE B 1 111 ? -5.16 50.531 25.844 1 95.75 111 ILE B N 1
ATOM 3307 C CA . ILE B 1 111 ? -4.039 50.656 26.766 1 95.75 111 ILE B CA 1
ATOM 3308 C C . ILE B 1 111 ? -3.539 49.281 27.156 1 95.75 111 ILE B C 1
ATOM 3310 O O . ILE B 1 111 ? -2.338 49 27.094 1 95.75 111 ILE B O 1
ATOM 3314 N N . TRP B 1 112 ? -4.492 48.375 27.578 1 97.12 112 TRP B N 1
ATOM 3315 C CA . TRP B 1 112 ? -4.137 47.031 28 1 97.12 112 TRP B CA 1
ATOM 3316 C C . TRP B 1 112 ? -3.449 46.25 26.891 1 97.12 112 TRP B C 1
ATOM 3318 O O . TRP B 1 112 ? -2.406 45.625 27.094 1 97.12 112 TRP B O 1
ATOM 3328 N N . VAL B 1 113 ? -3.951 46.344 25.672 1 97 113 VAL B N 1
ATOM 3329 C CA . VAL B 1 113 ? -3.477 45.562 24.531 1 97 113 VAL B CA 1
ATOM 3330 C C . VAL B 1 113 ? -2.107 46.094 24.094 1 97 113 VAL B C 1
ATOM 3332 O O . VAL B 1 113 ? -1.192 45.312 23.844 1 97 113 VAL B O 1
ATOM 3335 N N . ASP B 1 114 ? -1.933 47.375 24.062 1 95.19 114 ASP B N 1
ATOM 3336 C CA . ASP B 1 114 ? -0.668 47.969 23.641 1 95.19 114 ASP B CA 1
ATOM 3337 C C . ASP B 1 114 ? 0.455 47.625 24.609 1 95.19 114 ASP B C 1
ATOM 3339 O O . ASP B 1 114 ? 1.598 47.406 24.203 1 95.19 114 ASP B O 1
ATOM 3343 N N . ALA B 1 115 ? 0.1 47.5 25.812 1 94.5 115 ALA B N 1
ATOM 3344 C CA . ALA B 1 115 ? 1.095 47.188 26.844 1 94.5 115 ALA B CA 1
ATOM 3345 C C . ALA B 1 115 ? 1.625 45.781 26.672 1 94.5 115 ALA B C 1
ATOM 3347 O O . ALA B 1 115 ? 2.793 45.5 26.969 1 94.5 115 ALA B O 1
ATOM 3348 N N . LEU B 1 116 ? 0.773 44.875 26.156 1 94.31 116 LEU B N 1
ATOM 3349 C CA . LEU B 1 116 ? 1.146 43.469 26.078 1 94.31 116 LEU B CA 1
ATOM 3350 C C . LEU B 1 116 ? 1.568 43.125 24.656 1 94.31 116 LEU B C 1
ATOM 3352 O O . LEU B 1 116 ? 2.219 42.094 24.438 1 94.31 116 LEU B O 1
ATOM 3356 N N . ALA B 1 117 ? 1.199 43.938 23.734 1 87.19 117 ALA B N 1
ATOM 3357 C CA . ALA B 1 117 ? 1.383 43.594 22.328 1 87.19 117 ALA B CA 1
ATOM 3358 C C . ALA B 1 117 ? 2.863 43.438 21.984 1 87.19 117 ALA B C 1
ATOM 3360 O O . ALA B 1 117 ? 3.24 42.625 21.172 1 87.19 117 ALA B O 1
ATOM 3361 N N . GLU B 1 118 ? 3.664 44.156 22.703 1 83.88 118 GLU B N 1
ATOM 3362 C CA . GLU B 1 118 ? 5.098 44.125 22.438 1 83.88 118 GLU B CA 1
ATOM 3363 C C . GLU B 1 118 ? 5.719 42.812 22.875 1 83.88 118 GLU B C 1
ATOM 3365 O O . GLU B 1 118 ? 6.719 42.344 22.312 1 83.88 118 GLU B O 1
ATOM 3370 N N . SER B 1 119 ? 5.082 42.125 23.828 1 83.69 119 SER B N 1
ATOM 3371 C CA . SER B 1 119 ? 5.641 40.875 24.375 1 83.69 119 SER B CA 1
ATOM 3372 C C . SER B 1 119 ? 4.906 39.656 23.844 1 83.69 119 SER B C 1
ATOM 3374 O O . SER B 1 119 ? 5.082 38.562 24.359 1 83.69 119 SER B O 1
ATOM 3376 N N . GLN B 1 120 ? 4.223 39.906 22.781 1 85.19 120 GLN B N 1
ATOM 3377 C CA . GLN B 1 120 ? 3.438 38.812 22.219 1 85.19 120 GLN B CA 1
ATOM 3378 C C . GLN B 1 120 ? 4.344 37.719 21.656 1 85.19 120 GLN B C 1
ATOM 3380 O O . GLN B 1 120 ? 5.32 38 20.969 1 85.19 120 GLN B O 1
ATOM 3385 N N . SER B 1 121 ? 4.027 36.5 22.078 1 79.88 121 SER B N 1
ATOM 3386 C CA . SER B 1 121 ? 4.773 35.344 21.547 1 79.88 121 SER B CA 1
ATOM 3387 C C . SER B 1 121 ? 4.492 35.156 20.062 1 79.88 121 SER B C 1
ATOM 3389 O O . SER B 1 121 ? 3.379 35.406 19.594 1 79.88 121 SER B O 1
ATOM 3391 N N . GLY B 1 122 ? 5.438 34.812 19.297 1 85.5 122 GLY B N 1
ATOM 3392 C CA . GLY B 1 122 ? 5.297 34.438 17.906 1 85.5 122 GLY B CA 1
ATOM 3393 C C . GLY B 1 122 ? 5.008 32.969 17.703 1 85.5 122 GLY B C 1
ATOM 3394 O O . GLY B 1 122 ? 4.977 32.469 16.562 1 85.5 122 GLY B O 1
ATOM 3395 N N . THR B 1 123 ? 4.734 32.312 18.844 1 92.19 123 THR B N 1
ATOM 3396 C CA . THR B 1 123 ? 4.512 30.875 18.766 1 92.19 123 THR B CA 1
ATOM 3397 C C . THR B 1 123 ? 3.033 30.547 18.953 1 92.19 123 THR B C 1
ATOM 3399 O O . THR B 1 123 ? 2.35 31.172 19.766 1 92.19 123 THR B O 1
ATOM 3402 N N . TYR B 1 124 ? 2.594 29.656 18.172 1 95.25 124 TYR B N 1
ATOM 3403 C CA . TYR B 1 124 ? 1.205 29.219 18.266 1 95.25 124 TYR B CA 1
ATOM 3404 C C . TYR B 1 124 ? 0.967 28.453 19.562 1 95.25 124 TYR B C 1
ATOM 3406 O O . TYR B 1 124 ? 1.746 27.562 19.922 1 95.25 124 TYR B O 1
ATOM 3414 N N . GLY B 1 125 ? -0.101 28.75 20.234 1 93.56 125 GLY B N 1
ATOM 3415 C CA . GLY B 1 125 ? -0.478 28.094 21.484 1 93.56 125 GLY B CA 1
ATOM 3416 C C . GLY B 1 125 ? -1.722 28.703 22.109 1 93.56 125 GLY B C 1
ATOM 3417 O O . GLY B 1 125 ? -2.521 29.344 21.422 1 93.56 125 GLY B O 1
ATOM 3418 N N . LYS B 1 126 ? -1.857 28.469 23.391 1 92.31 126 LYS B N 1
ATOM 3419 C CA . LYS B 1 126 ? -3.016 28.969 24.141 1 92.31 126 LYS B CA 1
ATOM 3420 C C . LYS B 1 126 ? -3.1 30.484 24.062 1 92.31 126 LYS B C 1
ATOM 3422 O O . LYS B 1 126 ? -4.18 31.047 23.875 1 92.31 126 LYS B O 1
ATOM 3427 N N . ASP B 1 127 ? -1.954 31.078 24.172 1 93.94 127 ASP B N 1
ATOM 3428 C CA . ASP B 1 127 ? -1.907 32.531 24.156 1 93.94 127 ASP B CA 1
ATOM 3429 C C . ASP B 1 127 ? -2.371 33.094 22.812 1 93.94 127 ASP B C 1
ATOM 3431 O O . ASP B 1 127 ? -3.035 34.125 22.75 1 93.94 127 ASP B O 1
ATOM 3435 N N . SER B 1 128 ? -2.01 32.406 21.75 1 95 128 SER B N 1
ATOM 3436 C CA . SER B 1 128 ? -2.416 32.844 20.422 1 95 128 SER B CA 1
ATOM 3437 C C . SER B 1 128 ? -3.936 32.875 20.281 1 95 128 SER B C 1
ATOM 3439 O O . SER B 1 128 ? -4.504 33.75 19.641 1 95 128 SER B O 1
ATOM 3441 N N . ILE B 1 129 ? -4.547 31.922 20.906 1 95 129 ILE B N 1
ATOM 3442 C CA . ILE B 1 129 ? -6 31.828 20.844 1 95 129 ILE B CA 1
ATOM 3443 C C . ILE B 1 129 ? -6.633 32.938 21.672 1 95 129 ILE B C 1
ATOM 3445 O O . ILE B 1 129 ? -7.617 33.562 21.234 1 95 129 ILE B O 1
ATOM 3449 N N . LEU B 1 130 ? -6.051 33.219 22.797 1 95.56 130 LEU B N 1
ATOM 3450 C CA . LEU B 1 130 ? -6.543 34.312 23.609 1 95.56 130 LEU B CA 1
ATOM 3451 C C . LEU B 1 130 ? -6.395 35.656 22.875 1 95.56 130 LEU B C 1
ATOM 3453 O O . LEU B 1 130 ? -7.309 36.469 22.891 1 95.56 130 LEU B O 1
ATOM 3457 N N . TRP B 1 131 ? -5.281 35.812 22.266 1 96.56 131 TRP B N 1
ATOM 3458 C CA . TRP B 1 131 ? -5.043 37.031 21.484 1 96.56 131 TRP B CA 1
ATOM 3459 C C . TRP B 1 131 ? -6.016 37.125 20.328 1 96.56 131 TRP B C 1
ATOM 3461 O O . TRP B 1 131 ? -6.422 38.219 19.938 1 96.56 131 TRP B O 1
ATOM 3471 N N . LEU B 1 132 ? -6.328 35.969 19.766 1 96.81 132 LEU B N 1
ATOM 3472 C CA . LEU B 1 132 ? -7.301 35.969 18.672 1 96.81 132 LEU B CA 1
ATOM 3473 C C . LEU B 1 132 ? -8.648 36.5 19.156 1 96.81 132 LEU B C 1
ATOM 3475 O O . LEU B 1 132 ? -9.242 37.344 18.5 1 96.81 132 LEU B O 1
ATOM 3479 N N . LEU B 1 133 ? -9.086 36.062 20.281 1 96.88 133 LEU B N 1
ATOM 3480 C CA . LEU B 1 133 ? -10.328 36.562 20.859 1 96.88 133 LEU B CA 1
ATOM 3481 C C . LEU B 1 133 ? -10.227 38.062 21.141 1 96.88 133 LEU B C 1
ATOM 3483 O O . LEU B 1 133 ? -11.102 38.844 20.75 1 96.88 133 LEU B O 1
ATOM 3487 N N . VAL B 1 134 ? -9.148 38.438 21.766 1 97.31 134 VAL B N 1
ATOM 3488 C CA . VAL B 1 134 ? -8.93 39.812 22.172 1 97.31 134 VAL B CA 1
ATOM 3489 C C . VAL B 1 134 ? -8.922 40.719 20.938 1 97.31 134 VAL B C 1
ATOM 3491 O O . VAL B 1 134 ? -9.562 41.781 20.922 1 97.31 134 VAL B O 1
ATOM 3494 N N . SER B 1 135 ? -8.25 40.25 19.938 1 97 135 SER B N 1
ATOM 3495 C CA . SER B 1 135 ? -8.117 41.062 18.734 1 97 135 SER B CA 1
ATOM 3496 C C . SER B 1 135 ? -9.445 41.156 17.984 1 97 135 SER B C 1
ATOM 3498 O O . SER B 1 135 ? -9.75 42.188 17.359 1 97 135 SER B O 1
ATOM 3500 N N . TRP B 1 136 ? -10.227 40.094 18.078 1 97 136 TRP B N 1
ATOM 3501 C CA . TRP B 1 136 ? -11.547 40.094 17.453 1 97 136 TRP B CA 1
ATOM 3502 C C . TRP B 1 136 ? -12.484 41.062 18.172 1 97 136 TRP B C 1
ATOM 3504 O O . TRP B 1 136 ? -13.086 41.938 17.531 1 97 136 TRP B O 1
ATOM 3514 N N . VAL B 1 137 ? -12.547 40.969 19.469 1 97.25 137 VAL B N 1
ATOM 3515 C CA . VAL B 1 137 ? -13.5 41.75 20.266 1 97.25 137 VAL B CA 1
ATOM 3516 C C . VAL B 1 137 ? -13.109 43.219 20.25 1 97.25 137 VAL B C 1
ATOM 3518 O O . VAL B 1 137 ? -13.969 44.094 20.062 1 97.25 137 VAL B O 1
ATOM 3521 N N . PHE B 1 138 ? -11.812 43.5 20.375 1 97.56 138 PHE B N 1
ATOM 3522 C CA . PHE B 1 138 ? -11.375 44.875 20.5 1 97.56 138 PHE B CA 1
ATOM 3523 C C . PHE B 1 138 ? -10.945 45.438 19.141 1 97.56 138 PHE B C 1
ATOM 3525 O O . PHE B 1 138 ? -10.336 46.5 19.062 1 97.56 138 PHE B O 1
ATOM 3532 N N . GLN B 1 139 ? -11.109 44.688 18.094 1 96.56 139 GLN B N 1
ATOM 3533 C CA . GLN B 1 139 ? -10.992 45.125 16.703 1 96.56 139 GLN B CA 1
ATOM 3534 C C . GLN B 1 139 ? -9.562 45.562 16.391 1 96.56 139 GLN B C 1
ATOM 3536 O O . GLN B 1 139 ? -9.359 46.625 15.789 1 96.56 139 GLN B O 1
ATOM 3541 N N . ARG B 1 140 ? -8.625 44.75 16.844 1 96.81 140 ARG B N 1
ATOM 3542 C CA . ARG B 1 140 ? -7.219 45 16.531 1 96.81 140 ARG B CA 1
ATOM 3543 C C . ARG B 1 140 ? -6.773 44.188 15.312 1 96.81 140 ARG B C 1
ATOM 3545 O O . ARG B 1 140 ? -6.34 43.062 15.438 1 96.81 140 ARG B O 1
ATOM 3552 N N . GLN B 1 141 ? -6.773 44.875 14.18 1 96.75 141 GLN B N 1
ATOM 3553 C CA . GLN B 1 141 ? -6.535 44.219 12.898 1 96.75 141 GLN B CA 1
ATOM 3554 C C . GLN B 1 141 ? -5.148 43.594 12.852 1 96.75 141 GLN B C 1
ATOM 3556 O O . GLN B 1 141 ? -4.996 42.469 12.398 1 96.75 141 GLN B O 1
ATOM 3561 N N . ASP B 1 142 ? -4.113 44.281 13.258 1 95.75 142 ASP B N 1
ATOM 3562 C CA . ASP B 1 142 ? -2.736 43.812 13.18 1 95.75 142 ASP B CA 1
ATOM 3563 C C . ASP B 1 142 ? -2.545 42.531 13.984 1 95.75 142 ASP B C 1
ATOM 3565 O O . ASP B 1 142 ? -1.967 41.562 13.5 1 95.75 142 ASP B O 1
ATOM 3569 N N . ILE B 1 143 ? -3.098 42.469 15.188 1 97.12 143 ILE B N 1
ATOM 3570 C CA . ILE B 1 143 ? -2.965 41.312 16.062 1 97.12 143 ILE B CA 1
ATOM 3571 C C . ILE B 1 143 ? -3.801 40.156 15.516 1 97.12 143 ILE B C 1
ATOM 3573 O O . ILE B 1 143 ? -3.359 39 15.531 1 97.12 143 ILE B O 1
ATOM 3577 N N . PHE B 1 144 ? -4.949 40.5 14.984 1 97.44 144 PHE B N 1
ATOM 3578 C CA . PHE B 1 144 ? -5.848 39.5 14.422 1 97.44 144 PHE B CA 1
ATOM 3579 C C . PHE B 1 144 ? -5.184 38.781 13.266 1 97.44 144 PHE B C 1
ATOM 3581 O O . PHE B 1 144 ? -5.188 37.531 13.227 1 97.44 144 PHE B O 1
ATOM 3588 N N . GLU B 1 145 ? -4.602 39.531 12.391 1 97.44 145 GLU B N 1
ATOM 3589 C CA . GLU B 1 145 ? -3.914 38.938 11.234 1 97.44 145 GLU B CA 1
ATOM 3590 C C . GLU B 1 145 ? -2.756 38.062 11.672 1 97.44 145 GLU B C 1
ATOM 3592 O O . GLU B 1 145 ? -2.582 36.969 11.148 1 97.44 145 GLU B O 1
ATOM 3597 N N . LYS B 1 146 ? -2.053 38.562 12.609 1 96.88 146 LYS B N 1
ATOM 3598 C CA . LYS B 1 146 ? -0.902 37.812 13.102 1 96.88 146 LYS B CA 1
ATOM 3599 C C . LYS B 1 146 ? -1.34 36.5 13.742 1 96.88 146 LYS B C 1
ATOM 3601 O O . LYS B 1 146 ? -0.766 35.469 13.461 1 96.88 146 LYS B O 1
ATOM 3606 N N . MET B 1 147 ? -2.377 36.531 14.562 1 96.75 147 MET B N 1
ATOM 3607 C CA . MET B 1 147 ? -2.801 35.344 15.305 1 96.75 147 MET B CA 1
ATOM 3608 C C . MET B 1 147 ? -3.479 34.344 14.383 1 96.75 147 MET B C 1
ATOM 3610 O O . MET B 1 147 ? -3.291 33.125 14.531 1 96.75 147 MET B O 1
ATOM 3614 N N . THR B 1 148 ? -4.293 34.844 13.453 1 97.5 148 THR B N 1
ATOM 3615 C CA . THR B 1 148 ? -4.887 33.906 12.484 1 97.5 148 THR B CA 1
ATOM 3616 C C . THR B 1 148 ? -3.807 33.281 11.625 1 97.5 148 THR B C 1
ATOM 3618 O O . THR B 1 148 ? -3.887 32.062 11.32 1 97.5 148 THR B O 1
ATOM 3621 N N . GLY B 1 149 ? -2.834 34.062 11.242 1 97.06 149 GLY B N 1
ATOM 3622 C CA . GLY B 1 149 ? -1.716 33.5 10.492 1 97.06 149 GLY B CA 1
ATOM 3623 C C . GLY B 1 149 ? -0.973 32.406 11.242 1 97.06 149 GLY B C 1
ATOM 3624 O O . GLY B 1 149 ? -0.643 31.375 10.672 1 97.06 149 GLY B O 1
ATOM 3625 N N . LEU B 1 150 ? -0.695 32.688 12.5 1 97.06 150 LEU B N 1
ATOM 3626 C CA . LEU B 1 150 ? -0.036 31.703 13.344 1 97.06 150 LEU B CA 1
ATOM 3627 C C . LEU B 1 150 ? -0.862 30.422 13.43 1 97.06 150 LEU B C 1
ATOM 3629 O O . LEU B 1 150 ? -0.325 29.312 13.289 1 97.06 150 LEU B O 1
ATOM 3633 N N . ALA B 1 151 ? -2.143 30.547 13.656 1 97 151 ALA B N 1
ATOM 3634 C CA . ALA B 1 151 ? -3.025 29.391 13.758 1 97 151 ALA B CA 1
ATOM 3635 C C . ALA B 1 151 ? -3.066 28.609 12.445 1 97 151 ALA B C 1
ATOM 3637 O O . ALA B 1 151 ? -3 27.375 12.445 1 97 151 ALA B O 1
ATOM 3638 N N . LEU B 1 152 ? -3.145 29.328 11.391 1 97.31 152 LEU B N 1
ATOM 3639 C CA . LEU B 1 152 ? -3.207 28.719 10.062 1 97.31 152 LEU B CA 1
ATOM 3640 C C . LEU B 1 152 ? -1.948 27.922 9.773 1 97.31 152 LEU B C 1
ATOM 3642 O O . LEU B 1 152 ? -2.031 26.781 9.297 1 97.31 152 LEU B O 1
ATOM 3646 N N . ARG B 1 153 ? -0.817 28.438 10.109 1 97.5 153 ARG B N 1
ATOM 3647 C CA . ARG B 1 153 ? 0.455 27.859 9.68 1 97.5 153 ARG B CA 1
ATOM 3648 C C . ARG B 1 153 ? 0.96 26.844 10.688 1 97.5 153 ARG B C 1
ATOM 3650 O O . ARG B 1 153 ? 1.733 25.953 10.336 1 97.5 153 ARG B O 1
ATOM 3657 N N . HIS B 1 154 ? 0.432 26.922 11.969 1 97.88 154 HIS B N 1
ATOM 3658 C CA . HIS B 1 154 ? 1.145 26.156 12.984 1 97.88 154 HIS B CA 1
ATOM 3659 C C . HIS B 1 154 ? 0.182 25.312 13.82 1 97.88 154 HIS B C 1
ATOM 3661 O O . HIS B 1 154 ? 0.61 24.547 14.68 1 97.88 154 HIS B O 1
ATOM 3667 N N . SER B 1 155 ? -1.16 25.438 13.578 1 97.44 155 SER B N 1
ATOM 3668 C CA . SER B 1 155 ? -2.066 24.531 14.273 1 97.44 155 SER B CA 1
ATOM 3669 C C . SER B 1 155 ? -1.935 23.109 13.742 1 97.44 155 SER B C 1
ATOM 3671 O O . SER B 1 155 ? -1.817 22.906 12.539 1 97.44 155 SER B O 1
ATOM 3673 N N . GLU B 1 156 ? -1.993 22.141 14.656 1 97.31 156 GLU B N 1
ATOM 3674 C CA . GLU B 1 156 ? -1.771 20.75 14.25 1 97.31 156 GLU B CA 1
ATOM 3675 C C . GLU B 1 156 ? -3.059 19.938 14.336 1 97.31 156 GLU B C 1
ATOM 3677 O O . GLU B 1 156 ? -3.051 18.734 14.109 1 97.31 156 GLU B O 1
ATOM 3682 N N . ARG B 1 157 ? -4.113 20.578 14.797 1 96.56 157 ARG B N 1
ATOM 3683 C CA . ARG B 1 157 ? -5.422 19.953 14.93 1 96.56 157 ARG B CA 1
ATOM 3684 C C . ARG B 1 157 ? -6.543 20.938 14.633 1 96.56 157 ARG B C 1
ATOM 3686 O O . ARG B 1 157 ? -6.297 22.125 14.453 1 96.56 157 ARG B O 1
ATOM 3693 N N . LEU B 1 158 ? -7.695 20.391 14.531 1 96.44 158 LEU B N 1
ATOM 3694 C CA . LEU B 1 158 ? -8.859 21.266 14.406 1 96.44 158 LEU B CA 1
ATOM 3695 C C . LEU B 1 158 ? -9 22.156 15.633 1 96.44 158 LEU B C 1
ATOM 3697 O O . LEU B 1 158 ? -8.93 21.688 16.766 1 96.44 158 LEU B O 1
ATOM 3701 N N . ILE B 1 159 ? -9.109 23.438 15.328 1 95.19 159 ILE B N 1
ATOM 3702 C CA . ILE B 1 159 ? -9.312 24.375 16.422 1 95.19 159 ILE B CA 1
ATOM 3703 C C . ILE B 1 159 ? -10.789 24.422 16.797 1 95.19 159 ILE B C 1
ATOM 3705 O O . ILE B 1 159 ? -11.648 24.594 15.93 1 95.19 159 ILE B O 1
ATOM 3709 N N . THR B 1 160 ? -11.023 24.203 18.031 1 89.69 160 THR B N 1
ATOM 3710 C CA . THR B 1 160 ? -12.383 24.266 18.547 1 89.69 160 THR B CA 1
ATOM 3711 C C . THR B 1 160 ? -12.508 25.359 19.609 1 89.69 160 THR B C 1
ATOM 3713 O O . THR B 1 160 ? -11.508 25.844 20.125 1 89.69 160 THR B O 1
ATOM 3716 N N . THR B 1 161 ? -13.648 25.984 19.828 1 75.38 161 THR B N 1
ATOM 3717 C CA . THR B 1 161 ? -13.898 27.141 20.688 1 75.38 161 THR B CA 1
ATOM 3718 C C . THR B 1 161 ? -13.625 26.797 22.141 1 75.38 161 THR B C 1
ATOM 3720 O O . THR B 1 161 ? -13.141 27.641 22.906 1 75.38 161 THR B O 1
ATOM 3723 N N . GLY B 1 162 ? -13.609 25.578 22.406 1 77.69 162 GLY B N 1
ATOM 3724 C CA . GLY B 1 162 ? -13.562 25.281 23.828 1 77.69 162 GLY B CA 1
ATOM 3725 C C . GLY B 1 162 ? -14.32 26.281 24.672 1 77.69 162 GLY B C 1
ATOM 3726 O O . GLY B 1 162 ? -15.5 26.531 24.438 1 77.69 162 GLY B O 1
ATOM 3727 N N . ASP B 1 163 ? -13.656 27 25.641 1 80.12 163 ASP B N 1
ATOM 3728 C CA . ASP B 1 163 ? -14.258 27.969 26.562 1 80.12 163 ASP B CA 1
ATOM 3729 C C . ASP B 1 163 ? -14.07 29.391 26.078 1 80.12 163 ASP B C 1
ATOM 3731 O O . ASP B 1 163 ? -14.531 30.344 26.719 1 80.12 163 ASP B O 1
ATOM 3735 N N . VAL B 1 164 ? -13.516 29.516 24.906 1 86 164 VAL B N 1
ATOM 3736 C CA . VAL B 1 164 ? -13.25 30.844 24.359 1 86 164 VAL B CA 1
ATOM 3737 C C . VAL B 1 164 ? -14.25 31.156 23.266 1 86 164 VAL B C 1
ATOM 3739 O O . VAL B 1 164 ? -14.352 30.422 22.281 1 86 164 VAL B O 1
ATOM 3742 N N . PRO B 1 165 ? -15.039 32.188 23.5 1 91.81 165 PRO B N 1
ATOM 3743 C CA . PRO B 1 165 ? -16.109 32.469 22.547 1 91.81 165 PRO B CA 1
ATOM 3744 C C . PRO B 1 165 ? -15.617 33.156 21.281 1 91.81 165 PRO B C 1
ATOM 3746 O O . PRO B 1 165 ? -16.062 34.281 20.969 1 91.81 165 PRO B O 1
ATOM 3749 N N . ILE B 1 166 ? -14.797 32.531 20.578 1 93.81 166 ILE B N 1
ATOM 3750 C CA . ILE B 1 166 ? -14.43 32.969 19.234 1 93.81 166 ILE B CA 1
ATOM 3751 C C . ILE B 1 166 ? -15.508 32.562 18.234 1 93.81 166 ILE B C 1
ATOM 3753 O O . ILE B 1 166 ? -15.969 31.406 18.266 1 93.81 166 ILE B O 1
ATOM 3757 N N . PRO B 1 167 ? -15.891 33.5 17.422 1 93.75 167 PRO B N 1
ATOM 3758 C CA . PRO B 1 167 ? -16.906 33.125 16.438 1 93.75 167 PRO B CA 1
ATOM 3759 C C . PRO B 1 167 ? -16.516 31.891 15.648 1 93.75 167 PRO B C 1
ATOM 3761 O O . PRO B 1 167 ? -15.383 31.781 15.172 1 93.75 167 PRO B O 1
ATOM 3764 N N . HIS B 1 168 ? -17.484 31.031 15.445 1 93.19 168 HIS B N 1
ATOM 3765 C CA . HIS B 1 168 ? -17.25 29.766 14.773 1 93.19 168 HIS B CA 1
ATOM 3766 C C . HIS B 1 168 ? -16.797 29.984 13.328 1 93.19 168 HIS B C 1
ATOM 3768 O O . HIS B 1 168 ? -16.047 29.172 12.789 1 93.19 168 HIS B O 1
ATOM 3774 N N . VAL B 1 169 ? -17.266 30.969 12.727 1 95.12 169 VAL B N 1
ATOM 3775 C CA . VAL B 1 169 ? -16.969 31.234 11.328 1 95.12 169 VAL B CA 1
ATOM 3776 C C . VAL B 1 169 ? -15.469 31.469 11.156 1 95.12 169 VAL B C 1
ATOM 3778 O O . VAL B 1 169 ? -14.883 31.078 10.141 1 95.12 169 VAL B O 1
ATOM 3781 N N . ILE B 1 170 ? -14.836 32.094 12.133 1 96.69 170 ILE B N 1
ATOM 3782 C CA . ILE B 1 170 ? -13.406 32.344 12.086 1 96.69 170 ILE B CA 1
ATOM 3783 C C . ILE B 1 170 ? -12.625 31.047 12.188 1 96.69 170 ILE B C 1
ATOM 3785 O O . ILE B 1 170 ? -11.758 30.766 11.359 1 96.69 170 ILE B O 1
ATOM 3789 N N . LEU B 1 171 ? -12.969 30.25 13.18 1 96.44 171 LEU B N 1
ATOM 3790 C CA . LEU B 1 171 ? -12.281 28.984 13.406 1 96.44 171 LEU B CA 1
ATOM 3791 C C . LEU B 1 171 ? -12.5 28.031 12.234 1 96.44 171 LEU B C 1
ATOM 3793 O O . LEU B 1 171 ? -11.57 27.328 11.82 1 96.44 171 LEU B O 1
ATOM 3797 N N . ARG B 1 172 ? -13.695 28.016 11.758 1 96.25 172 ARG B N 1
ATOM 3798 C CA . ARG B 1 172 ? -14.008 27.172 10.602 1 96.25 172 ARG B CA 1
ATOM 3799 C C . ARG B 1 172 ? -13.148 27.562 9.398 1 96.25 172 ARG B C 1
ATOM 3801 O O . ARG B 1 172 ? -12.609 26.688 8.711 1 96.25 172 ARG B O 1
ATOM 3808 N N . ARG B 1 173 ? -13.023 28.844 9.172 1 97.38 173 ARG B N 1
ATOM 3809 C CA . ARG B 1 173 ? -12.219 29.328 8.055 1 97.38 173 ARG B CA 1
ATOM 3810 C C . ARG B 1 173 ? -10.758 28.922 8.227 1 97.38 173 ARG B C 1
ATOM 3812 O O . ARG B 1 173 ? -10.125 28.453 7.277 1 97.38 173 ARG B O 1
ATOM 3819 N N . ILE B 1 174 ? -10.211 29.094 9.375 1 97.94 174 ILE B N 1
ATOM 3820 C CA . ILE B 1 174 ? -8.828 28.719 9.656 1 97.94 174 ILE B CA 1
ATOM 3821 C C . ILE B 1 174 ? -8.641 27.219 9.422 1 97.94 174 ILE B C 1
ATOM 3823 O O . ILE B 1 174 ? -7.707 26.812 8.727 1 97.94 174 ILE B O 1
ATOM 3827 N N . ASN B 1 175 ? -9.57 26.406 9.984 1 98 175 ASN B N 1
ATOM 3828 C CA . ASN B 1 175 ? -9.5 24.969 9.844 1 98 175 ASN B CA 1
ATOM 3829 C C . ASN B 1 175 ? -9.594 24.531 8.383 1 98 175 ASN B C 1
ATOM 3831 O O . ASN B 1 175 ? -8.844 23.656 7.941 1 98 175 ASN B O 1
ATOM 3835 N N . GLU B 1 176 ? -10.484 25.156 7.672 1 97.94 176 GLU B N 1
ATOM 3836 C CA . GLU B 1 176 ? -10.68 24.812 6.266 1 97.94 176 GLU B CA 1
ATOM 3837 C C . GLU B 1 176 ? -9.453 25.156 5.43 1 97.94 176 GLU B C 1
ATOM 3839 O O . GLU B 1 176 ? -9.023 24.359 4.594 1 97.94 176 GLU B O 1
ATOM 3844 N N . GLU B 1 177 ? -8.914 26.328 5.68 1 98.19 177 GLU B N 1
ATOM 3845 C CA . GLU B 1 177 ? -7.734 26.766 4.93 1 98.19 177 GLU B CA 1
ATOM 3846 C C . GLU B 1 177 ? -6.527 25.891 5.246 1 98.19 177 GLU B C 1
ATOM 3848 O O . GLU B 1 177 ? -5.758 25.531 4.352 1 98.19 177 GLU B O 1
ATOM 3853 N N . ARG B 1 178 ? -6.309 25.562 6.473 1 98.44 178 ARG B N 1
ATOM 3854 C CA . ARG B 1 178 ? -5.219 24.672 6.871 1 98.44 178 ARG B CA 1
ATOM 3855 C C . ARG B 1 178 ? -5.348 23.312 6.199 1 98.44 178 ARG B C 1
ATOM 3857 O O . ARG B 1 178 ? -4.391 22.812 5.605 1 98.44 178 ARG B O 1
ATOM 3864 N N . GLN B 1 179 ? -6.539 22.781 6.301 1 98.44 179 GLN B N 1
ATOM 3865 C CA . GLN B 1 179 ? -6.77 21.453 5.734 1 98.44 179 GLN B CA 1
ATOM 3866 C C . GLN B 1 179 ? -6.598 21.469 4.219 1 98.44 179 GLN B C 1
ATOM 3868 O O . GLN B 1 179 ? -6.078 20.516 3.643 1 98.44 179 GLN B O 1
ATOM 3873 N N . SER B 1 180 ? -7.07 22.516 3.607 1 98.25 180 SER B N 1
ATOM 3874 C CA . SER B 1 180 ? -6.926 22.641 2.16 1 98.25 180 SER B CA 1
ATOM 3875 C C . SER B 1 180 ? -5.457 22.672 1.752 1 98.25 180 SER B C 1
ATOM 3877 O O . SER B 1 180 ? -5.059 22 0.794 1 98.25 180 SER B O 1
ATOM 3879 N N . ALA B 1 181 ? -4.68 23.453 2.465 1 98.62 181 ALA B N 1
ATOM 3880 C CA . ALA B 1 181 ? -3.248 23.547 2.186 1 98.62 181 ALA B CA 1
ATOM 3881 C C . ALA B 1 181 ? -2.551 22.203 2.371 1 98.62 181 ALA B C 1
ATOM 3883 O O . ALA B 1 181 ? -1.789 21.781 1.504 1 98.62 181 ALA B O 1
ATOM 3884 N N . LEU B 1 182 ? -2.836 21.547 3.432 1 98.75 182 LEU B N 1
ATOM 3885 C CA . LEU B 1 182 ? -2.223 20.25 3.73 1 98.75 182 LEU B CA 1
ATOM 3886 C C . LEU B 1 182 ? -2.672 19.188 2.73 1 98.75 182 LEU B C 1
ATOM 3888 O O . LEU B 1 182 ? -1.883 18.328 2.338 1 98.75 182 LEU B O 1
ATOM 3892 N N . ALA B 1 183 ? -3.938 19.281 2.348 1 98.69 183 ALA B N 1
ATOM 3893 C CA . ALA B 1 183 ? -4.453 18.344 1.346 1 98.69 183 ALA B CA 1
ATOM 3894 C C . ALA B 1 183 ? -3.666 18.453 0.042 1 98.69 183 ALA B C 1
ATOM 3896 O O . ALA B 1 183 ? -3.361 17.438 -0.594 1 98.69 183 ALA B O 1
ATOM 3897 N N . GLN B 1 184 ? -3.379 19.656 -0.336 1 98.56 184 GLN B N 1
ATOM 3898 C CA . GLN B 1 184 ? -2.623 19.859 -1.566 1 98.56 184 GLN B CA 1
ATOM 3899 C C . GLN B 1 184 ? -1.23 19.234 -1.47 1 98.56 184 GLN B C 1
ATOM 3901 O O . GLN B 1 184 ? -0.771 18.578 -2.406 1 98.56 184 GLN B O 1
ATOM 3906 N N . ILE B 1 185 ? -0.599 19.422 -0.353 1 98.69 185 ILE B N 1
ATOM 3907 C CA . ILE B 1 185 ? 0.76 18.922 -0.153 1 98.69 185 ILE B CA 1
ATOM 3908 C C . ILE B 1 185 ? 0.761 17.391 -0.156 1 98.69 185 ILE B C 1
ATOM 3910 O O . ILE B 1 185 ? 1.503 16.766 -0.917 1 98.69 185 ILE B O 1
ATOM 3914 N N . PHE B 1 186 ? -0.094 16.781 0.628 1 98.75 186 PHE B N 1
ATOM 3915 C CA . PHE B 1 186 ? -0.073 15.336 0.802 1 98.75 186 PHE B CA 1
ATOM 3916 C C . PHE B 1 186 ? -0.624 14.633 -0.434 1 98.75 186 PHE B C 1
ATOM 3918 O O . PHE B 1 186 ? -0.165 13.547 -0.793 1 98.75 186 PHE B O 1
ATOM 3925 N N . SER B 1 187 ? -1.617 15.273 -1.073 1 98.56 187 SER B N 1
ATOM 3926 C CA . SER B 1 187 ? -2.098 14.703 -2.33 1 98.56 187 SER B CA 1
ATOM 3927 C C . SER B 1 187 ? -0.987 14.648 -3.373 1 98.56 187 SER B C 1
ATOM 3929 O O . SER B 1 187 ? -0.844 13.656 -4.086 1 98.56 187 SER B O 1
ATOM 3931 N N . LYS B 1 188 ? -0.221 15.727 -3.461 1 98.69 188 LYS B N 1
ATOM 3932 C CA . LYS B 1 188 ? 0.871 15.773 -4.43 1 98.69 188 LYS B CA 1
ATOM 3933 C C . LYS B 1 188 ? 1.945 14.742 -4.09 1 98.69 188 LYS B C 1
ATOM 3935 O O . LYS B 1 188 ? 2.533 14.133 -4.988 1 98.69 188 LYS B O 1
ATOM 3940 N N . LEU B 1 189 ? 2.238 14.57 -2.814 1 98.44 189 LEU B N 1
ATOM 3941 C CA . LEU B 1 189 ? 3.215 13.578 -2.377 1 98.44 189 LEU B CA 1
ATOM 3942 C C . LEU B 1 189 ? 2.797 12.172 -2.805 1 98.44 189 LEU B C 1
ATOM 3944 O O . LEU B 1 189 ? 3.602 11.422 -3.363 1 98.44 189 LEU B O 1
ATOM 3948 N N . TYR B 1 190 ? 1.607 11.844 -2.572 1 98.25 190 TYR B N 1
ATOM 3949 C CA . TYR B 1 190 ? 1.117 10.508 -2.898 1 98.25 190 TYR B CA 1
ATOM 3950 C C . TYR B 1 190 ? 0.963 10.336 -4.406 1 98.25 190 TYR B C 1
ATOM 3952 O O . TYR B 1 190 ? 1.164 9.242 -4.938 1 98.25 190 TYR B O 1
ATOM 3960 N N . GLU B 1 191 ? 0.576 11.43 -5.074 1 98.19 191 GLU B N 1
ATOM 3961 C CA . GLU B 1 191 ? 0.593 11.406 -6.531 1 98.19 191 GLU B CA 1
ATOM 3962 C C . GLU B 1 191 ? 1.997 11.133 -7.062 1 98.19 191 GLU B C 1
ATOM 3964 O O . GLU B 1 191 ? 2.166 10.375 -8.023 1 98.19 191 GLU B O 1
ATOM 3969 N N . LEU B 1 192 ? 2.91 11.781 -6.449 1 98.31 192 LEU B N 1
ATOM 3970 C CA . LEU B 1 192 ? 4.301 11.594 -6.848 1 98.31 192 LEU B CA 1
ATOM 3971 C C . LEU B 1 192 ? 4.734 10.148 -6.656 1 98.31 192 LEU B C 1
ATOM 3973 O O . LEU B 1 192 ? 5.43 9.586 -7.504 1 98.31 192 LEU B O 1
ATOM 3977 N N . LEU B 1 193 ? 4.367 9.5 -5.543 1 98 193 LEU B N 1
ATOM 3978 C CA . LEU B 1 193 ? 4.629 8.086 -5.309 1 98 193 LEU B CA 1
ATOM 3979 C C . LEU B 1 193 ? 4.137 7.238 -6.477 1 98 193 LEU B C 1
ATOM 3981 O O . LEU B 1 193 ? 4.879 6.406 -7.004 1 98 193 LEU B O 1
ATOM 3985 N N . ASN B 1 194 ? 2.949 7.531 -6.898 1 97.19 194 ASN B N 1
ATOM 3986 C CA . ASN B 1 194 ? 2.326 6.773 -7.98 1 97.19 194 ASN B CA 1
ATOM 3987 C C . ASN B 1 194 ? 3.01 7.043 -9.32 1 97.19 194 ASN B C 1
ATOM 3989 O O . ASN B 1 194 ? 3.258 6.113 -10.094 1 97.19 194 ASN B O 1
ATOM 3993 N N . THR B 1 195 ? 3.285 8.273 -9.539 1 97.62 195 THR B N 1
ATOM 3994 C CA . THR B 1 195 ? 3.906 8.664 -10.797 1 97.62 195 THR B CA 1
ATOM 3995 C C . THR B 1 195 ? 5.301 8.062 -10.922 1 97.62 195 THR B C 1
ATOM 3997 O O . THR B 1 195 ? 5.664 7.539 -11.984 1 97.62 195 THR B O 1
ATOM 4000 N N . LEU B 1 196 ? 6.051 8.148 -9.859 1 98.06 196 LEU B N 1
ATOM 4001 C CA . LEU B 1 196 ? 7.402 7.602 -9.875 1 98.06 196 LEU B CA 1
ATOM 4002 C C . LEU B 1 196 ? 7.371 6.09 -10.078 1 98.06 196 LEU B C 1
ATOM 4004 O O . LEU B 1 196 ? 8.289 5.52 -10.672 1 98.06 196 LEU B O 1
ATOM 4008 N N . CYS B 1 197 ? 6.363 5.445 -9.586 1 97.62 197 CYS B N 1
ATOM 4009 C CA . CYS B 1 197 ? 6.23 3.996 -9.703 1 97.62 197 CYS B CA 1
ATOM 4010 C C . CYS B 1 197 ? 5.859 3.598 -11.125 1 97.62 197 CYS B C 1
ATOM 4012 O O . CYS B 1 197 ? 6.332 2.576 -11.633 1 97.62 197 CYS B O 1
ATOM 4014 N N . GLN B 1 198 ? 5.109 4.391 -11.836 1 94.94 198 GLN B N 1
ATOM 4015 C CA . GLN B 1 198 ? 4.512 4.004 -13.117 1 94.94 198 GLN B CA 1
ATOM 4016 C C . GLN B 1 198 ? 5.301 4.586 -14.281 1 94.94 198 GLN B C 1
ATOM 4018 O O . GLN B 1 198 ? 5.238 4.066 -15.398 1 94.94 198 GLN B O 1
ATOM 4023 N N . GLU B 1 199 ? 5.977 5.664 -14 1 87.62 199 GLU B N 1
ATOM 4024 C CA . GLU B 1 199 ? 6.645 6.395 -15.078 1 87.62 199 GLU B CA 1
ATOM 4025 C C . GLU B 1 199 ? 8.102 6.684 -14.727 1 87.62 199 GLU B C 1
ATOM 4027 O O . GLU B 1 199 ? 8.492 6.598 -13.562 1 87.62 199 GLU B O 1
ATOM 4032 N N . SER B 1 200 ? 8.852 6.883 -15.758 1 87.56 200 SER B N 1
ATOM 4033 C CA . SER B 1 200 ? 10.234 7.328 -15.641 1 87.56 200 SER B CA 1
ATOM 4034 C C . SER B 1 200 ? 10.484 8.578 -16.484 1 87.56 200 SER B C 1
ATOM 4036 O O . SER B 1 200 ? 10.875 8.477 -17.641 1 87.56 200 SER B O 1
ATOM 4038 N N . GLU B 1 201 ? 10.219 9.68 -15.883 1 87.12 201 GLU B N 1
ATOM 4039 C CA . GLU B 1 201 ? 10.352 10.945 -16.594 1 87.12 201 GLU B CA 1
ATOM 4040 C C . GLU B 1 201 ? 11.812 11.234 -16.938 1 87.12 201 GLU B C 1
ATOM 4042 O O . GLU B 1 201 ? 12.117 11.672 -18.047 1 87.12 201 GLU B O 1
ATOM 4047 N N . CYS B 1 202 ? 12.672 11.016 -16.109 1 92.62 202 CYS B N 1
ATOM 4048 C CA . CYS B 1 202 ? 14.094 11.266 -16.281 1 92.62 202 CYS B CA 1
ATOM 4049 C C . CYS B 1 202 ? 14.828 9.992 -16.703 1 92.62 202 CYS B C 1
ATOM 4051 O O . CYS B 1 202 ? 15.258 9.859 -17.844 1 92.62 202 CYS B O 1
ATOM 4053 N N . SER B 1 203 ? 14.977 9.055 -15.953 1 93.94 203 SER B N 1
ATOM 4054 C CA . SER B 1 203 ? 15.547 7.738 -16.219 1 93.94 203 SER B CA 1
ATOM 4055 C C . SER B 1 203 ? 14.961 6.684 -15.289 1 93.94 203 SER B C 1
ATOM 4057 O O . SER B 1 203 ? 14.328 7.02 -14.281 1 93.94 203 SER B O 1
ATOM 4059 N N . TYR B 1 204 ? 15.109 5.52 -15.695 1 95.81 204 TYR B N 1
ATOM 4060 C CA . TYR B 1 204 ? 14.648 4.418 -14.852 1 95.81 204 TYR B CA 1
ATOM 4061 C C . TYR B 1 204 ? 15.328 4.461 -13.492 1 95.81 204 TYR B C 1
ATOM 4063 O O . TYR B 1 204 ? 14.672 4.262 -12.461 1 95.81 204 TYR B O 1
ATOM 4071 N N . GLU B 1 205 ? 16.594 4.707 -13.477 1 95.06 205 GLU B N 1
ATOM 4072 C CA . GLU B 1 205 ? 17.375 4.785 -12.242 1 95.06 205 GLU B CA 1
ATOM 4073 C C . GLU B 1 205 ? 16.891 5.941 -11.359 1 95.06 205 GLU B C 1
ATOM 4075 O O . GLU B 1 205 ? 16.719 5.773 -10.156 1 95.06 205 GLU B O 1
ATOM 4080 N N . CYS B 1 206 ? 16.641 7.047 -11.977 1 95.62 206 CYS B N 1
ATOM 4081 C CA . CYS B 1 206 ? 16.219 8.242 -11.258 1 95.62 206 CYS B CA 1
ATOM 4082 C C . CYS B 1 206 ? 14.867 8.023 -10.578 1 95.62 206 CYS B C 1
ATOM 4084 O O . CYS B 1 206 ? 14.719 8.266 -9.383 1 95.62 206 CYS B O 1
ATOM 4086 N N . SER B 1 207 ? 13.875 7.543 -11.383 1 97.5 207 SER B N 1
ATOM 4087 C CA . SER B 1 207 ? 12.547 7.316 -10.82 1 97.5 207 SER B CA 1
ATOM 4088 C C . SER B 1 207 ? 12.578 6.246 -9.734 1 97.5 207 SER B C 1
ATOM 4090 O O . SER B 1 207 ? 11.852 6.34 -8.742 1 97.5 207 SER B O 1
ATOM 4092 N N . SER B 1 208 ? 13.445 5.254 -9.906 1 97.81 208 SER B N 1
ATOM 4093 C CA . SER B 1 208 ? 13.531 4.176 -8.922 1 97.81 208 SER B CA 1
ATOM 4094 C C . SER B 1 208 ? 14.094 4.676 -7.602 1 97.81 208 SER B C 1
ATOM 4096 O O . SER B 1 208 ? 13.539 4.398 -6.535 1 97.81 208 SER B O 1
ATOM 4098 N N . ILE B 1 209 ? 15.203 5.402 -7.688 1 97.56 209 ILE B N 1
ATOM 4099 C CA . ILE B 1 209 ? 15.852 5.824 -6.453 1 97.56 209 ILE B CA 1
ATOM 4100 C C . ILE B 1 209 ? 14.984 6.863 -5.742 1 97.56 209 ILE B C 1
ATOM 4102 O O . ILE B 1 209 ? 14.914 6.883 -4.512 1 97.56 209 ILE B O 1
ATOM 4106 N N . LEU B 1 210 ? 14.305 7.727 -6.52 1 98.25 210 LEU B N 1
ATOM 4107 C CA . LEU B 1 210 ? 13.414 8.711 -5.918 1 98.25 210 LEU B CA 1
ATOM 4108 C C . LEU B 1 210 ? 12.203 8.039 -5.277 1 98.25 210 LEU B C 1
ATOM 4110 O O . LEU B 1 210 ? 11.781 8.414 -4.18 1 98.25 210 LEU B O 1
ATOM 4114 N N . LEU B 1 211 ? 11.656 7.062 -5.969 1 98.44 211 LEU B N 1
ATOM 4115 C CA . LEU B 1 211 ? 10.531 6.309 -5.43 1 98.44 211 LEU B CA 1
ATOM 4116 C C . LEU B 1 211 ? 10.898 5.645 -4.109 1 98.44 211 LEU B C 1
ATOM 4118 O O . LEU B 1 211 ? 10.188 5.785 -3.115 1 98.44 211 LEU B O 1
ATOM 4122 N N . GLY B 1 212 ? 12.016 4.93 -4.105 1 98.5 212 GLY B N 1
ATOM 4123 C CA . GLY B 1 212 ? 12.461 4.27 -2.889 1 98.5 212 GLY B CA 1
ATOM 4124 C C . GLY B 1 212 ? 12.719 5.234 -1.747 1 98.5 212 GLY B C 1
ATOM 4125 O O . GLY B 1 212 ? 12.32 4.977 -0.608 1 98.5 212 GLY B O 1
ATOM 4126 N N . SER B 1 213 ? 13.375 6.316 -2.047 1 98.12 213 SER B N 1
ATOM 4127 C CA . SER B 1 213 ? 13.672 7.305 -1.015 1 98.12 213 SER B CA 1
ATOM 4128 C C . SER B 1 213 ? 12.398 7.922 -0.45 1 98.12 213 SER B C 1
ATOM 4130 O O . SER B 1 213 ? 12.289 8.141 0.759 1 98.12 213 SER B O 1
ATOM 4132 N N . LEU B 1 214 ? 11.477 8.227 -1.364 1 98.44 214 LEU B N 1
ATOM 4133 C CA . LEU B 1 214 ? 10.203 8.789 -0.915 1 98.44 214 LEU B CA 1
ATOM 4134 C C . LEU B 1 214 ? 9.461 7.801 -0.024 1 98.44 214 LEU B C 1
ATOM 4136 O O . LEU B 1 214 ? 8.922 8.18 1.019 1 98.44 214 LEU B O 1
ATOM 4140 N N . MET B 1 215 ? 9.453 6.555 -0.429 1 98.25 215 MET B N 1
ATOM 4141 C CA . MET B 1 215 ? 8.812 5.516 0.371 1 98.25 215 MET B CA 1
ATOM 4142 C C . MET B 1 215 ? 9.43 5.434 1.76 1 98.25 215 MET B C 1
ATOM 4144 O O . MET B 1 215 ? 8.719 5.352 2.762 1 98.25 215 MET B O 1
ATOM 4148 N N . LYS B 1 216 ? 10.695 5.453 1.831 1 98.19 216 LYS B N 1
ATOM 4149 C CA . LYS B 1 216 ? 11.414 5.383 3.1 1 98.19 216 LYS B CA 1
ATOM 4150 C C . LYS B 1 216 ? 11.062 6.566 3.996 1 98.19 216 LYS B C 1
ATOM 4152 O O . LYS B 1 216 ? 10.82 6.395 5.191 1 98.19 216 LYS B O 1
ATOM 4157 N N . GLU B 1 217 ? 11.016 7.738 3.416 1 98.12 217 GLU B N 1
ATOM 4158 C CA . GLU B 1 217 ? 10.711 8.953 4.168 1 98.12 217 GLU B CA 1
ATOM 4159 C C . GLU B 1 217 ? 9.297 8.898 4.742 1 98.12 217 GLU B C 1
ATOM 4161 O O . GLU B 1 217 ? 9.078 9.25 5.906 1 98.12 217 GLU B O 1
ATOM 4166 N N . LEU B 1 218 ? 8.359 8.477 3.93 1 98.19 218 LEU B N 1
ATOM 4167 C CA . LEU B 1 218 ? 6.977 8.406 4.379 1 98.19 218 LEU B CA 1
ATOM 4168 C C . LEU B 1 218 ? 6.793 7.301 5.41 1 98.19 218 LEU B C 1
ATOM 4170 O O . LEU B 1 218 ? 6.027 7.457 6.363 1 98.19 218 LEU B O 1
ATOM 4174 N N . ASP B 1 219 ? 7.512 6.223 5.199 1 97.88 219 ASP B N 1
ATOM 4175 C CA . ASP B 1 219 ? 7.426 5.109 6.141 1 97.88 219 ASP B CA 1
ATOM 4176 C C . ASP B 1 219 ? 7.977 5.504 7.512 1 97.88 219 ASP B C 1
ATOM 4178 O O . ASP B 1 219 ? 7.363 5.215 8.539 1 97.88 219 ASP B O 1
ATOM 4182 N N . LYS B 1 220 ? 9.102 6.109 7.539 1 96.69 220 LYS B N 1
ATOM 4183 C CA . LYS B 1 220 ? 9.742 6.566 8.766 1 96.69 220 LYS B CA 1
ATOM 4184 C C . LYS B 1 220 ? 8.812 7.453 9.578 1 96.69 220 LYS B C 1
ATOM 4186 O O . LYS B 1 220 ? 8.867 7.465 10.812 1 96.69 220 LYS B O 1
ATOM 4191 N N . ARG B 1 221 ? 7.914 8.133 8.938 1 96.69 221 ARG B N 1
ATOM 4192 C CA . ARG B 1 221 ? 7.035 9.102 9.586 1 96.69 221 ARG B CA 1
ATOM 4193 C C . ARG B 1 221 ? 5.652 8.516 9.836 1 96.69 221 ARG B C 1
ATOM 4195 O O . ARG B 1 221 ? 4.762 9.203 10.336 1 96.69 221 ARG B O 1
ATOM 4202 N N . GLY B 1 222 ? 5.488 7.25 9.367 1 96.69 222 GLY B N 1
ATOM 4203 C CA . GLY B 1 222 ? 4.27 6.52 9.656 1 96.69 222 GLY B CA 1
ATOM 4204 C C . GLY B 1 222 ? 3.096 6.945 8.797 1 96.69 222 GLY B C 1
ATOM 4205 O O . GLY B 1 222 ? 1.938 6.719 9.156 1 96.69 222 GLY B O 1
ATOM 4206 N N . ILE B 1 223 ? 3.385 7.598 7.656 1 97.5 223 ILE B N 1
ATOM 4207 C CA . ILE B 1 223 ? 2.27 8.102 6.863 1 97.5 223 ILE B CA 1
ATOM 4208 C C . ILE B 1 223 ? 2.266 7.43 5.492 1 97.5 223 ILE B C 1
ATOM 4210 O O . ILE B 1 223 ? 1.551 7.859 4.582 1 97.5 223 ILE B O 1
ATOM 4214 N N . LEU B 1 224 ? 3.131 6.438 5.309 1 97.31 224 LEU B N 1
ATOM 4215 C CA . LEU B 1 224 ? 3.104 5.664 4.07 1 97.31 224 LEU B CA 1
ATOM 4216 C C . LEU B 1 224 ? 1.862 4.781 4.008 1 97.31 224 LEU B C 1
ATOM 4218 O O . LEU B 1 224 ? 1.125 4.809 3.02 1 97.31 224 LEU B O 1
ATOM 4222 N N . LYS B 1 225 ? 1.67 3.938 5.027 1 93.62 225 LYS B N 1
ATOM 4223 C CA . LYS B 1 225 ? 0.504 3.074 5.188 1 93.62 225 LYS B CA 1
ATOM 4224 C C . LYS B 1 225 ? 0.063 3.01 6.648 1 93.62 225 LYS B C 1
ATOM 4226 O O . LYS B 1 225 ? 0.791 2.498 7.5 1 93.62 225 LYS B O 1
ATOM 4231 N N . PRO B 1 226 ? -1.05 3.621 7.016 1 96.38 226 PRO B N 1
ATOM 4232 C CA . PRO B 1 226 ? -1.999 4.273 6.109 1 96.38 226 PRO B CA 1
ATOM 4233 C C . PRO B 1 226 ? -1.565 5.68 5.711 1 96.38 226 PRO B C 1
ATOM 4235 O O . PRO B 1 226 ? -0.761 6.305 6.41 1 96.38 226 PRO B O 1
ATOM 4238 N N . GLN B 1 227 ? -2.037 6.129 4.582 1 97.38 227 GLN B N 1
ATOM 4239 C CA . GLN B 1 227 ? -1.834 7.516 4.168 1 97.38 227 GLN B CA 1
ATOM 4240 C C . GLN B 1 227 ? -2.523 8.484 5.125 1 97.38 227 GLN B C 1
ATOM 4242 O O . GLN B 1 227 ? -3.557 8.156 5.711 1 97.38 227 GLN B O 1
ATOM 4247 N N . ILE B 1 228 ? -1.965 9.547 5.25 1 97.62 228 ILE B N 1
ATOM 4248 C CA . ILE B 1 228 ? -2.578 10.555 6.109 1 97.62 228 ILE B CA 1
ATOM 4249 C C . ILE B 1 228 ? -3.805 11.141 5.422 1 97.62 228 ILE B C 1
ATOM 4251 O O . ILE B 1 228 ? -3.799 11.359 4.207 1 97.62 228 ILE B O 1
ATOM 4255 N N . LYS B 1 229 ? -4.832 11.344 6.215 1 97.19 229 LYS B N 1
ATOM 4256 C CA . LYS B 1 229 ? -6.086 11.883 5.699 1 97.19 229 LYS B CA 1
ATOM 4257 C C . LYS B 1 229 ? -6.527 13.102 6.496 1 97.19 229 LYS B C 1
ATOM 4259 O O . LYS B 1 229 ? -5.973 13.391 7.555 1 97.19 229 LYS B O 1
ATOM 4264 N N . LYS B 1 230 ? -7.5 13.82 5.926 1 97.19 230 LYS B N 1
ATOM 4265 C CA . LYS B 1 230 ? -8.148 14.891 6.676 1 97.19 230 LYS B CA 1
ATOM 4266 C C . LYS B 1 230 ? -8.609 14.406 8.047 1 97.19 230 LYS B C 1
ATOM 4268 O O . LYS B 1 230 ? -9.109 13.289 8.18 1 97.19 230 LYS B O 1
ATOM 4273 N N . PRO B 1 231 ? -8.422 15.297 9.156 1 97.75 231 PRO B N 1
ATOM 4274 C CA . PRO B 1 231 ? -8.062 16.719 9.156 1 97.75 231 PRO B CA 1
ATOM 4275 C C . PRO B 1 231 ? -6.562 16.953 9.297 1 97.75 231 PRO B C 1
ATOM 4277 O O . PRO B 1 231 ? -6.137 18.031 9.711 1 97.75 231 PRO B O 1
ATOM 4280 N N . PHE B 1 232 ? -5.699 15.82 9 1 98.12 232 PHE B N 1
ATOM 4281 C CA . PHE B 1 232 ? -4.242 15.875 8.984 1 98.12 232 PHE B CA 1
ATOM 4282 C C . PHE B 1 232 ? -3.691 16.156 10.375 1 98.12 232 PHE B C 1
ATOM 4284 O O . PHE B 1 232 ? -2.859 17.047 10.555 1 98.12 232 PHE B O 1
ATOM 4291 N N . GLU B 1 233 ? -4.227 15.328 11.289 1 97.19 233 GLU B N 1
ATOM 4292 C CA . GLU B 1 233 ? -3.828 15.453 12.688 1 97.19 233 GLU B CA 1
ATOM 4293 C C . GLU B 1 233 ? -2.318 15.305 12.852 1 97.19 233 GLU B C 1
ATOM 4295 O O . GLU B 1 233 ? -1.717 14.391 12.281 1 97.19 233 GLU B O 1
ATOM 4300 N N . GLY B 1 234 ? -1.74 16.266 13.586 1 96.88 234 GLY B N 1
ATOM 4301 C CA . GLY B 1 234 ? -0.321 16.188 13.891 1 96.88 234 GLY B CA 1
ATOM 4302 C C . GLY B 1 234 ? 0.542 16.984 12.93 1 96.88 234 GLY B C 1
ATOM 4303 O O . GLY B 1 234 ? 1.748 17.125 13.141 1 96.88 234 GLY B O 1
ATOM 4304 N N . TYR B 1 235 ? -0.109 17.484 11.922 1 97.75 235 TYR B N 1
ATOM 4305 C CA . TYR B 1 235 ? 0.652 18.266 10.945 1 97.75 235 TYR B CA 1
ATOM 4306 C C . TYR B 1 235 ? 0.1 19.672 10.82 1 97.75 235 TYR B C 1
ATOM 4308 O O . TYR B 1 235 ? -1.111 19.891 10.906 1 97.75 235 TYR B O 1
ATOM 4316 N N . ASN B 1 236 ? 0.92 20.594 10.703 1 98.19 236 ASN B N 1
ATOM 4317 C CA . ASN B 1 236 ? 0.604 21.969 10.297 1 98.19 236 ASN B CA 1
ATOM 4318 C C . ASN B 1 236 ? 1.314 22.344 9 1 98.19 236 ASN B C 1
ATOM 4320 O O . ASN B 1 236 ? 2.119 21.562 8.484 1 98.19 236 ASN B O 1
ATOM 4324 N N . ILE B 1 237 ? 1.031 23.422 8.43 1 98.19 237 ILE B N 1
ATOM 4325 C CA . ILE B 1 237 ? 1.553 23.797 7.121 1 98.19 237 ILE B CA 1
ATOM 4326 C C . ILE B 1 237 ? 3.068 23.969 7.199 1 98.19 237 ILE B C 1
ATOM 4328 O O . ILE B 1 237 ? 3.801 23.438 6.359 1 98.19 237 ILE B O 1
ATOM 4332 N N . ALA B 1 238 ? 3.52 24.609 8.25 1 97.44 238 ALA B N 1
ATOM 4333 C CA . ALA B 1 238 ? 4.949 24.859 8.406 1 97.44 238 ALA B CA 1
ATOM 4334 C C . ALA B 1 238 ? 5.734 23.562 8.531 1 97.44 238 ALA B C 1
ATOM 4336 O O . ALA B 1 238 ? 6.773 23.391 7.887 1 97.44 238 ALA B O 1
ATOM 4337 N N . SER B 1 239 ? 5.273 22.688 9.32 1 96.94 239 SER B N 1
ATOM 4338 C CA . SER B 1 239 ? 5.969 21.422 9.539 1 96.94 239 SER B CA 1
ATOM 4339 C C . SER B 1 239 ? 5.934 20.547 8.297 1 96.94 239 SER B C 1
ATOM 4341 O O . SER B 1 239 ? 6.883 19.812 8.023 1 96.94 239 SER B O 1
ATOM 4343 N N . ALA B 1 240 ? 4.84 20.562 7.562 1 98.38 240 ALA B N 1
ATOM 4344 C CA . ALA B 1 240 ? 4.734 19.781 6.328 1 98.38 240 ALA B CA 1
ATOM 4345 C C . ALA B 1 240 ? 5.746 20.266 5.289 1 98.38 240 ALA B C 1
ATOM 4347 O O . ALA B 1 240 ? 6.402 19.453 4.633 1 98.38 240 ALA B O 1
ATOM 4348 N N . VAL B 1 241 ? 5.855 21.562 5.199 1 98 241 VAL B N 1
ATOM 4349 C CA . VAL B 1 241 ? 6.816 22.156 4.273 1 98 241 VAL B CA 1
ATOM 4350 C C . VAL B 1 241 ? 8.234 21.781 4.703 1 98 241 VAL B C 1
ATOM 4352 O O . VAL B 1 241 ? 9.055 21.375 3.879 1 98 241 VAL B O 1
ATOM 4355 N N . LYS B 1 242 ? 8.492 21.938 5.926 1 97.38 242 LYS B N 1
ATOM 4356 C CA . LYS B 1 242 ? 9.805 21.594 6.465 1 97.38 242 LYS B CA 1
ATOM 4357 C C . LYS B 1 242 ? 10.125 20.125 6.238 1 97.38 242 LYS B C 1
ATOM 4359 O O . LYS B 1 242 ? 11.266 19.766 5.918 1 97.38 242 LYS B O 1
ATOM 4364 N N . MET B 1 243 ? 9.172 19.312 6.426 1 97.75 243 MET B N 1
ATOM 4365 C CA . MET B 1 243 ? 9.32 17.875 6.203 1 97.75 243 MET B CA 1
ATOM 4366 C C . MET B 1 243 ? 9.805 17.594 4.781 1 97.75 243 MET B C 1
ATOM 4368 O O . MET B 1 243 ? 10.781 16.875 4.586 1 97.75 243 MET B O 1
ATOM 4372 N N . ILE B 1 244 ? 9.195 18.219 3.793 1 98.19 244 ILE B N 1
ATOM 4373 C CA . ILE B 1 244 ? 9.539 18.016 2.389 1 98.19 244 ILE B CA 1
ATOM 4374 C C . ILE B 1 244 ? 10.945 18.531 2.125 1 98.19 244 ILE B C 1
ATOM 4376 O O . ILE B 1 244 ? 11.742 17.875 1.454 1 98.19 244 ILE B O 1
ATOM 4380 N N . ASP B 1 245 ? 11.242 19.625 2.74 1 96.69 245 ASP B N 1
ATOM 4381 C CA . ASP B 1 245 ? 12.539 20.25 2.531 1 96.69 245 ASP B CA 1
ATOM 4382 C C . ASP B 1 245 ? 13.664 19.406 3.123 1 96.69 245 ASP B C 1
ATOM 4384 O O . ASP B 1 245 ? 14.812 19.5 2.691 1 96.69 245 ASP B O 1
ATOM 4388 N N . THR B 1 246 ? 13.328 18.578 4.074 1 96.5 246 THR B N 1
ATOM 4389 C CA . THR B 1 246 ? 14.359 17.844 4.797 1 96.5 246 THR B CA 1
ATOM 4390 C C . THR B 1 246 ? 14.406 16.391 4.34 1 96.5 246 THR B C 1
ATOM 4392 O O . THR B 1 246 ? 15.117 15.57 4.926 1 96.5 246 THR B O 1
ATOM 4395 N N . PHE B 1 247 ? 13.609 16.062 3.355 1 97.12 247 PHE B N 1
ATOM 4396 C CA . PHE B 1 247 ? 13.695 14.727 2.799 1 97.12 247 PHE B CA 1
ATOM 4397 C C . PHE B 1 247 ? 15.125 14.406 2.385 1 97.12 247 PHE B C 1
ATOM 4399 O O . PHE B 1 247 ? 15.82 15.258 1.826 1 97.12 247 PHE B O 1
ATOM 4406 N N . ALA B 1 248 ? 15.531 13.188 2.674 1 95.12 248 ALA B N 1
ATOM 4407 C CA . ALA B 1 248 ? 16.844 12.727 2.238 1 95.12 248 ALA B CA 1
ATOM 4408 C C . ALA B 1 248 ? 16.953 12.711 0.715 1 95.12 248 ALA B C 1
ATOM 4410 O O . ALA B 1 248 ? 16 12.32 0.028 1 95.12 248 ALA B O 1
ATOM 4411 N N . SER B 1 249 ? 18 13.203 0.166 1 93.19 249 SER B N 1
ATOM 4412 C CA . SER B 1 249 ? 18.297 13.195 -1.262 1 93.19 249 SER B CA 1
ATOM 4413 C C . SER B 1 249 ? 19.469 12.258 -1.575 1 93.19 249 SER B C 1
ATOM 4415 O O . SER B 1 249 ? 20.625 12.57 -1.278 1 93.19 249 SER B O 1
ATOM 4417 N N . PRO B 1 250 ? 19.109 11.172 -2.188 1 93.69 250 PRO B N 1
ATOM 4418 C CA . PRO B 1 250 ? 20.203 10.25 -2.512 1 93.69 250 PRO B CA 1
ATOM 4419 C C . PRO B 1 250 ? 21.234 10.859 -3.459 1 93.69 250 PRO B C 1
ATOM 4421 O O . PRO B 1 250 ? 20.875 11.617 -4.363 1 93.69 250 PRO B O 1
ATOM 4424 N N . THR B 1 251 ? 22.5 10.531 -3.137 1 92.5 251 THR B N 1
ATOM 4425 C CA . THR B 1 251 ? 23.594 10.938 -4 1 92.5 251 THR B CA 1
ATOM 4426 C C . THR B 1 251 ? 24.062 9.781 -4.871 1 92.5 251 THR B C 1
ATOM 4428 O O . THR B 1 251 ? 24.516 8.75 -4.355 1 92.5 251 THR B O 1
ATOM 4431 N N . TRP B 1 252 ? 23.938 9.992 -6.227 1 89.69 252 TRP B N 1
ATOM 4432 C CA . TRP B 1 252 ? 24.312 8.914 -7.137 1 89.69 252 TRP B CA 1
ATOM 4433 C C . TRP B 1 252 ? 24.703 9.477 -8.5 1 89.69 252 TRP B C 1
ATOM 4435 O O . TRP B 1 252 ? 24.484 10.656 -8.781 1 89.69 252 TRP B O 1
ATOM 4445 N N . TYR B 1 253 ? 25.375 8.602 -9.266 1 87 253 TYR B N 1
ATOM 4446 C CA . TYR B 1 253 ? 25.891 9 -10.57 1 87 253 TYR B CA 1
ATOM 4447 C C . TYR B 1 253 ? 25.406 8.062 -11.664 1 87 253 TYR B C 1
ATOM 4449 O O . TYR B 1 253 ? 25.281 6.855 -11.438 1 87 253 TYR B O 1
ATOM 4457 N N . SER B 1 254 ? 24.875 8.633 -12.75 1 77.44 254 SER B N 1
ATOM 4458 C CA . SER B 1 254 ? 24.516 7.828 -13.914 1 77.44 254 SER B CA 1
ATOM 4459 C C . SER B 1 254 ? 25.641 7.762 -14.93 1 77.44 254 SER B C 1
ATOM 4461 O O . SER B 1 254 ? 26.578 8.562 -14.867 1 77.44 254 SER B O 1
ATOM 4463 N N . ARG B 1 255 ? 25.594 6.723 -15.797 1 64.5 255 ARG B N 1
ATOM 4464 C CA . ARG B 1 255 ? 26.609 6.609 -16.828 1 64.5 255 ARG B CA 1
ATOM 4465 C C . ARG B 1 255 ? 26.547 7.789 -17.797 1 64.5 255 ARG B C 1
ATOM 4467 O O . ARG B 1 255 ? 25.469 8.18 -18.234 1 64.5 255 ARG B O 1
ATOM 4474 N N . ALA B 1 256 ? 27.453 8.555 -17.641 1 54.06 256 ALA B N 1
ATOM 4475 C CA . ALA B 1 256 ? 27.562 9.664 -18.578 1 54.06 256 ALA B CA 1
ATOM 4476 C C . ALA B 1 256 ? 27.578 9.172 -20.031 1 54.06 256 ALA B C 1
ATOM 4478 O O . ALA B 1 256 ? 28.188 8.141 -20.328 1 54.06 256 ALA B O 1
ATOM 4479 N N . GLU B 1 257 ? 26.344 9.219 -20.734 1 50.41 257 GLU B N 1
ATOM 4480 C CA . GLU B 1 257 ? 26.422 8.992 -22.172 1 50.41 257 GLU B CA 1
ATOM 4481 C C . GLU B 1 257 ? 27.75 9.492 -22.734 1 50.41 257 GLU B C 1
ATOM 4483 O O . GLU B 1 257 ? 28.219 10.57 -22.359 1 50.41 257 GLU B O 1
ATOM 4488 N N . ARG B 1 258 ? 28.469 8.562 -23.25 1 45 258 ARG B N 1
ATOM 4489 C CA . ARG B 1 258 ? 29.703 8.891 -23.969 1 45 258 ARG B CA 1
ATOM 4490 C C . ARG B 1 258 ? 29.5 10.094 -24.891 1 45 258 ARG B C 1
ATOM 4492 O O . ARG B 1 258 ? 28.594 10.094 -25.719 1 45 258 ARG B O 1
ATOM 4499 N N . SER B 1 259 ? 29.719 11.336 -24.5 1 41.75 259 SER B N 1
ATOM 4500 C CA . SER B 1 259 ? 29.781 12.305 -25.594 1 41.75 259 SER B CA 1
ATOM 4501 C C . SER B 1 259 ? 30.766 11.859 -26.672 1 41.75 259 SER B C 1
ATOM 4503 O O . SER B 1 259 ? 31.734 11.133 -26.391 1 41.75 259 SER B O 1
ATOM 4505 N N . ASN B 1 260 ? 30.484 11.812 -27.953 1 41.59 260 ASN B N 1
ATOM 4506 C CA . ASN B 1 260 ? 31.297 11.555 -29.141 1 41.59 260 ASN B CA 1
ATOM 4507 C C . ASN B 1 260 ? 32.719 12.031 -28.938 1 41.59 260 ASN B C 1
ATOM 4509 O O . ASN B 1 260 ? 33.594 11.742 -29.766 1 41.59 260 ASN B O 1
ATOM 4513 N N . SER B 1 261 ? 32.906 13.391 -28.641 1 42.62 261 SER B N 1
ATOM 4514 C CA . SER B 1 261 ? 34.156 14.078 -29 1 42.62 261 SER B CA 1
ATOM 4515 C C . SER B 1 261 ? 35.312 13.609 -28.109 1 42.62 261 SER B C 1
ATOM 4517 O O . SER B 1 261 ? 36.406 14.172 -28.172 1 42.62 261 SER B O 1
ATOM 4519 N N . GLY B 1 262 ? 35.656 12.43 -27.797 1 42.47 262 GLY B N 1
ATOM 4520 C CA . GLY B 1 262 ? 36.844 11.891 -27.125 1 42.47 262 GLY B CA 1
ATOM 4521 C C . GLY B 1 262 ? 36.969 12.344 -25.688 1 42.47 262 GLY B C 1
ATOM 4522 O O . GLY B 1 262 ? 37.906 11.977 -24.984 1 42.47 262 GLY B O 1
ATOM 4523 N N . TYR B 1 263 ? 36.656 13.633 -25.484 1 40.5 263 TYR B N 1
ATOM 4524 C CA . TYR B 1 263 ? 36.906 14.125 -24.141 1 40.5 263 TYR B CA 1
ATOM 4525 C C . TYR B 1 263 ? 36.031 13.367 -23.125 1 40.5 263 TYR B C 1
ATOM 4527 O O . TYR B 1 263 ? 34.875 13 -23.438 1 40.5 263 TYR B O 1
ATOM 4535 N N . TYR B 1 264 ? 36.688 12.523 -22.375 1 40.66 264 TYR B N 1
ATOM 4536 C CA . TYR B 1 264 ? 36.094 11.875 -21.203 1 40.66 264 TYR B CA 1
ATOM 4537 C C . TYR B 1 264 ? 35.062 12.781 -20.531 1 40.66 264 TYR B C 1
ATOM 4539 O O . TYR B 1 264 ? 35.406 13.852 -20.031 1 40.66 264 TYR B O 1
ATOM 4547 N N . HIS B 1 265 ? 34.062 13.25 -21.234 1 41.44 265 HIS B N 1
ATOM 4548 C CA . HIS B 1 265 ? 33.094 13.906 -20.375 1 41.44 265 HIS B CA 1
ATOM 4549 C C . HIS B 1 265 ? 33.125 13.336 -18.953 1 41.44 265 HIS B C 1
ATOM 4551 O O . HIS B 1 265 ? 33.094 12.117 -18.781 1 41.44 265 HIS B O 1
ATOM 4557 N N . SER B 1 266 ? 33.938 13.82 -18.125 1 43.28 266 SER B N 1
ATOM 4558 C CA . SER B 1 266 ? 33.969 13.688 -16.672 1 43.28 266 SER B CA 1
ATOM 4559 C C . SER B 1 266 ? 32.594 13.422 -16.125 1 43.28 266 SER B C 1
ATOM 4561 O O . SER B 1 266 ? 31.672 14.234 -16.297 1 43.28 266 SER B O 1
ATOM 4563 N N . TYR B 1 267 ? 31.875 12.453 -16.516 1 47.34 267 TYR B N 1
ATOM 4564 C CA . TYR B 1 267 ? 30.594 11.859 -16.141 1 47.34 267 TYR B CA 1
ATOM 4565 C C . TYR B 1 267 ? 30.203 12.25 -14.719 1 47.34 267 TYR B C 1
ATOM 4567 O O . TYR B 1 267 ? 29.25 11.695 -14.148 1 47.34 267 TYR B O 1
ATOM 4575 N N . ASN B 1 268 ? 31.203 12.719 -13.867 1 53.75 268 ASN B N 1
ATOM 4576 C CA . ASN B 1 268 ? 31.188 12.633 -12.406 1 53.75 268 ASN B CA 1
ATOM 4577 C C . ASN B 1 268 ? 30.125 13.531 -11.797 1 53.75 268 ASN B C 1
ATOM 4579 O O . ASN B 1 268 ? 30.344 14.164 -10.773 1 53.75 268 ASN B O 1
ATOM 4583 N N . SER B 1 269 ? 29.094 13.906 -12.625 1 72.88 269 SER B N 1
ATOM 4584 C CA . SER B 1 269 ? 28.297 14.812 -11.797 1 72.88 269 SER B CA 1
ATOM 4585 C C . SER B 1 269 ? 27.172 14.062 -11.086 1 72.88 269 SER B C 1
ATOM 4587 O O . SER B 1 269 ? 26.688 13.039 -11.578 1 72.88 269 SER B O 1
ATOM 4589 N N . VAL B 1 270 ? 26.906 14.453 -9.93 1 84.31 270 VAL B N 1
ATOM 4590 C CA . VAL B 1 270 ? 25.844 13.961 -9.07 1 84.31 270 VAL B CA 1
ATOM 4591 C C . VAL B 1 270 ? 24.484 14.219 -9.734 1 84.31 270 VAL B C 1
ATOM 4593 O O . VAL B 1 270 ? 24.266 15.281 -10.312 1 84.31 270 VAL B O 1
ATOM 4596 N N . HIS B 1 271 ? 23.688 13.164 -9.891 1 89.06 271 HIS B N 1
ATOM 4597 C CA . HIS B 1 271 ? 22.328 13.359 -10.367 1 89.06 271 HIS B CA 1
ATOM 4598 C C . HIS B 1 271 ? 21.578 14.375 -9.508 1 89.06 271 HIS B C 1
ATOM 4600 O O . HIS B 1 271 ? 21.688 14.344 -8.273 1 89.06 271 HIS B O 1
ATOM 4606 N N . THR B 1 272 ? 20.797 15.242 -10.117 1 91.5 272 THR B N 1
ATOM 4607 C CA . THR B 1 272 ? 20.344 16.422 -9.391 1 91.5 272 THR B CA 1
ATOM 4608 C C . THR B 1 272 ? 18.875 16.297 -9.016 1 91.5 272 THR B C 1
ATOM 4610 O O . THR B 1 272 ? 18.359 17.062 -8.203 1 91.5 272 THR B O 1
ATOM 4613 N N . CYS B 1 273 ? 18.078 15.297 -9.539 1 94.31 273 CYS B N 1
ATOM 4614 C CA . CYS B 1 273 ? 16.672 15.156 -9.195 1 94.31 273 CYS B CA 1
ATOM 4615 C C . CYS B 1 273 ? 16.5 14.805 -7.727 1 94.31 273 CYS B C 1
ATOM 4617 O O . CYS B 1 273 ? 17.281 14.039 -7.168 1 94.31 273 CYS B O 1
ATOM 4619 N N . SER B 1 274 ? 15.531 15.453 -7.082 1 96.69 274 SER B N 1
ATOM 4620 C CA . SER B 1 274 ? 15.195 15.211 -5.684 1 96.69 274 SER B CA 1
ATOM 4621 C C . SER B 1 274 ? 13.695 15.32 -5.445 1 96.69 274 SER B C 1
ATOM 4623 O O . SER B 1 274 ? 12.977 15.922 -6.246 1 96.69 274 SER B O 1
ATOM 4625 N N . ILE B 1 275 ? 13.258 14.703 -4.375 1 98.12 275 ILE B N 1
ATOM 4626 C CA . ILE B 1 275 ? 11.852 14.781 -4.02 1 98.12 275 ILE B CA 1
ATOM 4627 C C . ILE B 1 275 ? 11.477 16.234 -3.709 1 98.12 275 ILE B C 1
ATOM 4629 O O . ILE B 1 275 ? 10.43 16.719 -4.156 1 98.12 275 ILE B O 1
ATOM 4633 N N . SER B 1 276 ? 12.352 16.938 -2.934 1 97.75 276 SER B N 1
ATOM 4634 C CA . SER B 1 276 ? 12.102 18.328 -2.602 1 97.75 276 SER B CA 1
ATOM 4635 C C . SER B 1 276 ? 11.984 19.188 -3.859 1 97.75 276 SER B C 1
ATOM 4637 O O . SER B 1 276 ? 11.148 20.094 -3.932 1 97.75 276 SER B O 1
ATOM 4639 N N . GLY B 1 277 ? 12.867 18.875 -4.836 1 97.19 277 GLY B N 1
ATOM 4640 C CA . GLY B 1 277 ? 12.789 19.578 -6.105 1 97.19 277 GLY B CA 1
ATOM 4641 C C . GLY B 1 277 ? 11.484 19.359 -6.84 1 97.19 277 GLY B C 1
ATOM 4642 O O . GLY B 1 277 ? 10.898 20.312 -7.375 1 97.19 277 GLY B O 1
ATOM 4643 N N . LYS B 1 278 ? 11 18.172 -6.836 1 97.56 278 LYS B N 1
ATOM 4644 C CA . LYS B 1 278 ? 9.766 17.828 -7.531 1 97.56 278 LYS B CA 1
ATOM 4645 C C . LYS B 1 278 ? 8.547 18.391 -6.809 1 97.56 278 LYS B C 1
ATOM 4647 O O . LYS B 1 278 ? 7.523 18.672 -7.43 1 97.56 278 LYS B O 1
ATOM 4652 N N . MET B 1 279 ? 8.648 18.625 -5.48 1 98.44 279 MET B N 1
ATOM 4653 C CA . MET B 1 279 ? 7.543 19.109 -4.664 1 98.44 279 MET B CA 1
ATOM 4654 C C . MET B 1 279 ? 7.543 20.641 -4.598 1 98.44 279 MET B C 1
ATOM 4656 O O . MET B 1 279 ? 6.566 21.25 -4.16 1 98.44 279 MET B O 1
ATOM 4660 N N . ARG B 1 280 ? 8.586 21.297 -5.078 1 97.75 280 ARG B N 1
ATOM 4661 C CA . ARG B 1 280 ? 8.812 22.734 -4.891 1 97.75 280 ARG B CA 1
ATOM 4662 C C . ARG B 1 280 ? 7.664 23.547 -5.461 1 97.75 280 ARG B C 1
ATOM 4664 O O . ARG B 1 280 ? 7.156 24.469 -4.805 1 97.75 280 ARG B O 1
ATOM 4671 N N . PRO B 1 281 ? 7.188 23.188 -6.691 1 98.06 281 PRO B N 1
ATOM 4672 C CA . PRO B 1 281 ? 6.082 23.984 -7.23 1 98.06 281 PRO B CA 1
ATOM 4673 C C . PRO B 1 281 ? 4.848 23.953 -6.332 1 98.06 281 PRO B C 1
ATOM 4675 O O . PRO B 1 281 ? 4.227 25 -6.102 1 98.06 281 PRO B O 1
ATOM 4678 N N . THR B 1 282 ? 4.504 22.828 -5.785 1 98.31 282 THR B N 1
ATOM 4679 C CA . THR B 1 282 ? 3.33 22.688 -4.93 1 98.31 282 THR B CA 1
ATOM 4680 C C . THR B 1 282 ? 3.543 23.406 -3.602 1 98.31 282 THR B C 1
ATOM 4682 O O . THR B 1 282 ? 2.658 24.125 -3.129 1 98.31 282 THR B O 1
ATOM 4685 N N . VAL B 1 283 ? 4.742 23.234 -3.037 1 98.31 283 VAL B N 1
ATOM 4686 C CA . VAL B 1 283 ? 5.066 23.859 -1.758 1 98.31 283 VAL B CA 1
ATOM 4687 C C . VAL B 1 283 ? 5.027 25.391 -1.898 1 98.31 283 VAL B C 1
ATOM 4689 O O . VAL B 1 283 ? 4.457 26.078 -1.053 1 98.31 283 VAL B O 1
ATOM 4692 N N . ASP B 1 284 ? 5.562 25.875 -3 1 97.94 284 ASP B N 1
ATOM 4693 C CA . ASP B 1 284 ? 5.57 27.312 -3.248 1 97.94 284 ASP B CA 1
ATOM 4694 C C . ASP B 1 284 ? 4.152 27.859 -3.445 1 97.94 284 ASP B C 1
ATOM 4696 O O . ASP B 1 284 ? 3.814 28.922 -2.945 1 97.94 284 ASP B O 1
ATOM 4700 N N . ARG B 1 285 ? 3.375 27.109 -4.133 1 97.69 285 ARG B N 1
ATOM 4701 C CA . ARG B 1 285 ? 1.985 27.5 -4.355 1 97.69 285 ARG B CA 1
ATOM 4702 C C . ARG B 1 285 ? 1.216 27.547 -3.041 1 97.69 285 ARG B C 1
ATOM 4704 O O . ARG B 1 285 ? 0.471 28.5 -2.789 1 97.69 285 ARG B O 1
ATOM 4711 N N . VAL B 1 286 ? 1.391 26.578 -2.186 1 97.44 286 VAL B N 1
ATOM 4712 C CA . VAL B 1 286 ? 0.697 26.516 -0.904 1 97.44 286 VAL B CA 1
ATOM 4713 C C . VAL B 1 286 ? 1.127 27.688 -0.023 1 97.44 286 VAL B C 1
ATOM 4715 O O . VAL B 1 286 ? 0.288 28.344 0.589 1 97.44 286 VAL B O 1
ATOM 4718 N N . LYS B 1 287 ? 2.393 27.984 -0.024 1 95.69 287 LYS B N 1
ATOM 4719 C CA . LYS B 1 287 ? 2.914 29.078 0.783 1 95.69 287 LYS B CA 1
ATOM 4720 C C . LYS B 1 287 ? 2.342 30.422 0.325 1 95.69 287 LYS B C 1
ATOM 4722 O O . LYS B 1 287 ? 2.018 31.281 1.149 1 95.69 287 LYS B O 1
ATOM 4727 N N . SER B 1 288 ? 2.18 30.516 -0.956 1 95.12 288 SER B N 1
ATOM 4728 C CA . SER B 1 288 ? 1.729 31.797 -1.516 1 95.12 288 SER B CA 1
ATOM 4729 C C . SER B 1 288 ? 0.214 31.938 -1.412 1 95.12 288 SER B C 1
ATOM 4731 O O . SER B 1 288 ? -0.307 33.062 -1.383 1 95.12 288 SER B O 1
ATOM 4733 N N . LYS B 1 289 ? -0.514 30.828 -1.319 1 94.62 289 LYS B N 1
ATOM 4734 C CA . LYS B 1 289 ? -1.972 30.859 -1.393 1 94.62 289 LYS B CA 1
ATOM 4735 C C . LYS B 1 289 ? -2.59 30.906 0.002 1 94.62 289 LYS B C 1
ATOM 4737 O O . LYS B 1 289 ? -3.795 31.125 0.145 1 94.62 289 LYS B O 1
ATOM 4742 N N . VAL B 1 290 ? -1.78 30.688 1.006 1 94.06 290 VAL B N 1
ATOM 4743 C CA . VAL B 1 290 ? -2.316 30.828 2.355 1 94.06 290 VAL B CA 1
ATOM 4744 C C . VAL B 1 290 ? -2.834 32.25 2.57 1 94.06 290 VAL B C 1
ATOM 4746 O O . VAL B 1 290 ? -2.082 33.219 2.43 1 94.06 290 VAL B O 1
ATOM 4749 N N . PRO B 1 291 ? -4.09 32.375 2.887 1 95.5 291 PRO B N 1
ATOM 4750 C CA . PRO B 1 291 ? -4.68 33.719 2.941 1 95.5 291 PRO B CA 1
ATOM 4751 C C . PRO B 1 291 ? -4.273 34.5 4.195 1 95.5 291 PRO B C 1
ATOM 4753 O O . PRO B 1 291 ? -3.949 33.875 5.219 1 95.5 291 PRO B O 1
ATOM 4756 N N . VAL B 1 292 ? -4.254 35.781 4.039 1 95.94 292 VAL B N 1
ATOM 4757 C CA . VAL B 1 292 ? -4.215 36.688 5.176 1 95.94 292 VAL B CA 1
ATOM 4758 C C . VAL B 1 292 ? -5.641 37.062 5.594 1 95.94 292 VAL B C 1
ATOM 4760 O O . VAL B 1 292 ? -6.379 37.688 4.832 1 95.94 292 VAL B O 1
ATOM 4763 N N . LEU B 1 293 ? -6.004 36.594 6.77 1 97.06 293 LEU B N 1
ATOM 4764 C CA . LEU B 1 293 ? -7.367 36.844 7.23 1 97.06 293 LEU B CA 1
ATOM 4765 C C . LEU B 1 293 ? -7.453 38.156 7.984 1 97.06 293 LEU B C 1
ATOM 4767 O O . LEU B 1 293 ? -6.602 38.469 8.828 1 97.06 293 LEU B O 1
ATOM 4771 N N . THR B 1 294 ? -8.469 38.906 7.621 1 97.25 294 THR B N 1
ATOM 4772 C CA . THR B 1 294 ? -8.711 40.219 8.258 1 97.25 294 THR B CA 1
ATOM 4773 C C . THR B 1 294 ? -10.062 40.219 8.961 1 97.25 294 THR B C 1
ATOM 4775 O O . THR B 1 294 ? -10.898 39.344 8.727 1 97.25 294 THR B O 1
ATOM 4778 N N . LEU B 1 295 ? -10.258 41.219 9.82 1 96.94 295 LEU B N 1
ATOM 4779 C CA . LEU B 1 295 ? -11.523 41.375 10.531 1 96.94 295 LEU B CA 1
ATOM 4780 C C . LEU B 1 295 ? -12.672 41.562 9.555 1 96.94 295 LEU B C 1
ATOM 4782 O O . LEU B 1 295 ? -13.781 41.062 9.781 1 96.94 295 LEU B O 1
ATOM 4786 N N . LYS B 1 296 ? -12.453 42.281 8.461 1 94.94 296 LYS B N 1
ATOM 4787 C CA . LYS B 1 296 ? -13.469 42.594 7.465 1 94.94 296 LYS B CA 1
ATOM 4788 C C . LYS B 1 296 ? -14.016 41.344 6.801 1 94.94 296 LYS B C 1
ATOM 4790 O O . LYS B 1 296 ? -15.148 41.344 6.309 1 94.94 296 LYS B O 1
ATOM 4795 N N . ASP B 1 297 ? -13.211 40.312 6.781 1 94.81 297 ASP B N 1
ATOM 4796 C CA . ASP B 1 297 ? -13.625 39.062 6.172 1 94.81 297 ASP B CA 1
ATOM 4797 C C . ASP B 1 297 ? -14.805 38.438 6.922 1 94.81 297 ASP B C 1
ATOM 4799 O O . ASP B 1 297 ? -15.523 37.594 6.375 1 94.81 297 ASP B O 1
ATOM 4803 N N . PHE B 1 298 ? -15.047 38.844 8.195 1 94 298 PHE B N 1
ATOM 4804 C CA . PHE B 1 298 ? -16.016 38.156 9.039 1 94 298 PHE B CA 1
ATOM 4805 C C . PHE B 1 298 ? -17.094 39.094 9.523 1 94 298 PHE B C 1
ATOM 4807 O O . PHE B 1 298 ? -17.984 38.688 10.281 1 94 298 PHE B O 1
ATOM 4814 N N . ARG B 1 299 ? -17.141 40.281 9.391 1 80.5 299 ARG B N 1
ATOM 4815 C CA . ARG B 1 299 ? -18.109 41.281 9.875 1 80.5 299 ARG B CA 1
ATOM 4816 C C . ARG B 1 299 ? -19.469 41.062 9.195 1 80.5 299 ARG B C 1
ATOM 4818 O O . ARG B 1 299 ? -20.516 41.25 9.828 1 80.5 299 ARG B O 1
ATOM 4825 N N . PHE B 1 300 ? -19.516 40.906 7.965 1 61.66 300 PHE B N 1
ATOM 4826 C CA . PHE B 1 300 ? -20.844 40.844 7.371 1 61.66 300 PHE B CA 1
ATOM 4827 C C . PHE B 1 300 ? -21.547 39.562 7.723 1 61.66 300 PHE B C 1
ATOM 4829 O O . PHE B 1 300 ? -22.781 39.531 7.836 1 61.66 300 PHE B O 1
ATOM 4836 N N . SER B 1 301 ? -20.938 38.562 8.117 1 50.06 301 SER B N 1
ATOM 4837 C CA . SER B 1 301 ? -21.594 37.281 8.352 1 50.06 301 SER B CA 1
ATOM 4838 C C . SER B 1 301 ? -22.109 37.188 9.781 1 50.06 301 SER B C 1
ATOM 4840 O O . SER B 1 301 ? -22.844 36.25 10.109 1 50.06 301 SER B O 1
ATOM 4842 N N . ALA B 1 302 ? -21.703 37.906 10.828 1 49.06 302 ALA B N 1
ATOM 4843 C CA . ALA B 1 302 ? -22.094 37.781 12.227 1 49.06 302 ALA B CA 1
ATOM 4844 C C . ALA B 1 302 ? -23.516 38.281 12.438 1 49.06 302 ALA B C 1
ATOM 4846 O O . ALA B 1 302 ? -24.125 38 13.477 1 49.06 302 ALA B O 1
ATOM 4847 N N . ASP B 1 303 ? -24.078 39.094 11.703 1 41.94 303 ASP B N 1
ATOM 4848 C CA . ASP B 1 303 ? -25.438 39.594 11.922 1 41.94 303 ASP B CA 1
ATOM 4849 C C . ASP B 1 303 ? -26.438 38.438 11.898 1 41.94 303 ASP B C 1
ATOM 4851 O O . ASP B 1 303 ? -27.562 38.562 12.391 1 41.94 303 ASP B O 1
ATOM 4855 N N . TYR B 1 304 ? -26.203 37.344 11.25 1 38.41 304 TYR B N 1
ATOM 4856 C CA . TYR B 1 304 ? -27.312 36.375 11.133 1 38.41 304 TYR B CA 1
ATOM 4857 C C . TYR B 1 304 ? -27.438 35.531 12.398 1 38.41 304 TYR B C 1
ATOM 4859 O O . TYR B 1 304 ? -28.406 34.781 12.547 1 38.41 304 TYR B O 1
ATOM 4867 N N . GLY B 1 305 ? -26.469 35.375 13.242 1 37.97 305 GLY B N 1
ATOM 4868 C CA . GLY B 1 305 ? -26.641 34.406 14.297 1 37.97 305 GLY B CA 1
ATOM 4869 C C . GLY B 1 305 ? -27.344 34.938 15.523 1 37.97 305 GLY B C 1
ATOM 4870 O O . GLY B 1 305 ? -27.562 34.25 16.5 1 37.97 305 GLY B O 1
ATOM 4871 N N . GLN B 1 306 ? -27.469 36.25 15.727 1 36.91 306 GLN B N 1
ATOM 4872 C CA . GLN B 1 306 ? -28.078 36.719 16.969 1 36.91 306 GLN B CA 1
ATOM 4873 C C . GLN B 1 306 ? -29.578 36.5 16.969 1 36.91 306 GLN B C 1
ATOM 4875 O O . GLN B 1 306 ? -30.25 36.812 17.953 1 36.91 306 GLN B O 1
ATOM 4880 N N . ASP B 1 307 ? -30.297 36.188 15.953 1 32.38 307 ASP B N 1
ATOM 4881 C CA . ASP B 1 307 ? -31.75 36.094 16.047 1 32.38 307 ASP B CA 1
ATOM 4882 C C . ASP B 1 307 ? -32.188 34.875 16.844 1 32.38 307 ASP B C 1
ATOM 4884 O O . ASP B 1 307 ? -33.375 34.688 17.125 1 32.38 307 ASP B O 1
ATOM 4888 N N . ALA B 1 308 ? -31.375 33.844 16.953 1 32.25 308 ALA B N 1
ATOM 4889 C CA . ALA B 1 308 ? -32.125 32.719 17.516 1 32.25 308 ALA B CA 1
ATOM 4890 C C . ALA B 1 308 ? -32.188 32.812 19.031 1 32.25 308 ALA B C 1
ATOM 4892 O O . ALA B 1 308 ? -32.344 31.812 19.734 1 32.25 308 ALA B O 1
ATOM 4893 N N . VAL B 1 309 ? -31.688 33.906 19.641 1 28.52 309 VAL B N 1
ATOM 4894 C CA . VAL B 1 309 ? -32.062 33.75 21.047 1 28.52 309 VAL B CA 1
ATOM 4895 C C . VAL B 1 309 ? -33.562 33.938 21.188 1 28.52 309 VAL B C 1
ATOM 4897 O O . VAL B 1 309 ? -34.094 35 20.906 1 28.52 309 VAL B O 1
ATOM 4900 N N . PRO B 1 310 ? -34.312 32.844 21.031 1 28.3 310 PRO B N 1
ATOM 4901 C CA . PRO B 1 310 ? -35.688 33 21.5 1 28.3 310 PRO B CA 1
ATOM 4902 C C . PRO B 1 310 ? -35.781 33.375 22.984 1 28.3 310 PRO B C 1
ATOM 4904 O O . PRO B 1 310 ? -34.844 33.031 23.75 1 28.3 310 PRO B O 1
#